Protein AF-A0A9E1N1A8-F1 (afdb_monomer_lite)

Radius of gyration: 26.76 Å; chains: 1; bounding box: 52×54×84 Å

Structure (mmCIF, N/CA/C/O backbone):
data_AF-A0A9E1N1A8-F1
#
_entry.id   AF-A0A9E1N1A8-F1
#
loop_
_atom_site.group_PDB
_atom_site.id
_atom_site.type_symbol
_atom_site.label_atom_id
_atom_site.label_alt_id
_atom_site.label_comp_id
_atom_site.label_asym_id
_atom_site.label_entity_id
_atom_site.label_seq_id
_atom_site.pdbx_PDB_ins_code
_atom_site.Cartn_x
_atom_site.Cartn_y
_atom_site.Cartn_z
_atom_site.occupancy
_atom_site.B_iso_or_equiv
_atom_site.auth_seq_id
_atom_site.auth_comp_id
_atom_site.auth_asym_id
_atom_site.auth_atom_id
_atom_site.pdbx_PDB_model_num
ATOM 1 N N . SER A 1 1 ? 2.674 -4.421 8.802 1.00 45.03 1 SER A N 1
ATOM 2 C CA . SER A 1 1 ? 3.960 -3.761 9.111 1.00 45.03 1 SER A CA 1
ATOM 3 C C . SER A 1 1 ? 4.214 -2.698 8.065 1.00 45.03 1 SER A C 1
ATOM 5 O O . SER A 1 1 ? 3.769 -2.849 6.933 1.00 45.03 1 SER A O 1
ATOM 7 N N . CYS A 1 2 ? 4.868 -1.616 8.460 1.00 59.38 2 CYS A N 1
ATOM 8 C CA . CYS A 1 2 ? 4.517 -0.305 7.941 1.00 59.38 2 CYS A CA 1
ATOM 9 C C . CYS A 1 2 ? 5.665 0.354 7.144 1.00 59.38 2 CYS A C 1
ATOM 11 O O . CYS A 1 2 ? 5.435 0.866 6.051 1.00 59.38 2 CYS A O 1
ATOM 13 N N . ALA A 1 3 ? 6.918 0.163 7.571 1.00 64.00 3 ALA A N 1
ATOM 14 C CA . ALA A 1 3 ? 8.065 0.129 6.665 1.00 64.00 3 ALA A CA 1
ATOM 15 C C . ALA A 1 3 ? 8.348 -1.332 6.299 1.00 64.00 3 ALA A C 1
ATOM 17 O O . ALA A 1 3 ? 8.505 -2.186 7.178 1.00 64.00 3 ALA A O 1
ATOM 18 N N . ARG A 1 4 ? 8.399 -1.634 5.001 1.00 69.31 4 ARG A N 1
ATOM 19 C CA . ARG A 1 4 ? 8.717 -2.970 4.498 1.00 69.31 4 ARG A CA 1
ATOM 20 C C . ARG A 1 4 ? 9.972 -2.901 3.649 1.00 69.31 4 ARG A C 1
ATOM 22 O O . ARG A 1 4 ? 10.090 -2.122 2.708 1.00 69.31 4 ARG A O 1
ATOM 29 N N . THR A 1 5 ? 10.940 -3.723 4.022 1.00 68.44 5 THR A N 1
ATOM 30 C CA . THR A 1 5 ? 12.199 -3.822 3.298 1.00 68.44 5 THR A CA 1
ATOM 31 C C . THR A 1 5 ? 12.011 -4.683 2.060 1.00 68.44 5 THR A C 1
ATOM 33 O O . THR A 1 5 ? 11.544 -5.816 2.155 1.00 68.44 5 THR A O 1
ATOM 36 N N . VAL A 1 6 ? 12.437 -4.169 0.908 1.00 74.12 6 VAL A N 1
ATOM 37 C CA . VAL A 1 6 ? 12.541 -4.962 -0.316 1.00 74.12 6 VAL A CA 1
ATOM 38 C C . VAL A 1 6 ? 13.809 -5.808 -0.224 1.00 74.12 6 VAL A C 1
ATOM 40 O O . VAL A 1 6 ? 14.908 -5.321 -0.479 1.00 74.12 6 VAL A O 1
ATOM 43 N N . ASN A 1 7 ? 13.692 -7.056 0.221 1.00 74.69 7 ASN A N 1
ATOM 44 C CA . ASN A 1 7 ? 14.851 -7.928 0.387 1.00 74.69 7 ASN A CA 1
ATOM 45 C C . ASN A 1 7 ? 15.055 -8.796 -0.861 1.00 74.69 7 ASN A C 1
ATOM 47 O O . ASN A 1 7 ? 14.289 -9.727 -1.105 1.00 74.69 7 ASN A O 1
ATOM 51 N N . PHE A 1 8 ? 16.116 -8.522 -1.625 1.00 81.31 8 PHE A N 1
ATOM 52 C CA . PHE A 1 8 ? 16.401 -9.254 -2.859 1.00 81.31 8 PHE A CA 1
ATOM 53 C C . PHE A 1 8 ? 16.848 -10.701 -2.620 1.00 81.31 8 PHE A C 1
ATOM 55 O O . PHE A 1 8 ? 16.819 -11.487 -3.562 1.00 81.31 8 PHE A O 1
ATOM 62 N N . ALA A 1 9 ? 17.183 -11.091 -1.384 1.00 76.50 9 ALA A N 1
ATOM 63 C CA . ALA A 1 9 ? 17.420 -12.496 -1.040 1.00 76.50 9 ALA A CA 1
ATOM 64 C C . ALA A 1 9 ? 16.183 -13.376 -1.283 1.00 76.50 9 ALA A C 1
ATOM 66 O O . ALA A 1 9 ? 16.317 -14.576 -1.516 1.00 76.50 9 ALA A O 1
ATOM 67 N N . TYR A 1 10 ? 14.987 -12.785 -1.210 1.00 77.38 10 TYR A N 1
ATOM 68 C CA . TYR A 1 10 ? 13.711 -13.463 -1.441 1.00 77.38 10 TYR A CA 1
ATOM 69 C C . TYR A 1 10 ? 13.131 -13.169 -2.822 1.00 77.38 10 TYR A C 1
ATOM 71 O O . TYR A 1 10 ? 11.962 -13.462 -3.051 1.00 77.38 10 TYR A O 1
ATOM 79 N N . LEU A 1 11 ? 13.926 -12.588 -3.730 1.00 79.25 11 LEU A N 1
ATOM 80 C CA . LEU A 1 11 ? 13.449 -12.290 -5.071 1.00 79.25 11 LEU A CA 1
ATOM 81 C C . LEU A 1 11 ? 13.063 -13.593 -5.778 1.00 79.25 11 LEU A C 1
ATOM 83 O O . LEU A 1 11 ? 13.916 -14.429 -6.082 1.00 79.25 11 LEU A O 1
ATOM 87 N N . ASP A 1 12 ? 11.775 -13.743 -6.047 1.00 81.50 12 ASP A N 1
ATOM 88 C CA . ASP A 1 12 ? 11.223 -14.820 -6.848 1.00 81.50 12 ASP A CA 1
ATOM 89 C C . ASP A 1 12 ? 10.980 -14.288 -8.264 1.00 81.50 12 ASP A C 1
ATOM 91 O O . ASP A 1 12 ? 10.164 -13.393 -8.504 1.00 81.50 12 ASP A O 1
ATOM 95 N N . GLU A 1 13 ? 11.761 -14.799 -9.213 1.00 76.25 13 GLU A N 1
ATOM 96 C CA . GLU A 1 13 ? 11.684 -14.379 -10.605 1.00 76.25 13 GLU A CA 1
ATOM 97 C C . GLU A 1 13 ? 10.425 -14.953 -11.254 1.00 76.25 13 GLU A C 1
ATOM 99 O O . GLU A 1 13 ? 10.324 -16.152 -11.534 1.00 76.25 13 GLU A O 1
ATOM 104 N N . PHE A 1 14 ? 9.470 -14.077 -11.554 1.00 73.38 14 PHE A N 1
ATOM 105 C CA . PHE A 1 14 ? 8.273 -14.435 -12.288 1.00 73.38 14 PHE A CA 1
ATOM 106 C C . PHE A 1 14 ? 8.389 -14.031 -13.764 1.00 73.38 14 PHE A C 1
ATOM 108 O O . PHE A 1 14 ? 8.296 -12.863 -14.163 1.00 73.38 14 PHE A O 1
ATOM 115 N N . LEU A 1 15 ? 8.571 -15.041 -14.612 1.00 74.50 15 LEU A N 1
ATOM 116 C CA . LEU A 1 15 ? 8.638 -14.867 -16.056 1.00 74.50 15 LEU A CA 1
ATOM 117 C C . LEU A 1 15 ? 7.256 -15.063 -16.672 1.00 74.50 15 LEU A C 1
ATOM 119 O O . LEU A 1 15 ? 6.703 -16.164 -16.643 1.00 74.50 15 LEU A O 1
ATOM 123 N N . TYR A 1 16 ? 6.736 -14.016 -17.316 1.00 74.25 16 TYR A N 1
ATOM 124 C CA . TYR A 1 16 ? 5.579 -14.178 -18.190 1.00 74.25 16 TYR A CA 1
ATOM 125 C C . TYR A 1 16 ? 5.909 -15.175 -19.311 1.00 74.25 16 TYR A C 1
ATOM 127 O O . TYR A 1 16 ? 7.061 -15.235 -19.759 1.00 74.25 16 TYR A O 1
ATOM 135 N N . PRO A 1 17 ? 4.922 -15.942 -19.811 1.00 73.81 17 PRO A N 1
ATOM 136 C CA . PRO A 1 17 ? 5.151 -16.898 -20.888 1.00 73.81 17 PRO A CA 1
ATOM 137 C C . PRO A 1 17 ? 5.883 -16.266 -22.083 1.00 73.81 17 PRO A C 1
ATOM 139 O O . PRO A 1 17 ? 5.382 -15.330 -22.701 1.00 73.81 17 PRO A O 1
ATOM 142 N N . GLY A 1 18 ? 7.064 -16.798 -22.414 1.00 75.56 18 GLY A N 1
ATOM 143 C CA . GLY A 1 18 ? 7.905 -16.314 -23.519 1.00 75.56 18 GLY A CA 1
ATOM 144 C C . GLY A 1 18 ? 8.990 -15.306 -23.127 1.00 75.56 18 GLY A C 1
ATOM 145 O O . GLY A 1 18 ? 9.831 -14.990 -23.967 1.00 75.56 18 GLY A O 1
ATOM 146 N N . SER A 1 19 ? 9.007 -14.843 -21.875 1.00 82.44 19 SER A N 1
ATOM 147 C CA . SER A 1 19 ? 10.060 -13.977 -21.344 1.00 82.44 19 SER A CA 1
ATOM 148 C C . SER A 1 19 ? 11.385 -14.724 -21.197 1.00 82.44 19 SER A C 1
ATOM 150 O O . SER A 1 19 ? 11.428 -15.856 -20.711 1.00 82.44 19 SER A O 1
ATOM 152 N N . ASP A 1 20 ? 12.463 -14.078 -21.629 1.00 88.25 20 ASP A N 1
ATOM 153 C CA . ASP A 1 20 ? 13.855 -14.508 -21.473 1.00 88.25 20 ASP A CA 1
ATOM 154 C C . ASP A 1 20 ? 14.630 -13.583 -20.522 1.00 88.25 20 ASP A C 1
ATOM 156 O O . ASP A 1 20 ? 15.863 -13.536 -20.546 1.00 88.25 20 ASP A O 1
ATOM 160 N N . ALA A 1 21 ? 13.900 -12.844 -19.679 1.00 88.31 21 ALA A N 1
ATOM 161 C CA . ALA A 1 21 ? 14.489 -12.002 -18.655 1.00 88.31 21 ALA A CA 1
ATOM 162 C C . ALA A 1 21 ? 15.423 -12.804 -17.739 1.00 88.31 21 ALA A C 1
ATOM 164 O O . ALA A 1 21 ? 15.221 -13.986 -17.473 1.00 88.31 21 ALA A O 1
ATOM 165 N N . ASN A 1 22 ? 16.459 -12.124 -17.259 1.00 92.19 22 ASN A N 1
ATOM 166 C CA . ASN A 1 22 ? 17.442 -12.691 -16.351 1.00 92.19 22 ASN A CA 1
ATOM 167 C C . ASN A 1 22 ? 17.722 -11.673 -15.253 1.00 92.19 22 ASN A C 1
ATOM 169 O O . ASN A 1 22 ? 18.170 -10.560 -15.565 1.00 92.19 22 ASN A O 1
ATOM 173 N N . TRP A 1 23 ? 17.484 -12.060 -14.001 1.00 92.12 23 TRP A N 1
ATOM 174 C CA . TRP A 1 23 ? 17.823 -11.245 -12.845 1.00 92.12 23 TRP A CA 1
ATOM 175 C C . TRP A 1 23 ? 19.147 -11.689 -12.230 1.00 92.12 23 TRP A C 1
ATOM 177 O O . TRP A 1 23 ? 19.474 -12.866 -12.116 1.00 92.12 23 TRP A O 1
ATOM 187 N N . VAL A 1 24 ? 19.961 -10.708 -11.859 1.00 92.69 24 VAL A N 1
ATOM 188 C CA . VAL A 1 24 ? 21.220 -10.919 -11.149 1.00 92.69 24 VAL A CA 1
ATOM 189 C C . VAL A 1 24 ? 21.138 -10.180 -9.828 1.00 92.69 24 VAL A C 1
ATOM 191 O O . VAL A 1 24 ? 21.109 -8.947 -9.809 1.00 92.69 24 VAL A O 1
ATOM 194 N N . ILE A 1 25 ? 21.111 -10.942 -8.738 1.00 90.81 25 ILE A N 1
ATOM 195 C CA . ILE A 1 25 ? 21.111 -10.420 -7.372 1.00 90.81 25 ILE A CA 1
ATOM 196 C C . ILE A 1 25 ? 22.543 -10.151 -6.920 1.00 90.81 25 ILE A C 1
ATOM 198 O O . ILE A 1 25 ? 23.451 -10.955 -7.150 1.00 90.81 25 ILE A O 1
ATOM 202 N N . ALA A 1 26 ? 22.763 -8.985 -6.318 1.00 88.44 26 ALA A N 1
ATOM 203 C CA . ALA A 1 26 ? 24.042 -8.646 -5.719 1.00 88.44 26 ALA A CA 1
ATOM 204 C C . ALA A 1 26 ? 24.268 -9.449 -4.430 1.00 88.44 26 ALA A C 1
ATOM 206 O O . ALA A 1 26 ? 23.335 -9.754 -3.705 1.00 88.44 26 ALA A O 1
ATOM 207 N N . ASN A 1 27 ? 25.531 -9.741 -4.107 1.00 85.81 27 ASN A N 1
ATOM 208 C CA . ASN A 1 27 ? 25.893 -10.557 -2.937 1.00 85.81 27 ASN A CA 1
ATOM 209 C C . ASN A 1 27 ? 25.503 -9.946 -1.576 1.00 85.81 27 ASN A C 1
ATOM 211 O O . ASN A 1 27 ? 25.687 -10.599 -0.553 1.00 85.81 27 ASN A O 1
ATOM 215 N N . ASP A 1 28 ? 25.107 -8.673 -1.548 1.00 81.56 28 ASP A N 1
ATOM 216 C CA . ASP A 1 28 ? 24.621 -7.994 -0.347 1.00 81.56 28 ASP A CA 1
ATOM 217 C C . ASP A 1 28 ? 23.103 -8.128 -0.163 1.00 81.56 28 ASP A C 1
ATOM 219 O O . ASP A 1 28 ? 22.588 -7.657 0.846 1.00 81.56 28 ASP A O 1
ATOM 223 N N . ASP A 1 29 ? 22.402 -8.755 -1.113 1.00 82.88 29 ASP A N 1
ATOM 224 C CA . ASP A 1 29 ? 20.946 -8.910 -1.151 1.00 82.88 29 ASP A CA 1
ATOM 225 C C . ASP A 1 29 ? 20.176 -7.572 -1.112 1.00 82.88 29 ASP A C 1
ATOM 227 O O . ASP A 1 29 ? 18.970 -7.520 -0.851 1.00 82.88 29 ASP A O 1
ATOM 231 N N . LEU A 1 30 ? 20.862 -6.462 -1.413 1.00 84.56 30 LEU A N 1
ATOM 232 C CA . LEU A 1 30 ? 20.282 -5.118 -1.426 1.00 84.56 30 LEU A CA 1
ATOM 233 C C . LEU A 1 30 ? 19.923 -4.644 -2.829 1.00 84.56 30 LEU A C 1
ATOM 235 O O . LEU A 1 30 ? 19.246 -3.626 -2.968 1.00 84.56 30 LEU A O 1
ATOM 239 N N . SER A 1 31 ? 20.376 -5.332 -3.874 1.00 90.12 31 SER A N 1
ATOM 240 C CA . SER A 1 31 ? 20.098 -4.918 -5.245 1.00 90.12 31 SER A CA 1
ATOM 241 C C . SER A 1 31 ? 19.936 -6.083 -6.209 1.00 90.12 31 SER A C 1
ATOM 243 O O . SER A 1 31 ? 20.516 -7.157 -6.039 1.00 90.12 31 SER A O 1
ATOM 245 N N . GLY A 1 32 ? 19.153 -5.834 -7.253 1.00 92.19 32 GLY A N 1
ATOM 246 C CA . GLY A 1 32 ? 18.885 -6.762 -8.340 1.00 92.19 32 GLY A CA 1
ATOM 247 C C . GLY A 1 32 ? 18.968 -6.044 -9.679 1.00 92.19 32 GLY A C 1
ATOM 248 O O . GLY A 1 32 ? 18.560 -4.889 -9.812 1.00 92.19 32 GLY A O 1
ATOM 249 N N . THR A 1 33 ? 19.524 -6.719 -10.681 1.00 94.94 33 THR A N 1
ATOM 250 C CA . THR A 1 33 ? 19.618 -6.198 -12.050 1.00 94.94 33 THR A CA 1
ATOM 251 C C . THR A 1 33 ? 18.903 -7.126 -13.008 1.00 94.94 33 THR A C 1
ATOM 253 O O . THR A 1 33 ? 19.304 -8.278 -13.137 1.00 94.94 33 THR A O 1
ATOM 256 N N . GLN A 1 34 ? 17.931 -6.607 -13.746 1.00 95.44 34 GLN A N 1
ATOM 257 C CA . GLN A 1 34 ? 17.420 -7.261 -14.938 1.00 95.44 34 GLN A CA 1
ATOM 258 C C . GLN A 1 34 ? 18.378 -6.959 -16.100 1.00 95.44 34 GLN A C 1
ATOM 260 O O . GLN A 1 34 ? 18.672 -5.795 -16.393 1.00 95.44 34 GLN A O 1
ATOM 265 N N . THR A 1 35 ? 18.937 -7.992 -16.735 1.00 95.88 35 THR A N 1
ATOM 266 C CA . THR A 1 35 ? 20.057 -7.817 -17.678 1.00 95.88 35 THR A CA 1
ATOM 267 C C . THR A 1 35 ? 19.703 -7.955 -19.155 1.00 95.88 35 THR A C 1
ATOM 269 O O . THR A 1 35 ? 20.586 -7.726 -19.978 1.00 95.88 35 THR A O 1
ATOM 272 N N . VAL A 1 36 ? 18.483 -8.367 -19.503 1.00 94.50 36 VAL A N 1
ATOM 273 C CA . VAL A 1 36 ? 18.119 -8.801 -20.865 1.00 94.50 36 VAL A CA 1
ATOM 274 C C . VAL A 1 36 ? 17.054 -7.891 -21.456 1.00 94.50 36 VAL A C 1
ATOM 276 O O . VAL A 1 36 ? 16.042 -7.622 -20.825 1.00 94.50 36 VAL A O 1
ATOM 279 N N . ASN A 1 37 ? 17.224 -7.477 -22.707 1.00 93.50 37 ASN A N 1
ATOM 280 C CA . ASN A 1 37 ? 16.141 -6.840 -23.442 1.00 93.50 37 ASN A CA 1
ATOM 281 C C . ASN A 1 37 ? 15.109 -7.914 -23.837 1.00 93.50 37 ASN A C 1
ATOM 283 O O . ASN A 1 37 ? 15.202 -8.517 -24.908 1.00 93.50 37 ASN A O 1
ATOM 287 N N . SER A 1 38 ? 14.166 -8.181 -22.932 1.00 89.69 38 SER A N 1
ATOM 288 C CA . SER A 1 38 ? 13.117 -9.175 -23.141 1.00 89.69 38 SER A CA 1
ATOM 289 C C . SER A 1 38 ? 11.951 -8.577 -23.914 1.00 89.69 38 SER A C 1
ATOM 291 O O . SER A 1 38 ? 11.332 -7.603 -23.489 1.00 89.69 38 SER A O 1
ATOM 293 N N . SER A 1 39 ? 11.580 -9.242 -25.007 1.00 84.81 39 SER A N 1
ATOM 294 C CA . SER A 1 39 ? 10.394 -8.906 -25.813 1.00 84.81 39 SER A CA 1
ATOM 295 C C . SER A 1 39 ? 9.052 -9.122 -25.096 1.00 84.81 39 SER A C 1
ATOM 297 O O . SER A 1 39 ? 8.012 -8.729 -25.618 1.00 84.81 39 SER A O 1
ATOM 299 N N . HIS A 1 40 ? 9.073 -9.754 -23.921 1.00 83.81 40 HIS A N 1
ATOM 300 C CA . HIS A 1 40 ? 7.915 -9.982 -23.059 1.00 83.81 40 HIS A CA 1
ATOM 301 C C . HIS A 1 40 ? 8.169 -9.363 -21.686 1.00 83.81 40 HIS A C 1
ATOM 303 O O . HIS A 1 40 ? 9.325 -9.256 -21.252 1.00 83.81 40 HIS A O 1
ATOM 309 N N . PRO A 1 41 ? 7.112 -8.981 -20.965 1.00 85.12 41 PRO A N 1
ATOM 310 C CA . PRO A 1 41 ? 7.297 -8.376 -19.670 1.00 85.12 41 PRO A CA 1
ATOM 311 C C . PRO A 1 41 ? 7.783 -9.418 -18.651 1.00 85.12 41 PRO A C 1
ATOM 313 O O . PRO A 1 41 ? 7.738 -10.629 -18.875 1.00 85.12 41 PRO A O 1
ATOM 316 N N . ASN A 1 42 ? 8.299 -8.955 -17.524 1.00 86.44 42 ASN A N 1
ATOM 317 C CA . ASN A 1 42 ? 8.661 -9.807 -16.395 1.00 86.44 42 ASN A CA 1
ATOM 318 C C . ASN A 1 42 ? 8.435 -9.053 -15.092 1.00 86.44 42 ASN A C 1
ATOM 320 O O . ASN A 1 42 ? 8.508 -7.821 -15.069 1.00 86.44 42 ASN A O 1
ATOM 324 N N . LEU A 1 43 ? 8.153 -9.820 -14.044 1.00 88.44 43 LEU A N 1
ATOM 325 C CA . LEU A 1 43 ? 8.039 -9.330 -12.685 1.00 88.44 43 LEU A CA 1
ATOM 326 C C . LEU A 1 43 ? 9.043 -10.063 -11.809 1.00 88.44 43 LEU A C 1
ATOM 328 O O . LEU A 1 43 ? 9.314 -11.246 -11.997 1.00 88.44 43 LEU A O 1
ATOM 332 N N . ALA A 1 44 ? 9.583 -9.354 -10.838 1.00 88.88 44 ALA A N 1
ATOM 333 C CA . ALA A 1 44 ? 10.385 -9.956 -9.796 1.00 88.88 44 ALA A CA 1
ATOM 334 C C . ALA A 1 44 ? 9.736 -9.646 -8.452 1.00 88.88 44 ALA A C 1
ATOM 336 O O . ALA A 1 44 ? 9.596 -8.473 -8.099 1.00 88.88 44 ALA A O 1
ATOM 337 N N . LEU A 1 45 ? 9.263 -10.698 -7.790 1.00 88.56 45 LEU A N 1
ATOM 338 C CA . LEU A 1 45 ? 8.351 -10.656 -6.650 1.00 88.56 45 LEU A CA 1
ATOM 339 C C . LEU A 1 45 ? 9.105 -10.920 -5.343 1.00 88.56 45 LEU A C 1
ATOM 341 O O . LEU A 1 45 ? 10.193 -11.493 -5.368 1.00 88.56 45 LEU A O 1
ATOM 345 N N . PHE A 1 46 ? 8.550 -10.498 -4.208 1.00 80.06 46 PHE A N 1
ATOM 346 C CA . PHE A 1 46 ? 9.240 -10.539 -2.906 1.00 80.06 46 PHE A CA 1
ATOM 347 C C . PHE A 1 46 ? 8.599 -11.482 -1.876 1.00 80.06 46 PHE A C 1
ATOM 349 O O . PHE A 1 46 ? 9.124 -11.621 -0.772 1.00 80.06 46 PHE A O 1
ATOM 356 N N . GLY A 1 47 ? 7.499 -12.141 -2.233 1.00 79.06 47 GLY A N 1
ATOM 357 C CA . GLY A 1 47 ? 6.800 -13.178 -1.474 1.00 79.06 47 GLY A CA 1
ATOM 358 C C . GLY A 1 47 ? 5.822 -12.676 -0.412 1.00 79.06 47 GLY A C 1
ATOM 359 O O . GLY A 1 47 ? 5.207 -13.493 0.266 1.00 79.06 47 GLY A O 1
ATOM 360 N N . GLU A 1 48 ? 5.685 -11.361 -0.235 1.00 82.81 48 GLU A N 1
ATOM 361 C CA . GLU A 1 48 ? 4.887 -10.756 0.834 1.00 82.81 48 GLU A CA 1
ATOM 362 C C . GLU A 1 48 ? 3.864 -9.775 0.261 1.00 82.81 48 GLU A C 1
ATOM 364 O O . GLU A 1 48 ? 4.204 -8.936 -0.579 1.00 82.81 48 GLU A O 1
ATOM 369 N N . ASP A 1 49 ? 2.634 -9.830 0.783 1.00 88.06 49 ASP A N 1
ATOM 370 C CA . ASP A 1 49 ? 1.562 -8.894 0.434 1.00 88.06 49 ASP A CA 1
ATOM 371 C C . ASP A 1 49 ? 2.031 -7.449 0.640 1.00 88.06 49 ASP A C 1
ATOM 373 O O . ASP A 1 49 ? 2.539 -7.097 1.709 1.00 88.06 49 ASP A O 1
ATOM 377 N N . ALA A 1 50 ? 1.882 -6.614 -0.383 1.00 87.88 50 ALA A N 1
ATOM 378 C CA . ALA A 1 50 ? 2.389 -5.257 -0.377 1.00 87.88 50 ALA A CA 1
ATOM 379 C C . ALA A 1 50 ? 1.500 -4.249 0.338 1.00 87.88 50 ALA A C 1
ATOM 381 O O . ALA A 1 50 ? 1.930 -3.130 0.648 1.00 87.88 50 ALA A O 1
ATOM 382 N N . GLN A 1 51 ? 0.250 -4.616 0.585 1.00 84.88 51 GLN A N 1
ATOM 383 C CA . GLN A 1 51 ? -0.722 -3.738 1.186 1.00 84.88 51 GLN A CA 1
ATOM 384 C C . GLN A 1 51 ? -0.315 -3.411 2.628 1.00 84.88 51 GLN A C 1
ATOM 386 O O . GLN A 1 51 ? 0.350 -4.177 3.340 1.00 84.88 51 GLN A O 1
ATOM 391 N N . ARG A 1 52 ? -0.669 -2.197 3.059 1.00 77.88 52 ARG A N 1
ATOM 392 C CA . ARG A 1 52 ? -0.233 -1.620 4.344 1.00 77.88 52 ARG A CA 1
ATOM 393 C C . ARG A 1 52 ? 1.285 -1.469 4.471 1.00 77.88 52 ARG A C 1
ATOM 395 O O . ARG A 1 52 ? 1.779 -1.204 5.562 1.00 77.88 52 ARG A O 1
ATOM 402 N N . GLY A 1 53 ? 2.019 -1.642 3.375 1.00 77.94 53 GLY A N 1
ATOM 403 C CA . GLY A 1 53 ? 3.460 -1.500 3.309 1.00 77.94 53 GLY A CA 1
ATOM 404 C C . GLY A 1 53 ? 3.876 -0.125 2.816 1.00 77.94 53 GLY A C 1
ATOM 405 O O . GLY A 1 53 ? 3.176 0.529 2.037 1.00 77.94 53 GLY A O 1
ATOM 406 N N . THR A 1 54 ? 5.055 0.298 3.254 1.00 79.25 54 THR A N 1
ATOM 407 C CA . THR A 1 54 ? 5.751 1.412 2.630 1.00 79.25 54 THR A CA 1
ATOM 408 C C . THR A 1 54 ? 7.166 1.027 2.247 1.00 79.25 54 THR A C 1
ATOM 410 O O . THR A 1 54 ? 7.896 0.428 3.039 1.00 79.25 54 THR A O 1
ATOM 413 N N . TYR A 1 55 ? 7.528 1.376 1.017 1.00 84.19 55 TYR A N 1
ATOM 414 C CA . TYR A 1 55 ? 8.716 0.897 0.327 1.00 84.19 55 TYR A CA 1
ATOM 415 C C . TYR A 1 55 ? 9.575 2.058 -0.143 1.00 84.19 55 TYR A C 1
ATOM 417 O O . TYR A 1 55 ? 9.047 3.057 -0.629 1.00 84.19 55 TYR A O 1
ATOM 425 N N . ALA A 1 56 ? 10.893 1.884 -0.061 1.00 84.81 56 ALA A N 1
ATOM 426 C CA . ALA A 1 56 ? 11.878 2.824 -0.576 1.00 84.81 56 ALA A CA 1
ATOM 427 C C . ALA A 1 56 ? 12.929 2.076 -1.402 1.00 84.81 56 ALA A C 1
ATOM 429 O O . ALA A 1 56 ? 13.608 1.170 -0.908 1.00 84.81 56 ALA A O 1
ATOM 430 N N . PHE A 1 57 ? 13.071 2.448 -2.671 1.00 90.00 57 PHE A N 1
ATOM 431 C CA . PHE A 1 57 ? 14.047 1.838 -3.570 1.00 90.00 57 PHE A CA 1
ATOM 432 C C . PHE A 1 57 ? 14.538 2.826 -4.628 1.00 90.00 57 PHE A C 1
ATOM 434 O O . PHE A 1 57 ? 13.890 3.822 -4.934 1.00 90.00 57 PHE A O 1
ATOM 441 N N . GLN A 1 58 ? 15.703 2.554 -5.210 1.00 93.00 58 GLN A N 1
ATOM 442 C CA . GLN A 1 58 ? 16.172 3.238 -6.408 1.00 93.00 58 GLN A CA 1
ATOM 443 C C . GLN A 1 58 ? 15.895 2.417 -7.653 1.00 93.00 58 GLN A C 1
ATOM 445 O O . GLN A 1 58 ? 16.089 1.204 -7.648 1.00 93.00 58 GLN A O 1
ATOM 450 N N . MET A 1 59 ? 15.542 3.110 -8.731 1.00 96.06 59 MET A N 1
ATOM 451 C CA . MET A 1 59 ? 15.453 2.567 -10.083 1.00 96.06 59 MET A CA 1
ATOM 452 C C . MET A 1 59 ? 16.490 3.254 -10.973 1.00 96.06 59 MET A C 1
ATOM 454 O O . MET A 1 59 ? 16.656 4.476 -10.910 1.00 96.06 59 MET A O 1
ATOM 458 N N . LYS A 1 60 ? 17.190 2.499 -11.821 1.00 97.00 60 LYS A N 1
ATOM 459 C CA . LYS A 1 60 ? 18.160 3.050 -12.778 1.00 97.00 60 LYS A CA 1
ATOM 460 C C . LYS A 1 60 ? 18.273 2.174 -14.018 1.00 97.00 60 LYS A C 1
ATOM 462 O O . LYS A 1 60 ? 18.534 0.986 -13.899 1.00 97.00 60 LYS A O 1
ATOM 467 N N . VAL A 1 61 ? 18.244 2.771 -15.205 1.00 98.25 61 VAL A N 1
ATOM 468 C CA . VAL A 1 61 ? 18.691 2.092 -16.433 1.00 98.25 61 VAL A CA 1
ATOM 469 C C . VAL A 1 61 ? 20.197 2.316 -16.588 1.00 98.25 61 VAL A C 1
ATOM 471 O O . VAL A 1 61 ? 20.650 3.431 -16.839 1.00 98.25 61 VAL A O 1
ATOM 474 N N . ASN A 1 62 ? 21.017 1.283 -16.377 1.00 96.88 62 ASN A N 1
ATOM 475 C CA . ASN A 1 62 ? 22.485 1.382 -16.340 1.00 96.88 62 ASN A CA 1
ATOM 476 C C . ASN A 1 62 ? 23.155 1.273 -17.724 1.00 96.88 62 ASN A C 1
ATOM 478 O O . ASN A 1 62 ? 24.339 0.952 -17.842 1.00 96.88 62 ASN A O 1
ATOM 482 N N . THR A 1 63 ? 22.412 1.575 -18.779 1.00 97.19 63 THR A N 1
ATOM 483 C CA . THR A 1 63 ? 22.872 1.585 -20.166 1.00 97.19 63 THR A CA 1
ATOM 484 C C . THR A 1 63 ? 22.456 2.898 -20.839 1.00 97.19 63 THR A C 1
ATOM 486 O O . THR A 1 63 ? 21.825 3.746 -20.217 1.00 97.19 63 THR A O 1
ATOM 489 N N . THR A 1 64 ? 22.903 3.107 -22.073 1.00 97.12 64 THR A N 1
ATOM 490 C CA . THR A 1 64 ? 22.354 4.124 -22.997 1.00 97.12 64 THR A CA 1
ATOM 491 C C . THR A 1 64 ? 21.663 3.448 -24.186 1.00 97.12 64 THR A C 1
ATOM 493 O O . THR A 1 64 ? 21.539 4.037 -25.258 1.00 97.12 64 THR A O 1
ATOM 496 N N . GLY A 1 65 ? 21.415 2.144 -24.062 1.00 93.88 65 GLY A N 1
ATOM 497 C CA . GLY A 1 65 ? 20.741 1.322 -25.048 1.00 93.88 65 GLY A CA 1
ATOM 498 C C . GLY A 1 65 ? 19.274 1.168 -24.681 1.00 93.88 65 GLY A C 1
ATOM 499 O O . GLY A 1 65 ? 18.942 1.034 -23.503 1.00 93.88 65 GLY A O 1
ATOM 500 N N . ASP A 1 66 ? 18.454 1.135 -25.723 1.00 95.12 66 ASP A N 1
ATOM 501 C CA . ASP A 1 66 ? 16.997 1.098 -25.654 1.00 95.12 66 ASP A CA 1
ATOM 502 C C . ASP A 1 66 ? 16.322 2.286 -24.963 1.00 95.12 66 ASP A C 1
ATOM 504 O O . ASP A 1 66 ? 16.978 3.138 -24.368 1.00 95.12 66 ASP A O 1
ATOM 508 N N . ASP A 1 67 ? 15.004 2.374 -25.123 1.00 94.62 67 ASP A N 1
ATOM 509 C CA . ASP A 1 67 ? 14.182 3.473 -24.608 1.00 94.62 67 ASP A CA 1
ATOM 510 C C . ASP A 1 67 ? 12.821 3.001 -24.059 1.00 94.62 67 ASP A C 1
ATOM 512 O O . ASP A 1 67 ? 11.836 3.753 -24.004 1.00 94.62 67 ASP A O 1
ATOM 516 N N . ASP A 1 68 ? 12.777 1.740 -23.639 1.00 93.62 68 ASP A N 1
ATOM 517 C CA . ASP A 1 68 ? 11.571 1.009 -23.280 1.00 93.62 68 ASP A CA 1
ATOM 518 C C . ASP A 1 68 ? 11.249 1.093 -21.774 1.00 93.62 68 ASP A C 1
ATOM 520 O O . ASP A 1 68 ? 11.464 2.130 -21.137 1.00 93.62 68 ASP A O 1
ATOM 524 N N . TYR A 1 69 ? 10.589 0.076 -21.220 1.00 93.44 69 TYR A N 1
ATOM 525 C CA . TYR A 1 69 ? 9.845 0.189 -19.971 1.00 93.44 69 TYR A CA 1
ATOM 526 C C . TYR A 1 69 ? 10.597 -0.398 -18.774 1.00 93.44 69 TYR A C 1
ATOM 528 O O . TYR A 1 69 ? 11.066 -1.539 -18.795 1.00 93.44 69 TYR A O 1
ATOM 536 N N . LEU A 1 70 ? 10.596 0.361 -17.681 1.00 95.25 70 LEU A N 1
ATOM 537 C CA . LEU A 1 70 ? 10.820 -0.120 -16.318 1.00 95.25 70 LEU A CA 1
ATOM 538 C C . LEU A 1 70 ? 9.663 0.320 -15.419 1.00 95.25 70 LEU A C 1
ATOM 540 O O . LEU A 1 70 ? 8.884 1.191 -15.806 1.00 95.25 70 LEU A O 1
ATOM 544 N N . GLY A 1 71 ? 9.554 -0.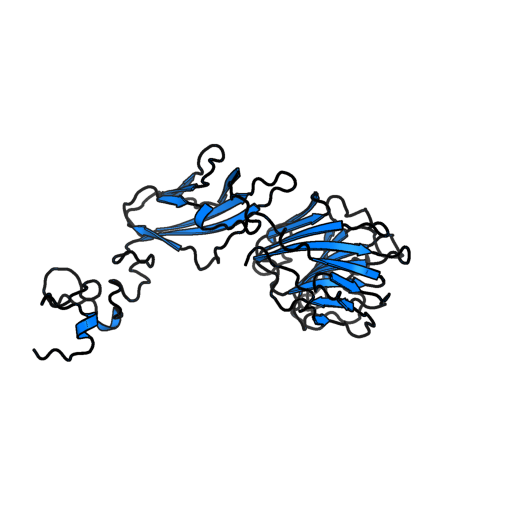241 -14.221 1.00 95.31 71 GLY A N 1
ATOM 545 C CA . GLY A 1 71 ? 8.464 0.102 -13.320 1.00 95.31 71 GLY A CA 1
ATOM 546 C C . GLY A 1 71 ? 8.308 -0.860 -12.154 1.00 95.31 71 GLY A C 1
ATOM 547 O O . GLY A 1 71 ? 9.226 -1.596 -11.795 1.00 95.31 71 GLY A O 1
ATOM 548 N N . PHE A 1 72 ? 7.123 -0.875 -11.570 1.00 94.50 72 PHE A N 1
ATOM 549 C CA . PHE A 1 72 ? 6.772 -1.809 -10.509 1.00 94.50 72 PHE A CA 1
ATOM 550 C C . PHE A 1 72 ? 5.271 -2.099 -10.505 1.00 94.50 72 PHE A C 1
ATOM 552 O O . PHE A 1 72 ? 4.474 -1.315 -11.015 1.00 94.50 72 PHE A O 1
ATOM 559 N N . ALA A 1 73 ? 4.904 -3.243 -9.944 1.00 94.12 73 ALA A N 1
ATOM 560 C CA . ALA A 1 73 ? 3.540 -3.694 -9.734 1.00 94.12 73 ALA A CA 1
ATOM 561 C C . ALA A 1 73 ? 3.189 -3.639 -8.243 1.00 94.12 73 ALA A C 1
ATOM 563 O O . ALA A 1 73 ? 4.066 -3.832 -7.399 1.00 94.12 73 ALA A O 1
ATOM 564 N N . LEU A 1 74 ? 1.920 -3.390 -7.935 1.00 95.00 74 LEU A N 1
ATOM 565 C CA . LEU A 1 74 ? 1.357 -3.408 -6.586 1.00 95.00 74 LEU A CA 1
ATOM 566 C C . LEU A 1 74 ? 0.100 -4.273 -6.587 1.00 95.00 74 LEU A C 1
ATOM 568 O O . LEU A 1 74 ? -0.769 -4.081 -7.438 1.00 95.00 74 LEU A O 1
ATOM 572 N N . GLY A 1 75 ? 0.003 -5.188 -5.627 1.00 93.88 75 GLY A N 1
ATOM 573 C CA . GLY A 1 75 ? -1.133 -6.099 -5.534 1.00 93.88 75 GLY A CA 1
ATOM 574 C C . GLY A 1 75 ? -1.077 -7.247 -6.543 1.00 93.88 75 GLY A C 1
ATOM 575 O O . GLY A 1 75 ? -2.114 -7.780 -6.891 1.00 93.88 75 GLY A O 1
ATOM 576 N N . PHE A 1 76 ? 0.099 -7.585 -7.083 1.00 91.31 76 PHE A N 1
ATOM 577 C CA . PHE A 1 76 ? 0.214 -8.701 -8.026 1.00 91.31 76 PHE A CA 1
ATOM 578 C C . PHE A 1 76 ? 0.438 -10.005 -7.269 1.00 91.31 76 PHE A C 1
ATOM 580 O O . PHE A 1 76 ? 1.430 -10.121 -6.547 1.00 91.31 76 PHE A O 1
ATOM 587 N N . ASP A 1 77 ? -0.403 -11.003 -7.507 1.00 89.50 77 ASP A N 1
ATOM 588 C CA . ASP A 1 77 ? -0.208 -12.355 -7.001 1.00 89.50 77 ASP A CA 1
ATOM 589 C C . ASP A 1 77 ? 0.271 -13.309 -8.098 1.00 89.50 77 ASP A C 1
ATOM 591 O O . ASP A 1 77 ? -0.086 -13.229 -9.277 1.00 89.50 77 ASP A O 1
ATOM 595 N N . ARG A 1 78 ? 1.083 -14.292 -7.699 1.00 85.69 78 ARG A N 1
ATOM 596 C CA . ARG A 1 78 ? 1.462 -15.391 -8.592 1.00 85.69 78 ARG A CA 1
ATOM 597 C C . ARG A 1 78 ? 0.203 -16.103 -9.108 1.00 85.69 78 ARG A C 1
ATOM 599 O O . ARG A 1 78 ? -0.514 -16.737 -8.337 1.00 85.69 78 ARG A O 1
ATOM 606 N N . GLY A 1 79 ? 0.009 -16.097 -10.425 1.00 85.12 79 GLY A N 1
ATOM 607 C CA . GLY A 1 79 ? -1.173 -16.637 -11.100 1.00 85.12 79 GLY A CA 1
ATOM 608 C C . GLY A 1 79 ? -1.961 -15.568 -11.863 1.00 85.12 79 GLY A C 1
ATOM 609 O O . GLY A 1 79 ? -2.623 -15.900 -12.856 1.00 85.12 79 GLY A O 1
ATOM 610 N N . ASP A 1 80 ? -1.838 -14.294 -11.479 1.00 86.19 80 ASP A N 1
ATOM 611 C CA . ASP A 1 80 ? -2.559 -13.166 -12.083 1.00 86.19 80 ASP A CA 1
ATOM 612 C C . ASP A 1 80 ? -2.221 -12.931 -13.556 1.00 86.19 80 ASP A C 1
ATOM 614 O O . ASP A 1 80 ? -3.000 -12.337 -14.303 1.00 86.19 80 ASP A O 1
ATOM 618 N N . GLU A 1 81 ? -1.107 -13.474 -14.043 1.00 77.31 81 GLU A N 1
ATOM 619 C CA . GLU A 1 81 ? -0.770 -13.458 -15.463 1.00 77.31 81 GLU A CA 1
ATOM 620 C C . GLU A 1 81 ? -1.826 -14.152 -16.340 1.00 77.31 81 GLU A C 1
ATOM 622 O O . GLU A 1 81 ? -1.915 -13.881 -17.537 1.00 77.31 81 GLU A O 1
ATOM 627 N N . THR A 1 82 ? -2.610 -15.071 -15.768 1.00 79.44 82 THR A N 1
ATOM 628 C CA . THR A 1 82 ? -3.628 -15.854 -16.485 1.00 79.44 82 THR A CA 1
ATOM 629 C C . THR A 1 82 ? -4.963 -15.947 -15.751 1.00 79.44 82 THR A C 1
ATOM 631 O O . THR A 1 82 ? -5.926 -16.466 -16.326 1.00 79.44 82 THR A O 1
ATOM 634 N N . ALA A 1 83 ? -5.052 -15.448 -14.517 1.00 83.25 83 ALA A N 1
ATOM 635 C CA . ALA A 1 83 ? -6.253 -15.523 -13.698 1.00 83.25 83 ALA A CA 1
ATOM 636 C C . ALA A 1 83 ? -7.371 -14.623 -14.244 1.00 83.25 83 ALA A C 1
ATOM 638 O O . ALA A 1 83 ? -7.156 -13.472 -14.617 1.00 83.25 83 ALA A O 1
ATOM 639 N N . ALA A 1 84 ? -8.596 -15.149 -14.313 1.00 82.38 84 ALA A N 1
ATOM 640 C CA . ALA A 1 84 ? -9.753 -14.396 -14.810 1.00 82.38 84 ALA A CA 1
ATOM 641 C C . ALA A 1 84 ? -10.201 -13.280 -13.850 1.00 82.38 84 ALA A C 1
ATOM 643 O O . ALA A 1 84 ? -10.921 -12.372 -14.263 1.00 82.38 84 ALA A O 1
ATOM 644 N N . ASP A 1 85 ? -9.770 -13.378 -12.600 1.00 85.56 85 ASP A N 1
ATOM 645 C CA . ASP A 1 85 ? -9.991 -12.488 -11.470 1.00 85.56 85 ASP A CA 1
ATOM 646 C C . ASP A 1 85 ? -8.739 -11.692 -11.076 1.00 85.56 85 ASP A C 1
ATOM 648 O O . ASP A 1 85 ? -8.780 -11.024 -10.052 1.00 85.56 85 ASP A O 1
ATOM 652 N N . ALA A 1 86 ? -7.676 -11.709 -11.896 1.00 87.00 86 ALA A N 1
ATOM 653 C CA . ALA A 1 86 ? -6.503 -10.860 -11.693 1.00 87.00 86 ALA A CA 1
ATOM 654 C C . ALA A 1 86 ? -6.929 -9.403 -11.470 1.00 87.00 86 ALA A C 1
ATOM 656 O O . ALA A 1 86 ? -7.764 -8.894 -12.225 1.00 87.00 86 ALA A O 1
ATOM 657 N N . ASP A 1 87 ? -6.361 -8.745 -10.466 1.00 90.25 87 ASP A N 1
ATOM 658 C CA . ASP A 1 87 ? -6.705 -7.379 -10.073 1.00 90.25 87 ASP A CA 1
ATOM 659 C C . ASP A 1 87 ? -5.484 -6.739 -9.412 1.00 90.25 87 ASP A C 1
ATOM 661 O O . ASP A 1 87 ? -5.166 -7.051 -8.273 1.00 90.25 87 ASP A O 1
ATOM 665 N N . TRP A 1 88 ? -4.757 -5.892 -10.139 1.00 92.69 88 TRP A N 1
ATOM 666 C CA . TRP A 1 88 ? -3.487 -5.346 -9.658 1.00 92.69 88 TRP A CA 1
ATOM 667 C C . TRP A 1 88 ? -3.122 -4.035 -10.358 1.00 92.69 88 TRP A C 1
ATOM 669 O O . TRP A 1 88 ? -3.666 -3.678 -11.406 1.00 92.69 88 TRP A O 1
ATOM 679 N N . LEU A 1 89 ? -2.194 -3.276 -9.780 1.00 94.25 89 LEU A N 1
ATOM 680 C CA . LEU A 1 89 ? -1.737 -1.998 -10.322 1.00 94.25 89 LEU A CA 1
ATOM 681 C C . LEU A 1 89 ? -0.342 -2.125 -10.922 1.00 94.25 89 LEU A C 1
ATOM 683 O O . LEU A 1 89 ? 0.533 -2.769 -10.349 1.00 94.25 89 LEU A O 1
ATOM 687 N N . VAL A 1 90 ? -0.099 -1.425 -12.027 1.00 93.31 90 VAL A N 1
ATOM 688 C CA . VAL A 1 90 ? 1.234 -1.267 -12.613 1.00 93.31 90 VAL A CA 1
ATOM 689 C C . VAL A 1 90 ? 1.585 0.205 -12.735 1.00 93.31 90 VAL A C 1
ATOM 691 O O . VAL A 1 90 ? 0.798 1.011 -13.234 1.00 93.31 90 VAL A O 1
ATOM 694 N N . VAL A 1 91 ? 2.790 0.549 -12.296 1.00 95.62 91 VAL A N 1
ATOM 695 C CA . VAL A 1 91 ? 3.436 1.820 -12.600 1.00 95.62 91 VAL A CA 1
ATOM 696 C C . VAL A 1 91 ? 4.534 1.539 -13.599 1.00 95.62 91 VAL A C 1
ATOM 698 O O . VAL A 1 91 ? 5.523 0.894 -13.257 1.00 95.62 91 VAL A O 1
ATOM 701 N N . ASP A 1 92 ? 4.377 2.020 -14.825 1.00 92.75 92 ASP A N 1
ATOM 702 C CA . ASP A 1 92 ? 5.370 1.868 -15.878 1.00 92.75 92 ASP A CA 1
ATOM 703 C C . ASP A 1 92 ? 5.957 3.214 -16.302 1.00 92.75 92 ASP A C 1
ATOM 705 O O . ASP A 1 92 ? 5.355 4.274 -16.137 1.00 92.75 92 ASP A O 1
ATOM 709 N N . TRP A 1 93 ? 7.189 3.187 -16.810 1.00 95.50 93 TRP A N 1
ATOM 710 C CA . TRP A 1 93 ? 7.904 4.384 -17.224 1.00 95.50 93 TRP A CA 1
ATOM 711 C C . TRP A 1 93 ? 8.725 4.133 -18.486 1.00 95.50 93 TRP A C 1
ATOM 713 O O . TRP A 1 93 ? 9.638 3.310 -18.489 1.00 95.50 93 TRP A O 1
ATOM 723 N N . LYS A 1 94 ? 8.437 4.884 -19.556 1.00 94.94 94 LYS A N 1
ATOM 724 C CA . LYS A 1 94 ? 9.146 4.804 -20.847 1.00 94.94 94 LYS A CA 1
ATOM 725 C C . LYS A 1 94 ? 9.997 6.045 -21.135 1.00 94.94 94 LYS A C 1
ATOM 727 O O . LYS A 1 94 ? 9.553 7.162 -20.849 1.00 94.94 94 LYS A O 1
ATOM 732 N N . GLN A 1 95 ? 11.178 5.887 -21.749 1.00 97.31 95 GLN A N 1
ATOM 733 C CA . GLN A 1 95 ? 12.090 7.002 -22.057 1.00 97.31 95 GLN A CA 1
ATOM 734 C C . GLN A 1 95 ? 11.634 7.839 -23.256 1.00 97.31 95 GLN A C 1
ATOM 736 O O . GLN A 1 95 ? 11.473 9.062 -23.143 1.00 97.31 95 GLN A O 1
ATOM 741 N N . LEU A 1 96 ? 11.459 7.212 -24.419 1.00 94.81 96 LEU A N 1
ATOM 742 C CA . LEU A 1 96 ? 11.090 7.892 -25.663 1.00 94.81 96 LEU A CA 1
ATOM 743 C C . LEU A 1 96 ? 9.756 7.365 -26.188 1.00 94.81 96 LEU A C 1
ATOM 745 O O . LEU A 1 96 ? 9.384 6.235 -25.911 1.00 94.81 96 LEU A O 1
ATOM 749 N N . PRO A 1 97 ? 8.994 8.173 -26.938 1.00 90.38 97 PRO A N 1
ATOM 750 C CA . PRO A 1 97 ? 7.817 7.661 -27.617 1.00 90.38 97 PRO A CA 1
ATOM 751 C C . PRO A 1 97 ? 8.238 6.742 -28.770 1.00 90.38 97 PRO A C 1
ATOM 753 O O . PRO A 1 97 ? 9.122 7.087 -29.556 1.00 90.38 97 PRO A O 1
ATOM 756 N N . GLN A 1 98 ? 7.535 5.626 -28.930 1.00 85.38 98 GLN A N 1
ATOM 757 C CA . GLN A 1 98 ? 7.611 4.773 -30.115 1.00 85.38 98 GLN A CA 1
ATOM 758 C C . GLN A 1 98 ? 6.214 4.676 -30.751 1.00 85.38 98 GLN A C 1
ATOM 760 O O . GLN A 1 98 ? 5.236 5.234 -30.252 1.00 85.38 98 GLN A O 1
ATOM 765 N N . SER A 1 99 ? 6.094 4.024 -31.910 1.00 81.62 99 SER A N 1
ATOM 766 C CA . SER A 1 99 ? 4.814 3.951 -32.627 1.00 81.62 99 SER A CA 1
ATOM 767 C C . SER A 1 99 ? 3.712 3.330 -31.757 1.00 81.62 99 SER A C 1
ATOM 769 O O . SER A 1 99 ? 3.710 2.124 -31.538 1.00 81.62 99 SER A O 1
ATOM 771 N N . GLY A 1 100 ? 2.740 4.144 -31.333 1.00 75.12 100 GLY A N 1
ATOM 772 C CA . GLY A 1 100 ? 1.609 3.701 -30.511 1.00 75.12 100 GLY A CA 1
ATOM 773 C C . GLY A 1 100 ? 1.852 3.740 -28.998 1.00 75.12 100 GLY A C 1
ATOM 774 O O . GLY A 1 100 ? 0.987 3.298 -28.246 1.00 75.12 100 GLY A O 1
ATOM 775 N N . THR A 1 101 ? 2.978 4.285 -28.537 1.00 83.25 101 THR A N 1
ATOM 776 C CA . THR A 1 101 ? 3.306 4.409 -27.111 1.00 83.25 101 THR A CA 1
ATOM 777 C C . THR A 1 101 ? 3.743 5.829 -26.768 1.00 83.25 101 THR A C 1
ATOM 779 O O . THR A 1 101 ? 4.297 6.561 -27.596 1.00 83.25 101 THR A O 1
ATOM 782 N N . LEU A 1 102 ? 3.457 6.245 -25.53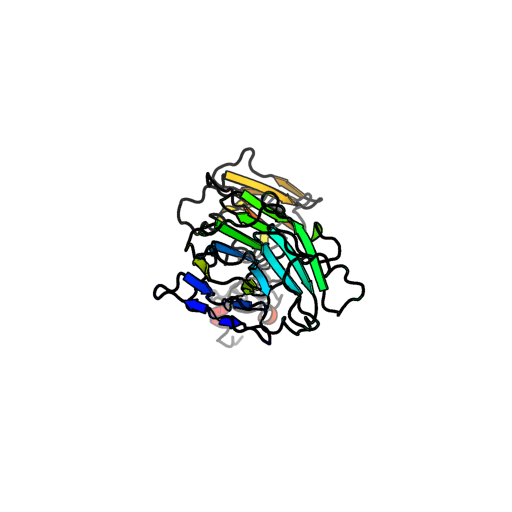8 1.00 87.56 102 LEU A N 1
ATOM 783 C CA . LEU A 1 102 ? 3.888 7.532 -25.002 1.00 87.56 102 LEU A CA 1
ATOM 784 C C . LEU A 1 102 ? 5.142 7.335 -24.150 1.00 87.56 102 LEU A C 1
ATOM 786 O O . LEU A 1 102 ? 5.337 6.282 -23.552 1.00 87.56 102 LEU A O 1
ATOM 790 N N . LYS A 1 103 ? 5.986 8.367 -24.087 1.00 93.50 103 LYS A N 1
ATOM 791 C CA . LYS A 1 103 ? 6.986 8.468 -23.019 1.00 93.50 103 LYS A CA 1
ATOM 792 C C . LYS A 1 103 ? 6.332 8.999 -21.749 1.00 93.50 103 LYS A C 1
ATOM 794 O O . LYS A 1 103 ? 5.357 9.742 -21.844 1.00 93.50 103 LYS A O 1
ATOM 799 N N . GLY A 1 104 ? 6.965 8.750 -20.612 1.00 95.44 104 GLY A N 1
ATOM 800 C CA . GLY A 1 104 ? 6.486 9.213 -19.313 1.00 95.44 104 GLY A CA 1
ATOM 801 C C . GLY A 1 104 ? 6.092 8.069 -18.396 1.00 95.44 104 GLY A C 1
ATOM 802 O O . GLY A 1 104 ? 6.163 6.905 -18.795 1.00 95.44 104 GLY A O 1
ATOM 803 N N . MET A 1 105 ? 5.780 8.431 -17.155 1.00 96.19 105 MET A N 1
ATOM 804 C CA . MET A 1 105 ? 5.376 7.510 -16.098 1.00 96.19 105 MET A CA 1
ATOM 805 C C . MET A 1 105 ? 3.854 7.505 -15.948 1.00 96.19 105 MET A C 1
ATOM 807 O O . MET A 1 105 ? 3.250 8.576 -15.850 1.00 96.19 105 MET A O 1
ATOM 811 N N . PHE A 1 106 ? 3.250 6.321 -15.897 1.00 94.06 106 PHE A N 1
ATOM 812 C CA . PHE A 1 106 ? 1.801 6.146 -15.814 1.00 94.06 106 PHE A CA 1
ATOM 813 C C . PHE A 1 106 ? 1.438 5.106 -14.758 1.00 94.06 106 PHE A C 1
ATOM 815 O O . PHE A 1 106 ? 2.186 4.163 -14.522 1.00 94.06 106 PHE A O 1
ATOM 822 N N . LEU A 1 107 ? 0.278 5.295 -14.133 1.00 94.81 107 LEU A N 1
ATOM 823 C CA . LEU A 1 107 ? -0.375 4.328 -13.261 1.00 94.81 107 LEU A CA 1
ATOM 824 C C . LEU A 1 107 ? -1.529 3.693 -14.039 1.00 94.81 107 LEU A C 1
ATOM 826 O O . LEU A 1 107 ? -2.407 4.402 -14.541 1.00 94.81 107 LEU A O 1
ATOM 830 N N . SER A 1 108 ? -1.542 2.367 -14.116 1.00 91.19 108 SER A N 1
ATOM 831 C CA . SER A 1 108 ? -2.609 1.600 -14.758 1.00 91.19 108 SER A CA 1
ATOM 832 C C . SER A 1 108 ? -3.146 0.506 -13.840 1.00 91.19 108 SER A C 1
ATOM 834 O O . SER A 1 108 ? -2.425 -0.037 -13.007 1.00 91.19 108 SER A O 1
ATOM 836 N N . HIS A 1 109 ? -4.418 0.176 -14.027 1.00 90.62 109 HIS A N 1
ATOM 837 C CA . HIS A 1 109 ? -5.131 -0.905 -13.365 1.00 90.62 109 HIS A CA 1
ATOM 838 C C . HIS A 1 109 ? -5.298 -2.079 -14.319 1.00 90.62 109 HIS A C 1
ATOM 840 O O . HIS A 1 109 ? -5.805 -1.907 -15.429 1.00 90.62 109 HIS A O 1
ATOM 846 N N . VAL A 1 110 ? -4.855 -3.259 -13.908 1.00 87.69 110 VAL A N 1
ATOM 847 C CA . VAL A 1 110 ? -4.917 -4.484 -14.696 1.00 87.69 110 VAL A CA 1
ATOM 848 C C . VAL A 1 110 ? -5.974 -5.399 -14.101 1.00 87.69 110 VAL A C 1
ATOM 850 O O . VAL A 1 110 ? -5.927 -5.714 -12.918 1.00 87.69 110 VAL A O 1
ATOM 853 N N . GLN A 1 111 ? -6.923 -5.827 -14.935 1.00 85.94 111 GLN A N 1
ATOM 854 C CA . GLN A 1 111 ? -8.022 -6.698 -14.527 1.00 85.94 111 GLN A CA 1
ATOM 855 C C . GLN A 1 111 ? -8.192 -7.880 -15.485 1.00 85.94 111 GLN A C 1
ATOM 857 O O . GLN A 1 111 ? -8.208 -7.695 -16.700 1.00 85.94 111 GLN A O 1
ATOM 862 N N . GLY A 1 112 ? -8.381 -9.086 -14.958 1.00 80.56 112 GLY A N 1
ATOM 863 C CA . GLY A 1 112 ? -8.691 -10.306 -15.706 1.00 80.56 112 GLY A CA 1
ATOM 864 C C . GLY A 1 112 ? -7.540 -10.934 -16.506 1.00 80.56 112 GLY A C 1
ATOM 865 O O . GLY A 1 112 ? -6.440 -10.395 -16.613 1.00 80.56 112 GLY A O 1
ATOM 866 N N . ALA A 1 113 ? -7.830 -12.096 -17.108 1.00 74.94 113 ALA A N 1
ATOM 867 C CA . ALA A 1 113 ? -6.830 -13.028 -17.646 1.00 74.94 113 ALA A CA 1
ATOM 868 C C . ALA A 1 113 ? -6.062 -12.482 -18.855 1.00 74.94 113 ALA A C 1
ATOM 870 O O . ALA A 1 113 ? -6.582 -12.459 -19.981 1.00 74.94 113 ALA A O 1
ATOM 871 N N . GLN A 1 114 ? -4.802 -12.102 -18.644 1.00 69.94 114 GLN A N 1
ATOM 872 C CA . GLN A 1 114 ? -3.954 -11.491 -19.666 1.00 69.94 114 GLN A CA 1
ATOM 873 C C . GLN A 1 114 ? -3.451 -12.529 -20.683 1.00 69.94 114 GLN A C 1
ATOM 875 O O . GLN A 1 114 ? -2.474 -13.239 -20.479 1.00 69.94 114 GLN A O 1
ATOM 880 N N . ASN A 1 115 ? -4.099 -12.602 -21.849 1.00 57.00 115 ASN A N 1
ATOM 881 C CA . ASN A 1 115 ? -3.668 -13.474 -22.945 1.00 57.00 115 ASN A CA 1
ATOM 882 C C . ASN A 1 115 ? -2.838 -12.685 -23.977 1.00 57.00 115 ASN A C 1
ATOM 884 O O . ASN A 1 115 ? -3.409 -11.839 -24.655 1.00 57.00 115 ASN A O 1
ATOM 888 N N . ASN A 1 116 ? -1.558 -13.039 -24.186 1.00 53.38 116 ASN A N 1
ATOM 889 C CA . ASN A 1 116 ? -0.668 -12.607 -25.298 1.00 53.38 116 ASN A CA 1
ATOM 890 C C . ASN A 1 116 ? 0.347 -11.462 -25.065 1.00 53.38 116 ASN A C 1
ATOM 892 O O . ASN A 1 116 ? 0.667 -10.743 -26.010 1.00 53.38 116 ASN A O 1
ATOM 896 N N . GLY A 1 117 ? 0.931 -11.319 -23.872 1.00 52.84 117 GLY A N 1
ATOM 897 C CA . GLY A 1 117 ? 2.273 -10.719 -23.709 1.00 52.84 117 GLY A CA 1
ATOM 898 C C . GLY A 1 117 ? 2.463 -9.216 -23.997 1.00 52.84 117 GLY A C 1
ATOM 899 O O . GLY A 1 117 ? 3.519 -8.692 -23.672 1.00 52.84 117 GLY A O 1
ATOM 900 N N . ASN A 1 118 ? 1.474 -8.494 -24.535 1.00 50.44 118 ASN A N 1
ATOM 901 C CA . ASN A 1 118 ? 1.579 -7.065 -24.899 1.00 50.44 118 ASN A CA 1
ATOM 902 C C . ASN A 1 118 ? 0.971 -6.101 -23.853 1.00 50.44 118 ASN A C 1
ATOM 904 O O . ASN A 1 118 ? 0.690 -4.945 -24.161 1.00 50.44 118 ASN A O 1
ATOM 908 N N . HIS A 1 119 ? 0.629 -6.593 -22.661 1.00 55.06 119 HIS A N 1
ATOM 909 C CA . HIS A 1 119 ? -0.484 -6.035 -21.879 1.00 55.06 119 HIS A CA 1
ATOM 910 C C . HIS A 1 119 ? -0.073 -5.410 -20.539 1.00 55.06 119 HIS A C 1
ATOM 912 O O . HIS A 1 119 ? -0.914 -5.226 -19.675 1.00 55.06 119 HIS A O 1
ATOM 918 N N . MET A 1 120 ? 1.206 -5.104 -20.326 1.00 60.84 120 MET A N 1
ATOM 919 C CA . MET A 1 120 ? 1.650 -4.450 -19.076 1.00 60.84 120 MET A CA 1
ATOM 920 C C . MET A 1 120 ? 2.214 -3.052 -19.305 1.00 60.84 120 MET A C 1
ATOM 922 O O . MET A 1 120 ? 2.579 -2.366 -18.358 1.00 60.84 120 MET A O 1
ATOM 926 N N . SER A 1 121 ? 2.277 -2.633 -20.570 1.00 59.44 121 SER A N 1
ATOM 927 C CA . SER A 1 121 ? 2.713 -1.303 -20.957 1.00 59.44 121 SER A CA 1
ATOM 928 C C . SER A 1 121 ? 1.539 -0.411 -21.319 1.00 59.44 121 SER A C 1
ATOM 930 O O . SER A 1 121 ? 0.643 -0.830 -22.062 1.00 59.44 121 SER A O 1
ATOM 932 N N . HIS A 1 122 ? 1.634 0.851 -20.927 1.00 58.62 122 HIS A N 1
ATOM 933 C CA . HIS A 1 122 ? 0.838 1.956 -21.417 1.00 58.62 122 HIS A CA 1
ATOM 934 C C . HIS A 1 122 ? 1.037 2.112 -22.940 1.00 58.62 122 HIS A C 1
ATOM 936 O O . HIS A 1 122 ? 1.923 2.825 -23.426 1.00 58.62 122 HIS A O 1
ATOM 942 N N . SER A 1 123 ? 0.232 1.386 -23.721 1.00 57.16 123 SER A N 1
ATOM 943 C CA . SER A 1 123 ? 0.137 1.534 -25.172 1.00 57.16 123 SER A CA 1
ATOM 944 C C . SER A 1 123 ? -1.226 2.111 -25.535 1.00 57.16 123 SER A C 1
ATOM 946 O O . SER A 1 123 ? -2.267 1.674 -25.048 1.00 57.16 123 SER A O 1
ATOM 948 N N . ILE A 1 124 ? -1.230 3.091 -26.436 1.00 48.28 124 ILE A N 1
ATOM 949 C CA . ILE A 1 124 ? -2.410 3.884 -26.813 1.00 48.28 124 ILE A CA 1
ATOM 950 C C . ILE A 1 124 ? -3.512 3.044 -27.494 1.00 48.28 124 ILE A C 1
ATOM 952 O O . ILE A 1 124 ? -4.608 3.542 -27.743 1.00 48.28 124 ILE A O 1
ATOM 956 N N . ALA A 1 125 ? -3.208 1.783 -27.824 1.00 46.97 125 ALA A N 1
ATOM 957 C CA . ALA A 1 125 ? -4.096 0.826 -28.476 1.00 46.97 125 ALA A CA 1
ATOM 958 C C . ALA A 1 125 ? -4.792 -0.141 -27.502 1.00 46.97 125 ALA A C 1
ATOM 960 O O . ALA A 1 125 ? -5.780 -0.764 -27.891 1.00 46.97 125 ALA A O 1
ATOM 961 N N . VAL A 1 126 ? -4.324 -0.261 -26.254 1.00 51.44 126 VAL A N 1
ATOM 962 C CA . VAL A 1 126 ? -5.016 -1.025 -25.205 1.00 51.44 126 VAL A CA 1
ATOM 963 C C . VAL A 1 126 ? -5.949 -0.048 -24.497 1.00 51.44 126 VAL A C 1
ATOM 965 O O . VAL A 1 126 ? -5.628 0.508 -23.454 1.00 51.44 126 VAL A O 1
ATOM 968 N N . ARG A 1 127 ? -7.081 0.266 -25.133 1.00 51.03 127 ARG A N 1
ATOM 969 C CA . ARG A 1 127 ? -8.118 1.102 -24.522 1.00 51.03 127 ARG A CA 1
ATOM 970 C C . ARG A 1 127 ? -9.491 0.461 -24.671 1.00 51.03 127 ARG A C 1
ATOM 972 O O . ARG A 1 127 ? -9.925 0.144 -25.775 1.00 51.03 127 ARG A O 1
ATOM 979 N N . GLU A 1 128 ? -10.139 0.393 -23.511 1.00 48.81 128 GLU A N 1
ATOM 980 C CA . GLU A 1 128 ? -11.561 0.183 -23.231 1.00 48.81 128 GLU A CA 1
ATOM 981 C C . GLU A 1 128 ? -11.992 -1.256 -22.921 1.00 48.81 128 GLU A C 1
ATOM 983 O O . GLU A 1 128 ? -12.336 -2.064 -23.789 1.00 48.81 128 GLU A O 1
ATOM 988 N N . CYS A 1 129 ? -12.066 -1.523 -21.611 1.00 56.00 129 CYS A N 1
ATOM 989 C CA . CYS A 1 129 ? -12.863 -2.597 -21.046 1.00 56.00 129 CYS A CA 1
ATOM 990 C C . CYS A 1 129 ? -14.315 -2.417 -21.514 1.00 56.00 129 CYS A C 1
ATOM 992 O O . CYS A 1 129 ? -15.010 -1.490 -21.101 1.00 56.00 129 CYS A O 1
ATOM 994 N N . THR A 1 130 ? -14.798 -3.301 -22.382 1.00 50.12 130 THR A N 1
ATOM 995 C CA . THR A 1 130 ? -16.219 -3.315 -22.773 1.00 50.12 130 THR A CA 1
ATOM 996 C C . THR A 1 130 ? -16.998 -4.433 -22.084 1.00 50.12 130 THR A C 1
ATOM 998 O O . THR A 1 130 ? -18.223 -4.448 -22.164 1.00 50.12 130 THR A O 1
ATOM 1001 N N . THR A 1 131 ? -16.317 -5.372 -21.407 1.00 49.94 131 THR A N 1
ATOM 1002 C CA . THR A 1 131 ? -16.945 -6.550 -20.787 1.00 49.94 131 THR A CA 1
ATOM 1003 C C . THR A 1 131 ? -16.217 -6.973 -19.497 1.00 49.94 131 THR A C 1
ATOM 1005 O O . THR A 1 131 ? -15.013 -7.214 -19.556 1.00 49.94 131 THR A O 1
ATOM 1008 N N . PRO A 1 132 ? -16.917 -7.116 -18.355 1.00 45.03 132 PRO A N 1
ATOM 1009 C CA . PRO A 1 132 ? -16.369 -7.724 -17.136 1.00 45.03 132 PRO A CA 1
ATOM 1010 C C . PRO A 1 132 ? -15.858 -9.160 -17.371 1.00 45.03 132 PRO A C 1
ATOM 1012 O O . PRO A 1 132 ? -16.515 -9.931 -18.071 1.00 45.03 132 PRO A O 1
ATOM 1015 N N . GLY A 1 133 ? -14.712 -9.532 -16.783 1.00 49.16 133 GLY A N 1
ATOM 1016 C CA . GLY A 1 133 ? -14.097 -10.868 -16.923 1.00 49.16 133 GLY A CA 1
ATOM 1017 C C . GLY A 1 133 ? -13.233 -11.073 -18.180 1.00 49.16 133 GLY A C 1
ATOM 1018 O O . GLY A 1 133 ? -12.858 -12.202 -18.495 1.00 49.16 133 GLY A O 1
ATOM 1019 N N . VAL A 1 134 ? -12.926 -10.000 -18.915 1.00 58.12 134 VAL A N 1
ATOM 1020 C CA . VAL A 1 134 ? -11.965 -9.984 -20.029 1.00 58.12 134 VAL A CA 1
ATOM 1021 C C . VAL A 1 134 ? -10.743 -9.180 -19.596 1.00 58.12 134 VAL A C 1
ATOM 1023 O O . VAL A 1 134 ? -10.915 -8.133 -18.979 1.00 58.12 134 VAL A O 1
ATOM 1026 N N . ALA A 1 135 ? -9.540 -9.647 -19.950 1.00 65.25 135 ALA A N 1
ATOM 1027 C CA . ALA A 1 135 ? -8.296 -8.913 -19.727 1.00 65.25 135 ALA A CA 1
ATOM 1028 C C . ALA A 1 135 ? -8.413 -7.442 -20.144 1.00 65.25 135 ALA A C 1
ATOM 1030 O O . ALA A 1 135 ? -8.683 -7.140 -21.311 1.00 65.25 135 ALA A O 1
ATOM 1031 N N . CYS A 1 136 ? -8.180 -6.546 -19.195 1.00 74.44 136 CYS A N 1
ATOM 1032 C CA . CYS A 1 136 ? -8.181 -5.112 -19.382 1.00 74.44 136 CYS A CA 1
ATOM 1033 C C . CYS A 1 136 ? -6.969 -4.480 -18.698 1.00 74.44 136 CYS A C 1
ATOM 1035 O O . CYS A 1 136 ? -6.496 -4.967 -17.675 1.00 74.44 136 CYS A O 1
ATOM 1037 N N . VAL A 1 137 ? -6.490 -3.390 -19.291 1.00 81.44 137 VAL A N 1
ATOM 1038 C CA . VAL A 1 137 ? -5.501 -2.485 -18.711 1.00 81.44 137 VAL A CA 1
ATOM 1039 C C . VAL A 1 137 ? -6.085 -1.089 -18.859 1.00 81.44 137 VAL A C 1
ATOM 1041 O O . VAL A 1 137 ? -6.250 -0.601 -19.980 1.00 81.44 137 VAL A O 1
ATOM 1044 N N . THR A 1 138 ? -6.445 -0.467 -17.745 1.00 84.12 138 THR A N 1
ATOM 1045 C CA . THR A 1 138 ? -6.994 0.887 -17.707 1.00 84.12 138 THR A CA 1
ATOM 1046 C C . THR A 1 138 ? -5.929 1.834 -17.191 1.00 84.12 138 THR A C 1
ATOM 1048 O O . THR A 1 138 ? -5.521 1.740 -16.042 1.00 84.12 138 THR A O 1
ATOM 1051 N N . GLU A 1 139 ? -5.494 2.783 -18.015 1.00 88.31 139 GLU A N 1
ATOM 1052 C CA . GLU A 1 139 ? -4.697 3.910 -17.523 1.00 88.31 139 GLU A CA 1
ATOM 1053 C C . GLU A 1 139 ? -5.551 4.739 -16.554 1.00 88.31 139 GLU A C 1
ATOM 1055 O O . GLU A 1 139 ? -6.571 5.309 -16.951 1.00 88.31 139 GLU A O 1
ATOM 1060 N N . LEU A 1 140 ? -5.123 4.807 -15.296 1.00 91.19 140 LEU A N 1
ATOM 1061 C CA . LEU A 1 140 ? -5.778 5.597 -14.261 1.00 91.19 140 LEU A CA 1
ATOM 1062 C C . LEU A 1 140 ? -5.293 7.046 -14.294 1.00 91.19 140 LEU A C 1
ATOM 1064 O O . LEU A 1 140 ? -6.098 7.976 -14.246 1.00 91.19 140 LEU A O 1
ATOM 1068 N N . ALA A 1 141 ? -3.974 7.241 -14.391 1.00 94.44 141 ALA A N 1
ATOM 1069 C CA . ALA A 1 141 ? -3.363 8.562 -14.364 1.00 94.44 141 ALA A CA 1
ATOM 1070 C C . ALA A 1 141 ? -1.955 8.582 -14.972 1.00 94.44 141 ALA A C 1
ATOM 1072 O O . ALA A 1 141 ? -1.182 7.633 -14.844 1.00 94.44 141 ALA A O 1
ATOM 1073 N N . ALA A 1 142 ? -1.584 9.727 -15.543 1.00 95.38 142 ALA A N 1
ATOM 1074 C CA . ALA A 1 142 ? -0.192 10.073 -15.807 1.00 95.38 142 ALA A CA 1
ATOM 1075 C C . ALA A 1 142 ? 0.433 10.714 -14.557 1.00 95.38 142 ALA A C 1
ATOM 1077 O O . ALA A 1 142 ? -0.239 11.463 -13.845 1.00 95.38 142 ALA A O 1
ATOM 1078 N N . ALA A 1 143 ? 1.718 10.459 -14.311 1.00 97.31 143 ALA A N 1
ATOM 1079 C CA . ALA A 1 143 ? 2.444 11.037 -13.182 1.00 97.31 143 ALA A CA 1
ATOM 1080 C C . ALA A 1 143 ? 2.463 12.575 -13.245 1.00 97.31 143 ALA A C 1
ATOM 1082 O O . ALA A 1 143 ? 2.629 13.165 -14.319 1.00 97.31 143 ALA A O 1
ATOM 1083 N N . ASN A 1 144 ? 2.336 13.235 -12.093 1.00 96.56 144 ASN A N 1
ATOM 1084 C CA . ASN A 1 144 ? 2.185 14.689 -11.998 1.00 96.56 144 ASN A CA 1
ATOM 1085 C C . ASN A 1 144 ? 3.326 15.481 -12.671 1.00 96.56 144 ASN A C 1
ATOM 1087 O O . ASN A 1 144 ? 3.076 16.439 -13.406 1.00 96.56 144 ASN A O 1
ATOM 1091 N N . THR A 1 145 ? 4.586 15.087 -12.461 1.00 97.00 145 THR A N 1
ATOM 1092 C CA . THR A 1 145 ? 5.753 15.746 -13.075 1.00 97.00 145 THR A CA 1
ATOM 1093 C C . THR A 1 145 ? 6.428 14.888 -14.146 1.00 97.00 145 THR A C 1
ATOM 1095 O O . THR A 1 145 ? 7.092 15.418 -15.049 1.00 97.00 145 THR A O 1
ATOM 1098 N N . LEU A 1 146 ? 6.214 13.570 -14.099 1.00 97.94 146 LEU A N 1
ATOM 1099 C CA . LEU A 1 146 ? 6.853 12.599 -14.987 1.00 97.94 146 LEU A CA 1
ATOM 1100 C C . LEU A 1 146 ? 5.945 12.039 -16.093 1.00 97.94 146 LEU A C 1
ATOM 1102 O O . LEU A 1 146 ? 6.442 11.362 -16.991 1.00 97.94 146 LEU A O 1
ATOM 1106 N N . GLY A 1 147 ? 4.654 12.375 -16.130 1.00 95.12 147 GLY A N 1
ATOM 1107 C CA . GLY A 1 147 ? 3.690 11.827 -17.097 1.00 95.12 147 GLY A CA 1
ATOM 1108 C C . GLY A 1 147 ? 3.989 12.150 -18.567 1.00 95.12 147 GLY A C 1
ATOM 1109 O O . GLY A 1 147 ? 3.566 11.438 -19.466 1.00 95.12 147 GLY A O 1
ATOM 1110 N N . GLY A 1 148 ? 4.770 13.202 -18.833 1.00 94.44 148 GLY A N 1
ATOM 1111 C CA . GLY A 1 148 ? 5.287 13.540 -20.169 1.00 94.44 148 GLY A CA 1
ATOM 1112 C C . GLY A 1 148 ? 6.814 13.479 -20.281 1.00 94.44 148 GLY A C 1
ATOM 1113 O O . GLY A 1 148 ? 7.389 13.934 -21.280 1.00 94.44 148 GLY A O 1
ATOM 1114 N N . THR A 1 149 ? 7.491 12.966 -19.255 1.00 97.50 149 THR A N 1
ATOM 1115 C CA . THR A 1 149 ? 8.948 13.014 -19.114 1.00 97.50 149 THR A CA 1
ATOM 1116 C C . THR A 1 149 ? 9.482 11.602 -18.958 1.00 97.50 149 THR A C 1
ATOM 1118 O O . THR A 1 149 ? 9.260 10.965 -17.938 1.00 97.50 149 THR A O 1
ATOM 1121 N N . GLY A 1 150 ? 10.210 11.110 -19.958 1.00 97.31 150 GLY A N 1
ATOM 1122 C CA . GLY A 1 150 ? 10.859 9.809 -19.862 1.00 97.31 150 GLY A CA 1
ATOM 1123 C C . GLY A 1 150 ? 12.046 9.795 -18.902 1.00 97.31 150 GLY A C 1
ATOM 1124 O O . GLY A 1 150 ? 12.604 10.846 -18.565 1.00 97.31 150 GLY A O 1
ATOM 1125 N N . TRP A 1 151 ? 12.433 8.597 -18.475 1.00 98.19 151 TRP A N 1
ATOM 1126 C CA . TRP A 1 151 ? 13.624 8.387 -17.658 1.00 98.19 151 TRP A CA 1
ATOM 1127 C C . TRP A 1 151 ? 14.905 8.735 -18.435 1.00 98.19 151 TRP A C 1
ATOM 1129 O O . TRP A 1 151 ? 14.936 8.742 -19.661 1.00 98.19 151 TRP A O 1
ATOM 1139 N N . ALA A 1 152 ? 15.982 9.062 -17.728 1.00 98.19 152 ALA A N 1
ATOM 1140 C CA . ALA A 1 152 ? 17.268 9.435 -18.305 1.00 98.19 152 ALA A CA 1
ATOM 1141 C C . ALA A 1 152 ? 18.294 8.317 -18.106 1.00 98.19 152 ALA A C 1
ATOM 1143 O O . ALA A 1 152 ? 18.382 7.736 -17.022 1.00 98.19 152 ALA A O 1
ATOM 1144 N N . ASP A 1 153 ? 19.108 8.067 -19.131 1.00 98.31 153 ASP A N 1
ATOM 1145 C CA . ASP A 1 153 ? 20.183 7.075 -19.083 1.00 98.31 153 ASP A CA 1
ATOM 1146 C C . ASP A 1 153 ? 21.079 7.255 -17.857 1.00 98.31 153 ASP A C 1
ATOM 1148 O O . ASP A 1 153 ? 21.563 8.356 -17.568 1.00 98.31 153 ASP A O 1
ATOM 1152 N N . LYS A 1 154 ? 21.363 6.148 -17.164 1.00 97.06 154 LYS A N 1
ATOM 1153 C CA . LYS A 1 154 ? 22.298 6.066 -16.030 1.00 97.06 154 LYS A CA 1
ATOM 1154 C C . LYS A 1 154 ? 21.967 6.999 -14.862 1.00 97.06 154 LYS A C 1
ATOM 1156 O O . LYS A 1 154 ? 22.808 7.171 -13.977 1.00 97.06 154 LYS A O 1
ATOM 1161 N N . ARG A 1 155 ? 20.760 7.566 -14.823 1.00 97.25 155 ARG A N 1
ATOM 1162 C CA . ARG A 1 155 ? 20.254 8.331 -13.685 1.00 97.25 155 ARG A CA 1
ATOM 1163 C C . ARG A 1 155 ? 19.529 7.400 -12.721 1.00 97.25 155 ARG A C 1
ATOM 1165 O O . ARG A 1 155 ? 18.620 6.684 -13.126 1.00 97.25 155 ARG A O 1
ATOM 1172 N N . SER A 1 156 ? 19.934 7.439 -11.455 1.00 96.38 156 SER A N 1
ATOM 1173 C CA . SER A 1 156 ? 19.150 6.851 -10.371 1.00 96.38 156 SER A CA 1
ATOM 1174 C C . SER A 1 156 ? 17.977 7.760 -10.024 1.00 96.38 156 SER A C 1
ATOM 1176 O O . SER A 1 156 ? 18.145 8.981 -9.952 1.00 96.38 156 SER A O 1
ATOM 1178 N N . TYR A 1 157 ? 16.829 7.142 -9.783 1.00 96.56 157 TYR A N 1
ATOM 1179 C CA . TYR A 1 157 ? 15.613 7.766 -9.280 1.00 96.56 157 TYR A CA 1
ATOM 1180 C C . TYR A 1 157 ? 15.248 7.110 -7.961 1.00 96.56 157 TYR A C 1
ATOM 1182 O O . TYR A 1 157 ? 15.142 5.885 -7.916 1.00 96.56 157 TYR A O 1
ATOM 1190 N N . THR A 1 158 ? 15.076 7.896 -6.905 1.00 92.94 158 THR A N 1
ATOM 1191 C CA . THR A 1 158 ? 14.612 7.388 -5.610 1.00 92.94 158 THR A CA 1
ATOM 1192 C C . THR A 1 158 ? 13.094 7.370 -5.602 1.00 92.94 158 THR A C 1
ATOM 1194 O O . THR A 1 158 ? 12.477 8.417 -5.782 1.00 92.94 158 THR A O 1
ATOM 1197 N N . VAL A 1 159 ? 12.501 6.204 -5.379 1.00 92.81 159 VAL A N 1
ATOM 1198 C CA . VAL A 1 159 ? 11.055 5.992 -5.356 1.00 92.81 159 VAL A CA 1
ATOM 1199 C C . VAL A 1 159 ? 10.621 5.622 -3.946 1.00 92.81 159 VAL A C 1
ATOM 1201 O O . VAL A 1 159 ? 11.192 4.709 -3.348 1.00 92.81 159 VAL A O 1
ATOM 1204 N N . HIS A 1 160 ? 9.591 6.306 -3.448 1.00 88.00 160 HIS A N 1
ATOM 1205 C CA . HIS A 1 160 ? 8.865 5.899 -2.246 1.00 88.00 160 HIS A CA 1
ATOM 1206 C C . HIS A 1 160 ? 7.431 5.547 -2.615 1.00 88.00 160 HIS A C 1
ATOM 1208 O O . HIS A 1 160 ? 6.794 6.296 -3.358 1.00 88.00 160 HIS A O 1
ATOM 1214 N N . VAL A 1 161 ? 6.928 4.434 -2.087 1.00 89.88 161 VAL A N 1
ATOM 1215 C CA . VAL A 1 161 ? 5.571 3.936 -2.344 1.00 89.88 161 VAL A CA 1
ATOM 1216 C C . VAL A 1 161 ? 4.895 3.620 -1.024 1.00 89.88 161 VAL A C 1
ATOM 1218 O O . VAL A 1 161 ? 5.291 2.653 -0.379 1.00 89.88 161 VAL A O 1
ATOM 1221 N N . THR A 1 162 ? 3.873 4.393 -0.655 1.00 86.56 162 THR A N 1
ATOM 1222 C CA . THR A 1 162 ? 2.938 4.092 0.442 1.00 86.56 162 THR A CA 1
ATOM 1223 C C . THR A 1 162 ? 1.697 3.466 -0.154 1.00 86.56 162 THR A C 1
ATOM 1225 O O . THR A 1 162 ? 0.968 4.128 -0.892 1.00 86.56 162 THR A O 1
ATOM 1228 N N . TYR A 1 163 ? 1.483 2.186 0.144 1.00 90.06 163 TYR A N 1
ATOM 1229 C CA . TYR A 1 163 ? 0.373 1.418 -0.398 1.00 90.06 163 TYR A CA 1
ATOM 1230 C C . TYR A 1 163 ? -0.550 0.952 0.726 1.00 90.06 163 TYR A C 1
ATOM 1232 O O . TYR A 1 163 ? -0.134 0.245 1.649 1.00 90.06 163 TYR A O 1
ATOM 1240 N N . ARG A 1 164 ? -1.805 1.392 0.686 1.00 86.31 164 ARG A N 1
ATOM 1241 C CA . ARG A 1 164 ? -2.875 1.060 1.634 1.00 86.31 164 ARG A CA 1
ATOM 1242 C C . ARG A 1 164 ? -4.102 0.584 0.845 1.00 86.31 164 ARG A C 1
ATOM 1244 O O . ARG A 1 164 ? -4.203 0.899 -0.339 1.00 86.31 164 ARG A O 1
ATOM 1251 N N . PRO A 1 165 ? -5.055 -0.126 1.473 1.00 87.62 165 PRO A N 1
ATOM 1252 C CA . PRO A 1 165 ? -6.343 -0.393 0.832 1.00 87.62 165 PRO A CA 1
ATOM 1253 C C . PRO A 1 165 ? -7.041 0.898 0.377 1.00 87.62 165 PRO A C 1
ATOM 1255 O O . PRO A 1 165 ? -7.604 0.958 -0.705 1.00 87.62 165 PRO A O 1
ATOM 1258 N N . GLU A 1 166 ? -6.969 1.954 1.177 1.00 85.06 166 GLU A N 1
ATOM 1259 C CA . GLU A 1 166 ? -7.717 3.200 0.987 1.00 85.06 166 GLU A CA 1
ATOM 1260 C C . GLU A 1 166 ? -6.915 4.343 0.344 1.00 85.06 166 GLU A C 1
ATOM 1262 O O . GLU A 1 166 ? -7.483 5.392 0.032 1.00 85.06 166 GLU A O 1
ATOM 1267 N N . SER A 1 167 ? -5.602 4.182 0.163 1.00 87.62 167 SER A N 1
ATOM 1268 C CA . SER A 1 167 ? -4.739 5.240 -0.367 1.00 87.62 167 SER A CA 1
ATOM 1269 C C . SER A 1 167 ? -3.468 4.712 -1.035 1.00 87.62 167 SER A C 1
ATOM 1271 O O . SER A 1 167 ? -2.919 3.669 -0.678 1.00 87.62 167 SER A O 1
ATOM 1273 N N . LEU A 1 168 ? -2.994 5.466 -2.023 1.00 93.06 168 LEU A N 1
ATOM 1274 C CA . LEU A 1 168 ? -1.748 5.235 -2.737 1.00 93.06 168 LEU A CA 1
ATOM 1275 C C . LEU A 1 168 ? -1.004 6.562 -2.870 1.00 93.06 168 LEU A C 1
ATOM 1277 O O . LEU A 1 168 ? -1.485 7.476 -3.539 1.00 93.06 168 LEU A O 1
ATOM 1281 N N . LEU A 1 169 ? 0.195 6.633 -2.295 1.00 89.75 169 LEU A N 1
ATOM 1282 C CA . LEU A 1 169 ? 1.117 7.756 -2.455 1.00 89.75 169 LEU A CA 1
ATOM 1283 C C . LEU A 1 169 ? 2.435 7.255 -3.044 1.00 89.75 169 LEU A C 1
ATOM 1285 O O . LEU A 1 169 ? 3.098 6.393 -2.469 1.00 89.75 169 LEU A O 1
ATOM 1289 N N . ILE A 1 170 ? 2.840 7.833 -4.171 1.00 94.00 170 ILE A N 1
ATOM 1290 C CA . ILE A 1 170 ? 4.116 7.550 -4.826 1.00 94.00 170 ILE A CA 1
ATOM 1291 C C . ILE A 1 170 ? 4.869 8.856 -5.035 1.00 94.00 170 ILE A C 1
ATOM 1293 O O . ILE A 1 170 ? 4.366 9.796 -5.662 1.00 94.00 170 ILE A O 1
ATOM 1297 N N . THR A 1 171 ? 6.114 8.881 -4.565 1.00 91.00 171 THR A N 1
ATOM 1298 C CA . THR A 1 171 ? 7.044 9.976 -4.839 1.00 91.00 171 THR A CA 1
ATOM 1299 C C . THR A 1 171 ? 8.254 9.497 -5.624 1.00 91.00 171 THR A C 1
ATOM 1301 O O . THR A 1 171 ? 8.723 8.375 -5.439 1.00 91.00 171 THR A O 1
ATOM 1304 N N . VAL A 1 172 ? 8.780 10.368 -6.487 1.00 94.81 172 VAL A N 1
ATOM 1305 C CA . VAL A 1 172 ? 10.039 10.155 -7.208 1.00 94.81 172 VAL A CA 1
ATOM 1306 C C . VAL A 1 172 ? 10.952 11.353 -6.976 1.00 94.81 172 VAL A C 1
ATOM 1308 O O . VAL A 1 172 ? 10.573 12.497 -7.224 1.00 94.81 172 VAL A O 1
ATOM 1311 N N . ASP A 1 173 ? 12.161 11.105 -6.472 1.00 91.25 173 ASP A N 1
ATOM 1312 C CA . ASP A 1 173 ? 13.122 12.128 -6.037 1.00 91.25 173 ASP A CA 1
ATOM 1313 C C . ASP A 1 173 ? 12.478 13.181 -5.103 1.00 91.25 173 ASP A C 1
ATOM 1315 O O . ASP A 1 173 ? 12.739 14.383 -5.211 1.00 91.25 173 ASP A O 1
ATOM 1319 N N . GLY A 1 174 ? 11.583 12.721 -4.219 1.00 83.00 174 GLY A N 1
ATOM 1320 C CA . GLY A 1 174 ? 10.843 13.535 -3.248 1.00 83.00 174 GLY A CA 1
ATOM 1321 C C . GLY A 1 174 ? 9.706 14.385 -3.810 1.00 83.00 174 GLY A C 1
ATOM 1322 O O . GLY A 1 174 ? 9.145 15.213 -3.098 1.00 83.00 174 GLY A O 1
ATOM 1323 N N . LYS A 1 175 ? 9.333 14.199 -5.078 1.00 86.38 175 LYS A N 1
ATOM 1324 C CA . LYS A 1 175 ? 8.166 14.854 -5.678 1.00 86.38 175 LYS A CA 1
ATOM 1325 C C . LYS A 1 175 ? 7.001 13.890 -5.749 1.00 86.38 175 LYS A C 1
ATOM 1327 O O . LYS A 1 175 ? 7.181 12.761 -6.186 1.00 86.38 175 LYS A O 1
ATOM 1332 N N . VAL A 1 176 ? 5.816 14.355 -5.361 1.00 89.81 176 VAL A N 1
ATOM 1333 C CA . VAL A 1 176 ? 4.575 13.589 -5.512 1.00 89.81 176 VAL A CA 1
ATOM 1334 C C . VAL A 1 176 ? 4.277 13.395 -6.995 1.00 89.81 176 VAL A C 1
ATOM 1336 O O . VAL A 1 176 ? 4.082 14.372 -7.727 1.00 89.81 176 VAL A O 1
ATOM 1339 N N . GLU A 1 177 ? 4.237 12.133 -7.413 1.00 97.50 177 GLU A N 1
ATOM 1340 C CA . GLU A 1 177 ? 3.860 11.719 -8.764 1.00 97.50 177 GLU A CA 1
ATOM 1341 C C . GLU A 1 177 ? 2.437 11.164 -8.803 1.00 97.50 177 GLU A C 1
ATOM 1343 O O . GLU A 1 177 ? 1.706 11.473 -9.745 1.00 97.50 177 GLU A O 1
ATOM 1348 N N . PHE A 1 178 ? 2.032 10.433 -7.759 1.00 97.25 178 PHE A N 1
ATOM 1349 C CA . PHE A 1 178 ? 0.679 9.909 -7.570 1.00 97.25 178 PHE A CA 1
ATOM 1350 C C . PHE A 1 178 ? 0.264 10.061 -6.100 1.00 97.25 178 PHE A C 1
ATOM 1352 O O . PHE A 1 178 ? 1.061 9.755 -5.218 1.00 97.25 178 PHE A O 1
ATOM 1359 N N . ASP A 1 179 ? -0.954 10.534 -5.849 1.00 94.12 179 ASP A N 1
ATOM 1360 C CA . ASP A 1 179 ? -1.572 10.655 -4.519 1.00 94.12 179 ASP A CA 1
ATOM 1361 C C . ASP A 1 179 ? -3.081 10.495 -4.713 1.00 94.12 179 ASP A C 1
ATOM 1363 O O . ASP A 1 179 ? -3.760 11.432 -5.140 1.00 94.12 179 ASP A O 1
ATOM 1367 N N . PHE A 1 180 ? -3.566 9.265 -4.553 1.00 94.31 180 PHE A N 1
ATOM 1368 C CA . PHE A 1 180 ? -4.923 8.882 -4.927 1.00 94.31 180 PHE A CA 1
ATOM 1369 C C . PHE A 1 180 ? -5.572 7.959 -3.904 1.00 94.31 180 PHE A C 1
ATOM 1371 O O . PHE A 1 180 ? -4.911 7.173 -3.223 1.00 94.31 180 PHE A O 1
ATOM 1378 N N . LYS A 1 181 ? -6.900 8.003 -3.875 1.00 92.12 181 LYS A N 1
ATOM 1379 C CA . LYS A 1 181 ? -7.784 7.047 -3.211 1.00 92.12 181 LYS A CA 1
ATOM 1380 C C . LYS A 1 181 ? -8.520 6.212 -4.266 1.00 92.12 181 LYS A C 1
ATOM 1382 O O . LYS A 1 181 ? -8.708 6.690 -5.387 1.00 92.12 181 LYS A O 1
ATOM 1387 N N . PRO A 1 182 ? -9.007 5.004 -3.936 1.00 92.19 182 PRO A N 1
ATOM 1388 C CA . PRO A 1 182 ? -9.821 4.217 -4.866 1.00 92.19 182 PRO A CA 1
ATOM 1389 C C . PRO A 1 182 ? -11.036 4.996 -5.403 1.00 92.19 182 PRO A C 1
ATOM 1391 O O . PRO A 1 182 ? -11.359 4.911 -6.590 1.00 92.19 182 PRO A O 1
ATOM 1394 N N . SER A 1 183 ? -11.629 5.857 -4.569 1.00 89.50 183 SER A N 1
ATOM 1395 C CA . SER A 1 183 ? -12.784 6.694 -4.919 1.00 89.50 183 SER A CA 1
ATOM 1396 C C . SER A 1 183 ? -12.492 7.793 -5.946 1.00 89.50 183 SER A C 1
ATOM 1398 O O . SER A 1 183 ? -13.429 8.288 -6.581 1.00 89.50 183 SER A O 1
ATOM 1400 N N . ASP A 1 184 ? -11.219 8.126 -6.189 1.00 93.75 184 ASP A N 1
ATOM 1401 C CA . ASP A 1 184 ? -10.814 9.000 -7.299 1.00 93.75 184 ASP A CA 1
ATOM 1402 C C . ASP A 1 184 ? -11.013 8.322 -8.668 1.00 93.75 184 ASP A C 1
ATOM 1404 O O . ASP A 1 184 ? -11.060 8.998 -9.701 1.00 93.75 184 ASP A O 1
ATOM 1408 N N . PHE A 1 185 ? -11.216 6.998 -8.684 1.00 92.19 185 PHE A N 1
ATOM 1409 C CA . PHE A 1 185 ? -11.439 6.182 -9.878 1.00 92.19 185 PHE A CA 1
ATOM 1410 C C . PHE A 1 185 ? -12.777 5.418 -9.811 1.00 92.19 185 PHE A C 1
ATOM 1412 O O . PHE A 1 185 ? -12.801 4.188 -9.673 1.00 92.19 185 PHE A O 1
ATOM 1419 N N . PRO A 1 186 ? -13.928 6.111 -9.938 1.00 88.12 186 PRO A N 1
ATOM 1420 C CA . PRO A 1 186 ? -15.238 5.502 -9.744 1.00 88.12 186 PRO A CA 1
ATOM 1421 C C . PRO A 1 186 ? -15.465 4.255 -10.604 1.00 88.12 186 PRO A C 1
ATOM 1423 O O . PRO A 1 186 ? -15.408 4.299 -11.835 1.00 88.12 186 PRO A O 1
ATOM 1426 N N . GLY A 1 187 ? -15.780 3.143 -9.939 1.0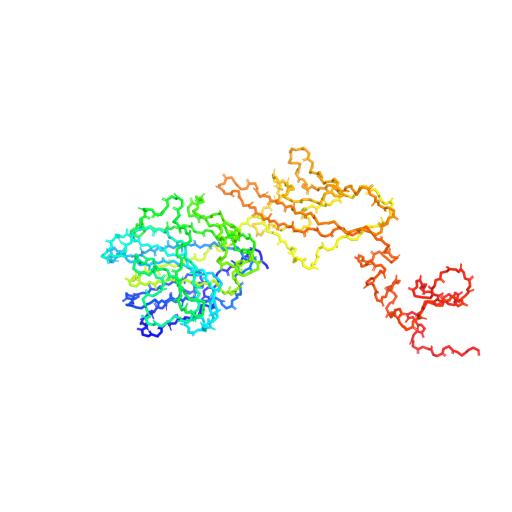0 86.25 187 GLY A N 1
ATOM 1427 C CA . GLY A 1 187 ? -16.104 1.872 -10.586 1.00 86.25 187 GLY A CA 1
ATOM 1428 C C . GLY A 1 187 ? -14.905 1.066 -11.085 1.00 86.25 187 GLY A C 1
ATOM 1429 O O . GLY A 1 187 ? -15.131 0.053 -11.739 1.00 86.25 187 GLY A O 1
ATOM 1430 N N . GLN A 1 188 ? -13.668 1.488 -10.800 1.00 86.25 188 GLN A N 1
ATOM 1431 C CA . GLN A 1 188 ? -12.482 0.667 -11.071 1.00 86.25 188 GLN A CA 1
ATOM 1432 C C . GLN A 1 188 ? -12.280 -0.394 -9.982 1.00 86.25 188 GLN A C 1
ATOM 1434 O O . GLN A 1 188 ? -12.065 -1.559 -10.300 1.00 86.25 188 GLN A O 1
ATOM 1439 N N . PHE A 1 189 ? -12.456 -0.026 -8.712 1.00 89.62 189 PHE A N 1
ATOM 1440 C CA . PHE A 1 189 ? -12.133 -0.883 -7.570 1.00 89.62 189 PHE A CA 1
ATOM 1441 C C . PHE A 1 189 ? -13.378 -1.424 -6.866 1.00 89.62 189 PHE A C 1
ATOM 1443 O O . PHE A 1 189 ? -14.261 -0.667 -6.446 1.00 89.62 189 PHE A O 1
ATOM 1450 N N . ALA A 1 190 ? -13.459 -2.747 -6.721 1.00 86.19 190 ALA A N 1
ATOM 1451 C CA . ALA A 1 190 ? -14.526 -3.379 -5.956 1.00 86.19 190 ALA A CA 1
ATOM 1452 C C . ALA A 1 190 ? -14.378 -3.033 -4.467 1.00 86.19 190 ALA A C 1
ATOM 1454 O O . ALA A 1 190 ? -13.310 -3.191 -3.892 1.00 86.19 190 ALA A O 1
ATOM 1455 N N . GLY A 1 191 ? -15.457 -2.562 -3.834 1.00 85.81 191 GLY A N 1
ATOM 1456 C CA . GLY A 1 191 ? -15.440 -2.229 -2.405 1.00 85.81 191 GLY A CA 1
ATOM 1457 C C . GLY A 1 191 ? -14.680 -0.951 -2.037 1.00 85.81 191 GLY A C 1
ATOM 1458 O O . GLY A 1 191 ? -14.488 -0.718 -0.851 1.00 85.81 191 GLY A O 1
ATOM 1459 N N . ASP A 1 192 ? -14.296 -0.125 -3.020 1.00 87.62 192 ASP A N 1
ATOM 1460 C CA . ASP A 1 192 ? -13.530 1.115 -2.805 1.00 87.62 192 ASP A CA 1
ATOM 1461 C C . ASP A 1 192 ? -12.177 0.875 -2.106 1.00 87.62 192 ASP A C 1
ATOM 1463 O O . ASP A 1 192 ? -11.740 1.663 -1.270 1.00 87.62 192 ASP A O 1
ATOM 1467 N N . VAL A 1 193 ? -11.519 -0.237 -2.458 1.00 89.88 193 VAL A N 1
ATOM 1468 C CA . VAL A 1 193 ? -10.204 -0.636 -1.940 1.00 89.88 193 VAL A CA 1
ATOM 1469 C C . VAL A 1 193 ? -9.247 -1.006 -3.074 1.00 89.88 193 VAL A C 1
ATOM 1471 O O . VAL A 1 193 ? -9.631 -1.676 -4.029 1.00 89.88 193 VAL A O 1
ATOM 1474 N N . PHE A 1 194 ? -7.989 -0.583 -2.971 1.00 94.44 194 PHE A N 1
ATOM 1475 C CA . PHE A 1 194 ? -6.912 -1.046 -3.840 1.00 94.44 194 PHE A CA 1
ATOM 1476 C C . PHE A 1 194 ? -6.621 -2.541 -3.611 1.00 94.44 194 PHE A C 1
ATOM 1478 O O . PHE A 1 194 ? -6.793 -3.025 -2.487 1.00 94.44 194 PHE A O 1
ATOM 1485 N N . PRO A 1 195 ? -6.168 -3.275 -4.644 1.00 94.12 195 PRO A N 1
ATOM 1486 C CA . PRO A 1 195 ? -6.000 -4.726 -4.577 1.00 94.12 195 PRO A CA 1
ATOM 1487 C C . PRO A 1 195 ? -4.933 -5.193 -3.571 1.00 94.12 195 PRO A C 1
ATOM 1489 O O . PRO A 1 195 ? -3.932 -4.518 -3.325 1.00 94.12 195 PRO A O 1
ATOM 1492 N N . THR A 1 196 ? -5.143 -6.365 -2.978 1.00 93.12 196 THR A N 1
ATOM 1493 C CA . THR A 1 196 ? -4.123 -7.090 -2.195 1.00 93.12 196 THR A CA 1
ATOM 1494 C C . THR A 1 196 ? -3.134 -7.789 -3.121 1.00 93.12 196 THR A C 1
ATOM 1496 O O . THR A 1 196 ? -3.405 -7.904 -4.307 1.00 93.12 196 THR A O 1
ATOM 1499 N N . GLY A 1 197 ? -2.014 -8.267 -2.587 1.00 92.00 197 GLY A N 1
ATOM 1500 C CA . GLY A 1 197 ? -0.987 -8.998 -3.332 1.00 92.00 197 GLY A CA 1
ATOM 1501 C C . GLY A 1 197 ? 0.366 -8.299 -3.296 1.00 92.00 197 GLY A C 1
ATOM 1502 O O . GLY A 1 197 ? 0.534 -7.261 -2.656 1.00 92.00 197 GLY A O 1
ATOM 1503 N N . GLU A 1 198 ? 1.368 -8.862 -3.955 1.00 92.12 198 GLU A N 1
ATOM 1504 C CA . GLU A 1 198 ? 2.771 -8.507 -3.742 1.00 92.12 198 GLU A CA 1
ATOM 1505 C C . GLU A 1 198 ? 3.224 -7.205 -4.436 1.00 92.12 198 GLU A C 1
ATOM 1507 O O . GLU A 1 198 ? 2.575 -6.659 -5.335 1.00 92.12 198 GLU A O 1
ATOM 1512 N N . LEU A 1 199 ? 4.396 -6.711 -4.016 1.00 91.31 199 LEU A N 1
ATOM 1513 C CA . LEU A 1 199 ? 5.174 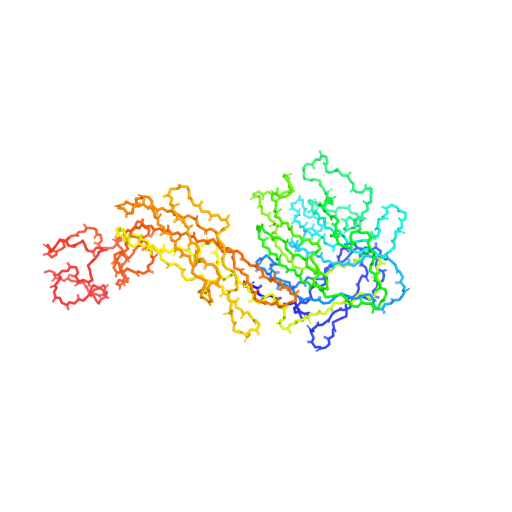-5.712 -4.750 1.00 91.31 199 LEU A CA 1
ATOM 1514 C C . LEU A 1 199 ? 6.030 -6.477 -5.758 1.00 91.31 199 LEU A C 1
ATOM 1516 O O . LEU A 1 199 ? 6.725 -7.421 -5.386 1.00 91.31 199 LEU A O 1
ATOM 1520 N N . GLY A 1 200 ? 6.041 -6.033 -7.010 1.00 91.12 200 GLY A N 1
ATOM 1521 C CA . GLY A 1 200 ? 6.892 -6.614 -8.044 1.00 91.12 200 GLY A CA 1
ATOM 1522 C C . GLY A 1 200 ? 7.704 -5.564 -8.780 1.00 91.12 200 GLY A C 1
ATOM 1523 O O . GLY A 1 200 ? 7.191 -4.490 -9.071 1.00 91.12 200 GLY A O 1
ATOM 1524 N N . PHE A 1 201 ? 8.950 -5.852 -9.151 1.00 92.81 201 PHE A N 1
ATOM 1525 C CA . PHE A 1 201 ? 9.685 -4.996 -10.089 1.00 92.81 201 PHE A CA 1
ATOM 1526 C C . PHE A 1 201 ? 9.443 -5.410 -11.530 1.00 92.81 201 PHE A C 1
ATOM 1528 O O . PHE A 1 201 ? 9.593 -6.575 -11.880 1.00 92.81 201 PHE A O 1
ATOM 1535 N N . TYR A 1 202 ? 9.093 -4.435 -12.363 1.00 88.88 202 TYR A N 1
ATOM 1536 C CA . TYR A 1 202 ? 8.633 -4.632 -13.730 1.00 88.88 202 TYR A CA 1
ATOM 1537 C C . TYR A 1 202 ? 9.672 -4.153 -14.744 1.00 88.88 202 TYR A C 1
ATOM 1539 O O . TYR A 1 202 ? 10.279 -3.090 -14.588 1.00 88.88 202 TYR A O 1
ATOM 1547 N N . THR A 1 203 ? 9.850 -4.921 -15.818 1.00 91.12 203 THR A N 1
ATOM 1548 C CA . THR A 1 203 ? 10.553 -4.467 -17.024 1.00 91.12 203 THR A CA 1
ATOM 1549 C C . THR A 1 203 ? 9.907 -5.048 -18.280 1.00 91.12 203 THR A C 1
ATOM 1551 O O . THR A 1 203 ? 9.359 -6.155 -18.257 1.00 91.12 203 THR A O 1
ATOM 1554 N N . LEU A 1 204 ? 9.990 -4.311 -19.387 1.00 90.88 204 LEU A N 1
ATOM 1555 C CA . LEU A 1 204 ? 9.593 -4.774 -20.716 1.00 90.88 204 LEU A CA 1
ATOM 1556 C C . LEU A 1 204 ? 10.458 -4.097 -21.774 1.00 90.88 204 LEU A C 1
ATOM 1558 O O . LEU A 1 204 ? 10.532 -2.870 -21.822 1.00 90.88 204 LEU A O 1
ATOM 1562 N N . SER A 1 205 ? 11.060 -4.908 -22.643 1.00 91.94 205 SER A N 1
ATOM 1563 C CA . SER A 1 205 ? 11.895 -4.485 -23.771 1.00 91.94 205 SER A CA 1
ATOM 1564 C C . SER A 1 205 ? 13.075 -3.580 -23.372 1.00 91.94 205 SER A C 1
ATOM 1566 O O . SER A 1 205 ? 13.667 -2.885 -24.182 1.00 91.94 205 SER A O 1
ATOM 1568 N N . GLN A 1 206 ? 13.458 -3.601 -22.094 1.00 95.06 206 GLN A N 1
ATOM 1569 C CA . GLN A 1 206 ? 14.544 -2.790 -21.561 1.00 95.06 206 GLN A CA 1
ATOM 1570 C C . GLN A 1 206 ? 15.543 -3.677 -20.830 1.00 95.06 206 GLN A C 1
ATOM 1572 O O . GLN A 1 206 ? 15.178 -4.408 -19.916 1.00 95.06 206 GLN A O 1
ATOM 1577 N N . GLU A 1 207 ? 16.816 -3.569 -21.207 1.00 96.31 207 GLU A N 1
ATOM 1578 C CA . GLU A 1 207 ? 17.921 -4.226 -20.507 1.00 96.31 207 GLU A CA 1
ATOM 1579 C C . GLU A 1 207 ? 18.572 -3.319 -19.456 1.00 96.31 207 GLU A C 1
ATOM 1581 O O . GLU A 1 207 ? 18.471 -2.088 -19.504 1.00 96.31 207 GLU A O 1
ATOM 1586 N N . GLN A 1 208 ? 19.354 -3.937 -18.568 1.00 97.31 208 GLN A N 1
ATOM 1587 C CA . GLN A 1 208 ? 20.212 -3.259 -17.591 1.00 97.31 208 GLN A CA 1
ATOM 1588 C C . GLN A 1 208 ? 19.419 -2.362 -16.633 1.00 97.31 208 GLN A C 1
ATOM 1590 O O . GLN A 1 208 ? 19.895 -1.295 -16.229 1.00 97.31 208 GLN A O 1
ATOM 1595 N N . VAL A 1 209 ? 18.218 -2.803 -16.259 1.00 97.12 209 VAL A N 1
ATOM 1596 C CA . VAL A 1 209 ? 17.395 -2.132 -15.256 1.00 97.12 209 VAL A CA 1
ATOM 1597 C C . VAL A 1 209 ? 17.832 -2.595 -13.876 1.00 97.12 209 VAL A C 1
ATOM 1599 O O . VAL A 1 209 ? 17.817 -3.779 -13.555 1.00 97.12 209 VAL A O 1
ATOM 1602 N N . PHE A 1 210 ? 18.249 -1.640 -13.066 1.00 94.88 210 PHE A N 1
ATOM 1603 C CA . PHE A 1 210 ? 18.793 -1.842 -11.740 1.00 94.88 210 PHE A CA 1
ATOM 1604 C C . PHE A 1 210 ? 17.809 -1.338 -10.692 1.00 94.88 210 PHE A C 1
ATOM 1606 O O . PHE A 1 210 ? 17.370 -0.186 -10.762 1.00 94.88 210 PHE A O 1
ATOM 1613 N N . TYR A 1 211 ? 17.531 -2.191 -9.712 1.00 94.50 211 TYR A N 1
ATOM 1614 C CA . TYR A 1 211 ? 16.758 -1.868 -8.525 1.00 94.50 211 TYR A CA 1
ATOM 1615 C C . TYR A 1 211 ? 17.642 -2.007 -7.291 1.00 94.50 211 TYR A C 1
ATOM 1617 O O . TYR A 1 211 ? 18.436 -2.941 -7.185 1.00 94.50 211 TYR A O 1
ATOM 1625 N N . THR A 1 212 ? 17.538 -1.072 -6.352 1.00 90.38 212 THR A N 1
ATOM 1626 C CA . THR A 1 212 ? 18.254 -1.140 -5.068 1.00 90.38 212 THR A CA 1
ATOM 1627 C C . THR A 1 212 ? 17.343 -0.756 -3.938 1.00 90.38 212 THR A C 1
ATOM 1629 O O . THR A 1 212 ? 16.708 0.288 -3.980 1.00 90.38 212 THR A O 1
ATOM 1632 N N . ASN A 1 213 ? 17.329 -1.583 -2.914 1.00 83.56 213 ASN A N 1
ATOM 1633 C CA . ASN A 1 213 ? 16.645 -1.329 -1.671 1.00 83.56 213 ASN A CA 1
ATOM 1634 C C . ASN A 1 213 ? 17.367 -0.229 -0.884 1.00 83.56 213 ASN A C 1
ATOM 1636 O O . ASN A 1 213 ? 18.592 -0.238 -0.762 1.00 83.56 213 ASN A O 1
ATOM 1640 N N . LEU A 1 214 ? 16.603 0.702 -0.326 1.00 74.00 214 LEU A N 1
ATOM 1641 C CA . LEU A 1 214 ? 17.113 1.778 0.519 1.00 74.00 214 LEU A CA 1
ATOM 1642 C C . LEU A 1 214 ? 16.841 1.500 2.005 1.00 74.00 214 LEU A C 1
ATOM 1644 O O . LEU A 1 214 ? 16.366 2.371 2.720 1.00 74.00 214 LEU A O 1
ATOM 1648 N N . ALA A 1 215 ? 17.108 0.285 2.492 1.00 59.22 215 ALA A N 1
ATOM 1649 C CA . ALA A 1 215 ? 16.821 -0.064 3.886 1.00 59.22 215 ALA A CA 1
ATOM 1650 C C . ALA A 1 215 ? 17.501 0.881 4.911 1.00 59.22 215 ALA A C 1
ATOM 1652 O O . ALA A 1 215 ? 18.699 1.146 4.761 1.00 59.22 215 ALA A O 1
ATOM 1653 N N . PRO A 1 216 ? 16.818 1.255 6.015 1.00 51.56 216 PRO A N 1
ATOM 1654 C CA . PRO A 1 216 ? 15.381 1.459 6.187 1.00 51.56 216 PRO A CA 1
ATOM 1655 C C . PRO A 1 216 ? 15.074 2.968 6.126 1.00 51.56 216 PRO A C 1
ATOM 1657 O O . PRO A 1 216 ? 15.100 3.644 7.142 1.00 51.56 216 PRO A O 1
ATOM 1660 N N . PHE A 1 217 ? 14.806 3.498 4.936 1.00 50.69 217 PHE A N 1
ATOM 1661 C CA . PHE A 1 217 ? 14.315 4.874 4.752 1.00 50.69 217 PHE A CA 1
ATOM 1662 C C . PHE A 1 217 ? 12.907 4.861 4.134 1.00 50.69 217 PHE A C 1
ATOM 1664 O O . PHE A 1 217 ? 12.631 5.550 3.155 1.00 50.69 217 PHE A O 1
ATOM 1671 N N . GLY A 1 218 ? 12.047 3.959 4.619 1.00 50.72 218 GLY A N 1
ATOM 1672 C CA . GLY A 1 218 ? 10.602 4.056 4.388 1.00 50.72 218 GLY A CA 1
ATOM 1673 C C . GLY A 1 218 ? 10.005 5.034 5.406 1.00 50.72 218 GLY A C 1
ATOM 1674 O O . GLY A 1 218 ? 10.589 5.141 6.470 1.00 50.72 218 GLY A O 1
ATOM 1675 N N . PRO A 1 219 ? 8.858 5.669 5.110 1.00 49.16 219 PRO A N 1
ATOM 1676 C CA . PRO A 1 219 ? 8.277 6.801 5.828 1.00 49.16 219 PRO A CA 1
ATOM 1677 C C . PRO A 1 219 ? 8.402 6.707 7.345 1.00 49.16 219 PRO A C 1
ATOM 1679 O O . PRO A 1 219 ? 7.956 5.737 7.963 1.00 49.16 219 PRO A O 1
ATOM 1682 N N . SER A 1 220 ? 8.864 7.809 7.911 1.00 52.44 220 SER A N 1
ATOM 1683 C CA . SER A 1 220 ? 9.012 8.090 9.336 1.00 52.44 220 SER A CA 1
ATOM 1684 C C . SER A 1 220 ? 7.705 8.049 10.150 1.00 52.44 220 SER A C 1
ATOM 1686 O O . SER A 1 220 ? 7.702 8.082 11.377 1.00 52.44 220 SER A O 1
ATOM 1688 N N . ILE A 1 221 ? 6.542 7.888 9.506 1.00 59.62 221 ILE A N 1
ATOM 1689 C CA . ILE A 1 221 ? 5.294 7.615 10.224 1.00 59.62 221 ILE A CA 1
ATOM 1690 C C . ILE A 1 221 ? 4.482 6.506 9.585 1.00 59.62 221 ILE A C 1
ATOM 1692 O O . ILE A 1 221 ? 4.333 6.401 8.367 1.00 59.62 221 ILE A O 1
ATOM 1696 N N . CYS A 1 222 ? 3.945 5.667 10.457 1.00 63.50 222 CYS A N 1
ATOM 1697 C CA . CYS A 1 222 ? 3.372 4.400 10.092 1.00 63.50 222 CYS A CA 1
ATOM 1698 C C . CYS A 1 222 ? 2.288 4.007 11.092 1.00 63.50 222 CYS A C 1
ATOM 1700 O O . CYS A 1 222 ? 2.597 3.766 12.257 1.00 63.50 222 CYS A O 1
ATOM 1702 N N . ASN A 1 223 ? 1.039 3.903 10.648 1.00 68.12 223 ASN A N 1
ATOM 1703 C CA . ASN A 1 223 ? -0.060 3.434 11.481 1.00 68.12 223 ASN A CA 1
ATOM 1704 C C . ASN A 1 223 ? 0.134 1.943 11.824 1.00 68.12 223 ASN A C 1
ATOM 1706 O O . ASN A 1 223 ? 0.272 1.100 10.935 1.00 68.12 223 ASN A O 1
ATOM 1710 N N . THR A 1 224 ? 0.157 1.598 13.109 1.00 62.28 224 THR A N 1
ATOM 1711 C CA . THR A 1 224 ? 0.285 0.207 13.576 1.00 62.28 224 THR A CA 1
ATOM 1712 C C . THR A 1 224 ? -1.050 -0.486 13.808 1.00 62.28 224 THR A C 1
ATOM 1714 O O . THR A 1 224 ? -1.067 -1.688 14.069 1.00 62.28 224 THR A O 1
ATOM 1717 N N . THR A 1 225 ? -2.162 0.236 13.685 1.00 57.34 225 THR A N 1
ATOM 1718 C CA . THR A 1 225 ? -3.506 -0.312 13.873 1.00 57.34 225 THR A CA 1
ATOM 1719 C C . THR A 1 225 ? -3.906 -1.177 12.682 1.00 57.34 225 THR A C 1
ATOM 1721 O O . THR A 1 225 ? -3.878 -0.750 11.522 1.00 57.34 225 THR A O 1
ATOM 1724 N N . ASN A 1 226 ? -4.319 -2.415 12.947 1.00 55.72 226 ASN A N 1
ATOM 1725 C CA . ASN A 1 226 ? -5.220 -3.092 12.024 1.00 55.72 226 ASN A CA 1
ATOM 1726 C C . ASN A 1 226 ? -6.609 -2.480 12.237 1.00 55.72 226 ASN A C 1
ATOM 1728 O O . ASN A 1 226 ? -6.985 -2.198 13.369 1.00 55.72 226 ASN A O 1
ATOM 1732 N N . ILE A 1 227 ? -7.399 -2.301 11.175 1.00 45.19 227 ILE A N 1
ATOM 1733 C CA . ILE A 1 227 ? -8.765 -1.737 11.267 1.00 45.19 227 ILE A CA 1
ATOM 1734 C C . ILE A 1 227 ? -9.674 -2.568 12.212 1.00 45.19 227 ILE A C 1
ATOM 1736 O O . ILE A 1 227 ? -10.701 -2.073 12.661 1.00 45.19 227 ILE A O 1
ATOM 1740 N N . ALA A 1 228 ? -9.275 -3.801 12.554 1.00 41.22 228 ALA A N 1
ATOM 1741 C CA . ALA A 1 228 ? -9.940 -4.667 13.529 1.00 41.22 228 ALA A CA 1
ATOM 1742 C C . ALA A 1 228 ? -9.454 -4.515 14.991 1.00 41.22 228 ALA A C 1
ATOM 1744 O O . ALA A 1 228 ? -10.147 -4.983 15.884 1.00 41.22 228 ALA A O 1
ATOM 1745 N N . ASP A 1 229 ? -8.316 -3.857 15.253 1.00 47.41 229 ASP A N 1
ATOM 1746 C CA . ASP A 1 229 ? -7.595 -3.956 16.538 1.00 47.41 229 ASP A CA 1
ATOM 1747 C C . ASP A 1 229 ? -7.556 -2.640 17.339 1.00 47.41 229 ASP A C 1
ATOM 1749 O O . ASP A 1 229 ? -6.824 -2.525 18.318 1.00 47.41 229 ASP A O 1
ATOM 1753 N N . THR A 1 230 ? -8.276 -1.589 16.936 1.00 59.78 230 THR A N 1
ATOM 1754 C CA . THR A 1 230 ? -8.316 -0.333 17.717 1.00 59.78 230 THR A CA 1
ATOM 1755 C C . THR A 1 230 ? -9.736 0.054 18.073 1.00 59.78 230 THR A C 1
ATOM 1757 O O . THR A 1 230 ? -10.245 1.113 17.698 1.00 59.78 230 THR A O 1
ATOM 1760 N N . SER A 1 231 ? -10.365 -0.856 18.812 1.00 75.38 231 SER A N 1
ATOM 1761 C CA . SER A 1 231 ? -11.486 -0.556 19.688 1.00 75.38 231 SER A CA 1
ATOM 1762 C C . SER A 1 231 ? -10.951 0.049 20.985 1.00 75.38 231 SER A C 1
ATOM 1764 O O . SER A 1 231 ? -10.137 -0.553 21.680 1.00 75.38 231 SER A O 1
ATOM 1766 N N . ILE A 1 232 ? -11.385 1.264 21.298 1.00 82.44 232 ILE A N 1
ATOM 1767 C CA . ILE A 1 232 ? -11.163 1.891 22.599 1.00 82.44 232 ILE A CA 1
ATOM 1768 C C . ILE A 1 232 ? -12.497 1.854 23.326 1.00 82.44 232 ILE A C 1
ATOM 1770 O O . ILE A 1 232 ? -13.422 2.578 22.945 1.00 82.44 232 ILE A O 1
ATOM 1774 N N . THR A 1 233 ? -12.582 1.033 24.364 1.00 85.88 233 THR A N 1
ATOM 1775 C CA . THR A 1 233 ? -13.743 0.998 25.250 1.00 85.88 233 THR A CA 1
ATOM 1776 C C . THR A 1 233 ? -13.603 2.081 26.315 1.00 85.88 233 THR A C 1
ATOM 1778 O O . THR A 1 233 ? -12.531 2.321 26.872 1.00 85.88 233 THR A O 1
ATOM 1781 N N . VAL A 1 234 ? -14.683 2.825 26.527 1.00 87.38 234 VAL A N 1
ATOM 1782 C CA . VAL A 1 234 ? -14.779 3.935 27.471 1.00 87.38 234 VAL A CA 1
ATOM 1783 C C . VAL A 1 234 ? -16.006 3.688 28.344 1.00 87.38 234 VAL A C 1
ATOM 1785 O O . VAL A 1 234 ? -17.097 3.534 27.793 1.00 87.38 234 VAL A O 1
ATOM 1788 N N . PRO A 1 235 ? -15.886 3.733 29.681 1.00 87.69 235 PRO A N 1
ATOM 1789 C CA . PRO A 1 235 ? -17.038 3.592 30.558 1.00 87.69 235 PRO A CA 1
ATOM 1790 C C . PRO A 1 235 ? -18.126 4.631 30.257 1.00 87.69 235 PRO A C 1
ATOM 1792 O O . PRO A 1 235 ? -17.833 5.811 30.020 1.00 87.69 235 PRO A O 1
ATOM 1795 N N . LEU A 1 236 ? -19.394 4.225 30.318 1.00 87.19 236 LEU A N 1
ATOM 1796 C CA . LEU A 1 236 ? -20.527 5.153 30.245 1.00 87.19 236 LEU A CA 1
ATOM 1797 C C . LEU A 1 236 ? -20.391 6.294 31.269 1.00 87.19 236 LEU A C 1
ATOM 1799 O O . LEU A 1 236 ? -19.926 6.100 32.392 1.00 87.19 236 LEU A O 1
ATOM 1803 N N . ASN A 1 237 ? -20.875 7.484 30.913 1.00 87.56 237 ASN A N 1
ATOM 1804 C CA . ASN A 1 237 ? -20.819 8.709 31.724 1.00 87.56 237 ASN A CA 1
ATOM 1805 C C . ASN A 1 237 ? -19.397 9.262 31.973 1.00 87.56 237 ASN A C 1
ATOM 1807 O O . ASN A 1 237 ? -19.195 10.069 32.887 1.00 87.56 237 ASN A O 1
ATOM 1811 N N . SER A 1 238 ? -18.401 8.844 31.183 1.00 88.19 238 SER A N 1
ATOM 1812 C CA . SER A 1 238 ? -17.021 9.357 31.269 1.00 88.19 238 SER A CA 1
ATOM 1813 C C . SER A 1 238 ? -16.833 10.751 30.652 1.00 88.19 238 SER A C 1
ATOM 1815 O O . SER A 1 238 ? -15.776 11.367 30.812 1.00 88.19 238 SER A O 1
ATOM 1817 N N . GLY A 1 239 ? -17.835 11.283 29.950 1.00 90.62 239 GLY A N 1
ATOM 1818 C CA . GLY A 1 239 ? -17.760 12.549 29.235 1.00 90.62 239 GLY A CA 1
ATOM 1819 C C . GLY A 1 239 ? -16.792 12.490 28.054 1.00 90.62 239 GLY A C 1
ATOM 1820 O O . GLY A 1 239 ? -16.898 11.639 27.175 1.00 90.62 239 GLY A O 1
ATOM 1821 N N . THR A 1 240 ? -15.852 13.433 28.006 1.00 90.50 240 THR A N 1
ATOM 1822 C CA . THR A 1 240 ? -14.881 13.552 26.909 1.00 90.50 240 THR A CA 1
ATOM 1823 C C . THR A 1 240 ? -13.722 12.573 27.067 1.00 90.50 240 THR A C 1
ATOM 1825 O O . THR A 1 240 ? -12.971 12.655 28.040 1.00 90.50 240 THR A O 1
ATOM 1828 N N . THR A 1 241 ? -13.483 11.756 26.045 1.00 88.81 241 THR A N 1
ATOM 1829 C CA . THR A 1 241 ? -12.319 10.864 25.967 1.00 88.81 241 THR A CA 1
ATOM 1830 C C . THR A 1 241 ? -11.182 11.527 25.208 1.00 88.81 241 THR A C 1
ATOM 1832 O O . THR A 1 241 ? -11.395 12.158 24.175 1.00 88.81 241 THR A O 1
ATOM 1835 N N . THR A 1 242 ? -9.955 11.382 25.712 1.00 88.12 242 THR A N 1
ATOM 1836 C CA . THR A 1 242 ? -8.732 11.824 25.027 1.00 88.12 242 THR A CA 1
ATOM 1837 C C . THR A 1 242 ? -7.950 10.608 24.556 1.00 88.12 242 THR A C 1
ATOM 1839 O O . THR A 1 242 ? -7.553 9.783 25.373 1.00 88.12 242 THR A O 1
ATOM 1842 N N . VAL A 1 243 ? -7.680 10.524 23.257 1.00 84.38 243 VAL A N 1
ATOM 1843 C CA . VAL A 1 243 ? -6.882 9.453 22.655 1.00 84.38 243 VAL A CA 1
ATOM 1844 C C . VAL A 1 243 ? -5.499 9.992 22.315 1.00 84.38 243 VAL A C 1
ATOM 1846 O O . VAL A 1 243 ? -5.371 11.033 21.667 1.00 84.38 243 VAL A O 1
ATOM 1849 N N . ASN A 1 244 ? -4.454 9.290 22.758 1.00 80.12 244 ASN A N 1
ATOM 1850 C CA . ASN A 1 244 ? -3.078 9.586 22.373 1.00 80.12 244 ASN A CA 1
ATOM 1851 C C . ASN A 1 244 ? -2.754 8.896 21.046 1.00 80.12 244 ASN A C 1
ATOM 1853 O O . ASN A 1 244 ? -2.548 7.685 21.022 1.00 80.12 244 ASN A O 1
ATOM 1857 N N . VAL A 1 245 ? -2.707 9.666 19.956 1.00 76.38 245 VAL A N 1
ATOM 1858 C CA . VAL A 1 245 ? -2.493 9.138 18.602 1.00 76.38 245 VAL A CA 1
ATOM 1859 C C . VAL A 1 245 ? -1.099 8.539 18.484 1.00 76.38 245 VAL A C 1
ATOM 1861 O O . VAL A 1 245 ? -0.951 7.510 17.844 1.00 76.38 245 VAL A O 1
ATOM 1864 N N . ALA A 1 246 ? -0.096 9.082 19.181 1.00 69.69 246 ALA A N 1
ATOM 1865 C CA . ALA A 1 246 ? 1.275 8.575 19.133 1.00 69.69 246 ALA A CA 1
ATOM 1866 C C . ALA A 1 246 ? 1.423 7.102 19.564 1.00 69.69 246 ALA A C 1
ATOM 1868 O O . ALA A 1 246 ? 2.383 6.454 19.171 1.00 69.69 246 ALA A O 1
ATOM 1869 N N . ASN A 1 247 ? 0.479 6.545 20.331 1.00 73.44 247 ASN A N 1
ATOM 1870 C CA . ASN A 1 247 ? 0.507 5.125 20.705 1.00 73.44 247 ASN A CA 1
ATOM 1871 C C . ASN A 1 247 ? 0.203 4.181 19.527 1.00 73.44 247 ASN A C 1
ATOM 1873 O O . ASN A 1 247 ? 0.476 2.986 19.605 1.00 73.44 247 ASN A O 1
ATOM 1877 N N . TYR A 1 248 ? -0.386 4.714 18.459 1.00 73.88 248 TYR A N 1
ATOM 1878 C CA . TYR A 1 248 ? -0.940 3.964 17.332 1.00 73.88 248 TYR A CA 1
ATOM 1879 C C . TYR A 1 248 ? -0.159 4.186 16.038 1.00 73.88 248 TYR A C 1
ATOM 1881 O O . TYR A 1 248 ? -0.538 3.694 14.977 1.00 73.88 248 TYR A O 1
ATOM 1889 N N . PHE A 1 249 ? 0.935 4.938 16.124 1.00 71.31 249 PHE A N 1
ATOM 1890 C CA . PHE A 1 249 ? 1.856 5.160 15.030 1.00 71.31 249 PHE A CA 1
ATOM 1891 C C . PHE A 1 249 ? 3.266 4.841 15.511 1.00 71.31 249 PHE A C 1
ATOM 1893 O O . PHE A 1 249 ? 3.626 5.086 16.659 1.00 71.31 249 PHE A O 1
ATOM 1900 N N . THR A 1 250 ? 4.067 4.272 14.627 1.00 65.56 250 THR A N 1
ATOM 1901 C CA . THR A 1 250 ? 5.495 4.052 14.854 1.00 65.56 250 THR A CA 1
ATOM 1902 C C . THR A 1 250 ? 6.299 4.869 13.873 1.00 65.56 250 THR A C 1
ATOM 1904 O O . THR A 1 250 ? 5.855 5.082 12.746 1.00 65.56 250 THR A O 1
ATOM 1907 N N . ASP A 1 251 ? 7.498 5.222 14.304 1.00 61.50 251 ASP A N 1
ATOM 1908 C CA . ASP A 1 251 ? 8.553 5.791 13.486 1.00 61.50 251 ASP A CA 1
ATOM 1909 C C . ASP A 1 251 ? 9.663 4.734 13.328 1.00 61.50 251 ASP A C 1
ATOM 1911 O O . ASP A 1 251 ? 10.382 4.424 14.286 1.00 61.50 251 ASP A O 1
ATOM 1915 N N . PRO A 1 252 ? 9.746 4.079 12.157 1.00 54.53 252 PRO A N 1
ATOM 1916 C CA . PRO A 1 252 ? 10.741 3.045 11.895 1.00 54.53 252 PRO A CA 1
ATOM 1917 C C . PRO A 1 252 ? 12.161 3.583 11.658 1.00 54.53 252 PRO A C 1
ATOM 1919 O O . PRO A 1 252 ? 13.100 2.782 11.654 1.00 54.53 252 PRO A O 1
ATOM 1922 N N . GLU A 1 253 ? 12.327 4.887 11.429 1.00 56.22 253 GLU A N 1
ATOM 1923 C CA . GLU A 1 253 ? 13.610 5.530 11.112 1.00 56.22 253 GLU A CA 1
ATOM 1924 C C . GLU A 1 253 ? 14.436 5.773 12.386 1.00 56.22 253 GLU A C 1
ATOM 1926 O O . GLU A 1 253 ? 15.674 5.796 12.355 1.00 56.22 253 GLU A O 1
ATOM 1931 N N . GLY A 1 254 ? 13.759 5.793 13.538 1.00 51.88 254 GLY A N 1
ATOM 1932 C CA . GLY A 1 254 ? 14.378 5.780 14.858 1.00 51.88 254 GLY A CA 1
ATOM 1933 C C . GLY A 1 254 ? 14.949 7.131 15.273 1.00 51.88 254 GLY A C 1
ATOM 1934 O O . GLY A 1 254 ? 15.723 7.190 16.241 1.00 51.88 254 GLY A O 1
ATOM 1935 N N . ASP A 1 255 ? 14.588 8.209 14.580 1.00 54.28 255 ASP A N 1
ATOM 1936 C CA . ASP A 1 255 ? 14.550 9.514 15.207 1.00 54.28 255 ASP A CA 1
ATOM 1937 C C . ASP A 1 255 ? 13.343 9.615 16.154 1.00 54.28 255 ASP A C 1
ATOM 1939 O O . ASP A 1 255 ? 12.711 8.631 16.549 1.00 54.28 255 ASP A O 1
ATOM 1943 N N . SER A 1 256 ? 13.200 10.779 16.778 1.00 51.72 256 SER A N 1
ATOM 1944 C CA . SER A 1 256 ? 12.149 10.964 17.765 1.00 51.72 256 SER A CA 1
ATOM 1945 C C . SER A 1 256 ? 10.893 11.312 16.995 1.00 51.72 256 SER A C 1
ATOM 1947 O O . SER A 1 256 ? 10.804 12.457 16.579 1.00 51.72 256 SER A O 1
ATOM 1949 N N . PHE A 1 257 ? 9.922 10.400 16.907 1.00 52.06 257 PHE A N 1
ATOM 1950 C CA . PHE A 1 257 ? 8.570 10.722 16.449 1.00 52.06 257 PHE A CA 1
ATOM 1951 C C . PHE A 1 257 ? 8.083 12.037 17.082 1.00 52.06 257 PHE A C 1
ATOM 1953 O O . PHE A 1 257 ? 7.762 12.093 18.277 1.00 52.06 257 PHE A O 1
ATOM 1960 N N . VAL A 1 258 ? 8.061 13.113 16.297 1.00 53.19 258 VAL A N 1
ATOM 1961 C CA . VAL A 1 258 ? 7.435 14.379 16.672 1.00 53.19 258 VAL A CA 1
ATOM 1962 C C . VAL A 1 258 ? 6.258 14.553 15.720 1.00 53.19 258 VAL A C 1
ATOM 1964 O O . VAL A 1 258 ? 6.451 15.094 14.634 1.00 53.19 258 VAL A O 1
ATOM 1967 N N . PRO A 1 259 ? 5.031 14.123 16.083 1.00 54.00 259 PRO A N 1
ATOM 1968 C CA . PRO A 1 259 ? 3.874 14.332 15.225 1.00 54.00 259 PRO A CA 1
ATOM 1969 C C . PRO A 1 259 ? 3.714 15.838 15.006 1.00 54.00 259 PRO A C 1
ATOM 1971 O O . PRO A 1 259 ? 3.287 16.568 15.903 1.00 54.00 259 PRO A O 1
ATOM 1974 N N . THR A 1 260 ? 4.098 16.327 13.828 1.00 54.47 260 THR A N 1
ATOM 1975 C CA . THR A 1 260 ? 4.067 17.763 13.514 1.00 54.47 260 THR A CA 1
ATOM 1976 C C . THR A 1 260 ? 2.681 18.219 13.118 1.00 54.47 260 THR A C 1
ATOM 1978 O O . THR A 1 260 ? 2.337 19.392 13.280 1.00 54.47 260 THR A O 1
ATOM 1981 N N . SER A 1 261 ? 1.854 17.291 12.641 1.00 63.69 261 SER A N 1
ATOM 1982 C CA . SER A 1 261 ? 0.422 17.505 12.524 1.00 63.69 261 SER A CA 1
ATOM 1983 C C . SER A 1 261 ? -0.338 16.200 12.725 1.00 63.69 261 SER A C 1
ATOM 1985 O O . SER A 1 261 ? -0.057 15.181 12.099 1.00 63.69 261 SER A O 1
ATOM 1987 N N . VAL A 1 262 ? -1.314 16.261 13.622 1.00 69.75 262 VAL A N 1
ATOM 1988 C CA . VAL A 1 262 ? -2.407 15.301 13.738 1.00 69.75 262 VAL A CA 1
ATOM 1989 C C . VAL A 1 262 ? -3.649 16.060 13.315 1.00 69.75 262 VAL A C 1
ATOM 1991 O O . VAL A 1 262 ? -3.857 17.179 13.778 1.00 69.75 262 VAL A O 1
ATOM 1994 N N . SER A 1 263 ? -4.436 15.480 12.417 1.00 73.06 263 SER A N 1
ATOM 1995 C CA . SER A 1 263 ? -5.675 16.085 11.934 1.00 73.06 263 SER A CA 1
ATOM 1996 C C . SER A 1 263 ? -6.772 15.040 11.823 1.00 73.06 263 SER A C 1
ATOM 1998 O O . SER A 1 263 ? -6.523 13.907 11.414 1.00 73.06 263 SER A O 1
ATOM 2000 N N . ILE A 1 264 ? -7.991 15.423 12.186 1.00 77.81 264 ILE A N 1
ATOM 2001 C CA . ILE A 1 264 ? -9.169 14.569 12.031 1.00 77.81 264 ILE A CA 1
ATOM 2002 C C . ILE A 1 264 ? -9.653 14.693 10.586 1.00 77.81 264 ILE A C 1
ATOM 2004 O O . ILE A 1 264 ? -9.993 15.790 10.137 1.00 77.81 264 ILE A O 1
ATOM 2008 N N . THR A 1 265 ? -9.673 13.581 9.855 1.00 75.25 265 THR A N 1
ATOM 2009 C CA . THR A 1 265 ? -10.123 13.536 8.455 1.00 75.25 265 THR A CA 1
ATOM 2010 C C . THR A 1 265 ? -11.564 13.058 8.317 1.00 75.25 265 THR A C 1
ATOM 2012 O O . THR A 1 265 ? -12.230 13.410 7.344 1.00 75.25 265 THR A O 1
ATOM 2015 N N . GLU A 1 266 ? -12.086 12.344 9.319 1.00 78.88 266 GLU A N 1
ATOM 2016 C CA . GLU A 1 266 ? -13.491 11.942 9.410 1.00 78.88 266 GLU A CA 1
ATOM 2017 C C . GLU A 1 266 ? -13.923 11.820 10.879 1.00 78.88 266 GLU A C 1
ATOM 2019 O O . GLU A 1 266 ? -13.159 11.353 11.724 1.00 78.88 266 GLU A O 1
ATOM 2024 N N . HIS A 1 267 ? -15.152 12.232 11.188 1.00 78.75 267 HIS A N 1
ATOM 2025 C CA . HIS A 1 267 ? -15.757 12.094 12.515 1.00 78.75 267 HIS A CA 1
ATOM 2026 C C . HIS A 1 267 ? -17.270 11.844 12.388 1.00 78.75 267 HIS A C 1
ATOM 2028 O O . HIS A 1 267 ? -17.863 12.235 11.370 1.00 78.75 267 HIS A O 1
ATOM 2034 N N . PRO A 1 268 ? -17.923 11.244 13.395 1.00 78.50 268 PRO A N 1
ATOM 2035 C CA . PRO A 1 268 ? -19.345 10.952 13.327 1.00 78.50 268 PRO A CA 1
ATOM 2036 C C . PRO A 1 268 ? -20.178 12.214 13.597 1.00 78.50 268 PRO A C 1
ATOM 2038 O O . PRO A 1 268 ? -19.734 13.152 14.247 1.00 78.50 268 PRO A O 1
ATOM 2041 N N . VAL A 1 269 ? -21.407 12.254 13.078 1.00 78.31 269 VAL A N 1
ATOM 2042 C CA . VAL A 1 269 ? -22.303 13.427 13.182 1.00 78.31 269 VAL A CA 1
ATOM 2043 C C . VAL A 1 269 ? -22.955 13.606 14.557 1.00 78.31 269 VAL A C 1
ATOM 2045 O O . VAL A 1 269 ? -23.478 14.681 14.831 1.00 78.31 269 VAL A O 1
ATOM 2048 N N . ASN A 1 270 ? -22.947 12.565 15.389 1.00 81.81 270 ASN A N 1
ATOM 2049 C CA . ASN A 1 270 ? -23.532 12.501 16.735 1.00 81.81 270 ASN A CA 1
ATOM 2050 C C . ASN A 1 270 ? -22.476 12.578 17.856 1.00 81.81 270 ASN A C 1
ATOM 2052 O O . ASN A 1 270 ? -22.710 12.128 18.978 1.00 81.81 270 ASN A O 1
ATOM 2056 N N . ALA A 1 271 ? -21.289 13.087 17.536 1.00 80.31 271 ALA A N 1
ATOM 2057 C CA . ALA A 1 271 ? -20.268 13.436 18.508 1.00 80.31 271 ALA A CA 1
ATOM 2058 C C . ALA A 1 271 ? -19.440 14.604 17.975 1.00 80.31 271 ALA A C 1
ATOM 2060 O O . ALA A 1 271 ? -19.386 14.868 16.774 1.00 80.31 271 ALA A O 1
ATOM 2061 N N . THR A 1 272 ? -18.743 15.290 18.870 1.00 83.94 272 THR A N 1
ATOM 2062 C CA . THR A 1 272 ? -17.725 16.268 18.491 1.00 83.94 272 THR A CA 1
ATOM 2063 C C . THR A 1 272 ? -16.351 15.629 18.633 1.00 83.94 272 THR A C 1
ATOM 2065 O O . THR A 1 272 ? -16.013 15.139 19.707 1.00 83.94 272 THR A O 1
ATOM 2068 N N . ALA A 1 273 ? -15.546 15.662 17.571 1.00 79.62 273 ALA A N 1
ATOM 2069 C CA . ALA A 1 273 ? -14.146 15.251 17.619 1.00 79.62 273 ALA A CA 1
ATOM 2070 C C . ALA A 1 273 ? -13.245 16.462 17.338 1.00 79.62 273 ALA A C 1
ATOM 2072 O O . ALA A 1 273 ? -13.454 17.176 16.356 1.00 79.62 273 ALA A O 1
ATOM 2073 N N . VAL A 1 274 ? -12.279 16.727 18.221 1.00 79.75 274 VAL A N 1
ATOM 2074 C CA . VAL A 1 274 ? -11.419 17.922 18.170 1.00 79.75 274 VAL A CA 1
ATOM 2075 C C . VAL A 1 274 ? -9.960 17.527 18.360 1.00 79.75 274 VAL A C 1
ATOM 2077 O O . VAL A 1 274 ? -9.626 16.819 19.314 1.00 79.75 274 VAL A O 1
ATOM 2080 N N . ASP A 1 275 ? -9.088 18.009 17.477 1.00 72.62 275 ASP A N 1
ATOM 2081 C CA . ASP A 1 275 ? -7.638 17.946 17.642 1.00 72.62 275 ASP A CA 1
ATOM 2082 C C . ASP A 1 275 ? -7.127 19.127 18.506 1.00 72.62 275 ASP A C 1
ATOM 2084 O O . ASP A 1 275 ? -7.758 20.184 18.605 1.00 72.62 275 ASP A O 1
ATOM 2088 N N . PRO A 1 276 ? -5.986 18.994 19.200 1.00 63.69 276 PRO A N 1
ATOM 2089 C CA . PRO A 1 276 ? -5.338 20.116 19.854 1.00 63.69 276 PRO A CA 1
ATOM 2090 C C . PRO A 1 276 ? -5.015 21.198 18.823 1.00 63.69 276 PRO A C 1
ATOM 2092 O O . PRO A 1 276 ? -4.300 20.954 17.850 1.00 63.69 276 PRO A O 1
ATOM 2095 N N . ALA A 1 277 ? -5.486 22.422 19.065 1.00 55.06 277 ALA A N 1
ATOM 2096 C CA . ALA A 1 277 ? -5.184 23.547 18.192 1.00 55.06 277 ALA A CA 1
ATOM 2097 C C . ALA A 1 277 ? -3.661 23.730 18.037 1.00 55.06 277 ALA A C 1
ATOM 2099 O O . ALA A 1 277 ? -2.966 24.064 18.998 1.00 55.06 277 ALA A O 1
ATOM 2100 N N . GLY A 1 278 ? -3.161 23.572 16.808 1.00 51.56 278 GLY A N 1
ATOM 2101 C CA . GLY A 1 278 ? -1.806 23.976 16.429 1.00 51.56 278 GLY A CA 1
ATOM 2102 C C . GLY A 1 278 ? -0.705 22.920 16.553 1.00 51.56 278 GLY A C 1
ATOM 2103 O O . GLY A 1 278 ? 0.434 23.313 16.783 1.00 51.56 278 GLY A O 1
ATOM 2104 N N . GLY A 1 279 ? -1.003 21.625 16.385 1.00 51.25 279 GLY A N 1
ATOM 2105 C CA . GLY A 1 279 ? 0.047 20.612 16.180 1.00 51.25 279 GLY A CA 1
ATOM 2106 C C . GLY A 1 279 ? 0.950 20.414 17.400 1.00 51.25 279 GLY A C 1
ATOM 2107 O O . GLY A 1 279 ? 2.173 20.452 17.297 1.00 51.25 279 GLY A O 1
ATOM 2108 N N . ALA A 1 280 ? 0.352 20.268 18.586 1.00 50.50 280 ALA A N 1
ATOM 2109 C CA . ALA A 1 280 ? 1.115 19.990 19.796 1.00 50.50 280 ALA A CA 1
ATOM 2110 C C . ALA A 1 280 ? 1.862 18.650 19.668 1.00 50.50 280 ALA A C 1
ATOM 2112 O O . ALA A 1 280 ? 1.273 17.644 19.278 1.00 50.50 280 ALA A O 1
ATOM 2113 N N . THR A 1 281 ? 3.128 18.643 20.089 1.00 50.47 281 THR A N 1
ATOM 2114 C CA . THR A 1 281 ? 4.155 17.589 19.939 1.00 50.47 281 THR A CA 1
ATOM 2115 C C . THR A 1 281 ? 3.826 16.209 20.535 1.00 50.47 281 THR A C 1
ATOM 2117 O O . THR A 1 281 ? 4.679 15.334 20.516 1.00 50.47 281 THR A O 1
ATOM 2120 N N . ASN A 1 282 ? 2.615 16.005 21.063 1.00 55.06 282 ASN A N 1
ATOM 2121 C CA . ASN A 1 282 ? 2.125 14.715 21.563 1.00 55.06 282 ASN A CA 1
ATOM 2122 C C . ASN A 1 282 ? 0.962 14.136 20.737 1.00 55.06 282 ASN A C 1
ATOM 2124 O O . ASN A 1 282 ? 0.584 13.002 20.995 1.00 55.06 282 ASN A O 1
ATOM 2128 N N . GLY A 1 283 ? 0.373 14.897 19.801 1.00 66.81 283 GLY A N 1
ATOM 2129 C CA . GLY A 1 283 ? -0.654 14.410 18.875 1.00 66.81 283 GLY A CA 1
ATOM 2130 C C . GLY A 1 283 ? -1.809 13.654 19.541 1.00 66.81 283 GLY A C 1
ATOM 2131 O O . GLY A 1 283 ? -1.939 12.455 19.356 1.00 66.81 283 GLY A O 1
ATOM 2132 N N . THR A 1 284 ? -2.651 14.310 20.337 1.00 75.62 284 THR A N 1
ATOM 2133 C CA . THR A 1 284 ? -3.889 13.683 20.836 1.00 75.62 284 THR A CA 1
ATOM 2134 C C . THR A 1 284 ? -5.077 14.057 19.949 1.00 75.62 284 THR A C 1
ATOM 2136 O O . THR A 1 284 ? -4.980 14.978 19.144 1.00 75.62 284 THR A O 1
ATOM 2139 N N . PHE A 1 285 ? -6.216 13.389 20.100 1.00 84.31 285 PHE A N 1
ATOM 2140 C CA . PHE A 1 285 ? -7.518 13.971 19.765 1.00 84.31 285 PHE A CA 1
ATOM 2141 C C . PHE A 1 285 ? -8.490 13.735 20.917 1.00 84.31 285 PHE A C 1
ATOM 2143 O O . PHE A 1 285 ? -8.259 12.887 21.780 1.00 84.31 285 PHE A O 1
ATOM 2150 N N . THR A 1 286 ? -9.565 14.513 20.954 1.00 87.00 286 THR A N 1
ATOM 2151 C CA . THR A 1 286 ? -10.646 14.350 21.928 1.00 87.00 286 THR A CA 1
ATOM 2152 C C . THR A 1 286 ? -11.948 14.015 21.224 1.00 87.00 286 THR A C 1
ATOM 2154 O O . THR A 1 286 ? -12.224 14.578 20.166 1.00 87.00 286 THR A O 1
ATOM 2157 N N . LEU A 1 287 ? -12.733 13.114 21.808 1.00 90.06 287 LEU A N 1
ATOM 2158 C CA . LEU A 1 287 ? -14.088 12.779 21.380 1.00 90.06 287 LEU A CA 1
ATOM 2159 C C . LEU A 1 287 ? -15.063 13.098 22.518 1.00 90.06 287 LEU A C 1
ATOM 2161 O O . LEU A 1 287 ? -14.848 12.688 23.657 1.00 90.06 287 LEU A O 1
ATOM 2165 N N . THR A 1 288 ? -16.143 13.804 22.198 1.00 91.31 288 THR A N 1
ATOM 2166 C CA . THR A 1 288 ? -17.266 14.074 23.102 1.00 91.31 288 THR A CA 1
ATOM 2167 C C . THR A 1 288 ? -18.564 13.605 22.443 1.00 91.31 288 THR A C 1
ATOM 2169 O O . THR A 1 288 ? -19.013 14.265 21.500 1.00 91.31 288 THR A O 1
ATOM 2172 N N . PRO A 1 289 ? -19.165 12.494 22.901 1.00 89.69 289 PRO A N 1
ATOM 2173 C CA . PRO A 1 289 ? -20.501 12.065 22.488 1.00 89.69 289 PRO A CA 1
ATOM 2174 C C . PRO A 1 289 ? -21.582 13.116 22.758 1.00 89.69 289 PRO A C 1
ATOM 2176 O O . PRO A 1 289 ? -21.482 13.871 23.725 1.00 89.69 289 PRO A O 1
ATOM 2179 N N . ASP A 1 290 ? -22.648 13.120 21.953 1.00 89.31 290 ASP A N 1
ATOM 2180 C CA . ASP A 1 290 ? -23.860 13.899 22.261 1.00 89.31 290 ASP A CA 1
ATOM 2181 C C . ASP A 1 290 ? -24.622 13.334 23.479 1.00 89.31 290 ASP A C 1
ATOM 2183 O O . ASP A 1 290 ? -25.286 14.082 24.201 1.00 89.31 290 ASP A O 1
ATOM 2187 N N . ASP A 1 291 ? -24.520 12.019 23.698 1.00 87.00 291 ASP A N 1
ATOM 2188 C CA . ASP A 1 291 ? -25.040 11.280 24.851 1.00 87.00 291 ASP A CA 1
ATOM 2189 C C . ASP A 1 291 ? -24.067 10.137 25.180 1.00 87.00 291 ASP A C 1
ATOM 2191 O O . ASP A 1 291 ? -23.812 9.271 24.341 1.00 87.00 291 ASP A O 1
ATOM 2195 N N . ASP A 1 292 ? -23.490 10.163 26.379 1.00 89.56 292 ASP A N 1
ATOM 2196 C CA . ASP A 1 292 ? -22.552 9.163 26.898 1.00 89.56 292 ASP A CA 1
ATOM 2197 C C . ASP A 1 292 ? -23.179 8.271 27.983 1.00 89.56 292 ASP A C 1
ATOM 2199 O O . ASP A 1 292 ? -22.484 7.464 28.600 1.00 89.56 292 ASP A O 1
ATOM 2203 N N . SER A 1 293 ? -24.486 8.407 28.234 1.00 86.75 293 SER A N 1
ATOM 2204 C CA . SER A 1 293 ? -25.211 7.630 29.248 1.00 86.75 293 SER A CA 1
ATOM 2205 C C . SER A 1 293 ? -25.728 6.284 28.738 1.00 86.75 293 SER A C 1
ATOM 2207 O O . SER A 1 293 ? -26.203 5.456 29.518 1.00 86.75 293 SER A O 1
ATOM 2209 N N . VAL A 1 294 ? -25.643 6.062 27.428 1.00 85.75 294 VAL A N 1
ATOM 2210 C CA . VAL A 1 294 ? -26.073 4.848 26.735 1.00 85.75 294 VAL A CA 1
ATOM 2211 C C . VAL A 1 294 ? -24.958 4.334 25.839 1.00 85.75 294 VAL A C 1
ATOM 2213 O O . VAL A 1 294 ? -24.068 5.088 25.451 1.00 85.75 294 VAL A O 1
ATOM 2216 N N . PHE A 1 295 ? -25.043 3.051 25.482 1.00 86.19 295 PHE A N 1
ATOM 2217 C CA . PHE A 1 295 ? -24.117 2.449 24.534 1.00 86.19 295 PHE A CA 1
ATOM 2218 C C . PHE A 1 295 ? -24.044 3.257 23.230 1.00 86.19 295 PHE A C 1
ATOM 2220 O O . PHE A 1 295 ? -25.079 3.563 22.626 1.00 86.19 295 PHE A O 1
ATOM 2227 N N . GLY A 1 296 ? -22.828 3.563 22.781 1.00 85.62 296 GLY A N 1
ATOM 2228 C CA . GLY A 1 296 ? -22.600 4.279 21.533 1.00 85.62 296 GLY A CA 1
ATOM 2229 C C . GLY A 1 296 ? -21.223 4.004 20.948 1.00 85.62 296 GLY A C 1
ATOM 2230 O O . GLY A 1 296 ? -20.222 4.061 21.654 1.00 85.62 296 GLY A O 1
ATOM 2231 N N . GLU A 1 297 ? -21.178 3.757 19.642 1.00 87.81 297 GLU A N 1
ATOM 2232 C CA . GLU A 1 297 ? -19.941 3.555 18.891 1.00 87.81 297 GLU A CA 1
ATOM 2233 C C . GLU A 1 297 ? -19.674 4.730 17.953 1.00 87.81 297 GLU A C 1
ATOM 2235 O O . GLU A 1 297 ? -20.563 5.212 17.242 1.00 87.81 297 GLU A O 1
ATOM 2240 N N . TYR A 1 298 ? -18.422 5.177 17.935 1.00 87.56 298 TYR A N 1
ATOM 2241 C CA . TYR A 1 298 ? -17.990 6.373 17.230 1.00 87.56 298 TYR A CA 1
ATOM 2242 C C . TYR A 1 298 ? -16.721 6.082 16.436 1.00 87.56 298 TYR A C 1
ATOM 2244 O O . TYR A 1 298 ? -15.678 5.765 17.004 1.00 87.56 298 TYR A O 1
ATOM 2252 N N . THR A 1 299 ? -16.795 6.224 15.114 1.00 86.06 299 THR A N 1
ATOM 2253 C CA . THR A 1 299 ? -15.633 6.064 14.234 1.00 86.06 299 THR A CA 1
ATOM 2254 C C . THR A 1 299 ? -14.965 7.409 13.976 1.00 86.06 299 THR A C 1
ATOM 2256 O O . THR A 1 299 ? -15.600 8.324 13.450 1.00 86.06 299 THR A O 1
ATOM 2259 N N . VAL A 1 300 ? -13.677 7.528 14.299 1.00 85.12 300 VAL A N 1
ATOM 2260 C CA . VAL A 1 300 ? -12.862 8.722 14.025 1.00 85.12 300 VAL A CA 1
ATOM 2261 C C . VAL A 1 300 ? -11.682 8.330 13.146 1.00 85.12 300 VAL A C 1
ATOM 2263 O O . VAL A 1 300 ? -10.929 7.424 13.497 1.00 85.12 300 VAL A O 1
ATOM 2266 N N . LYS A 1 301 ? -11.488 9.022 12.020 1.00 82.25 301 LYS A N 1
ATOM 2267 C CA . LYS A 1 301 ? -10.271 8.888 11.210 1.00 82.25 301 LYS A CA 1
ATOM 2268 C C . LYS A 1 301 ? -9.318 10.024 11.504 1.00 82.25 301 LYS A C 1
ATOM 2270 O O . LYS A 1 301 ? -9.699 11.197 11.489 1.00 82.25 301 LYS A O 1
ATOM 2275 N N . VAL A 1 302 ? -8.072 9.659 11.751 1.00 80.62 302 VAL A N 1
ATOM 2276 C CA . VAL A 1 302 ? -7.005 10.585 12.092 1.00 80.62 302 VAL A CA 1
ATOM 2277 C C . VAL A 1 302 ? -5.859 10.381 11.126 1.00 80.62 302 VAL A C 1
ATOM 2279 O O . VAL A 1 302 ? -5.360 9.271 10.968 1.00 80.62 302 VAL A O 1
ATOM 2282 N N . ARG A 1 303 ? -5.409 11.475 10.522 1.00 77.62 303 ARG A N 1
ATOM 2283 C CA . ARG A 1 303 ? -4.184 11.534 9.740 1.00 77.62 303 ARG A CA 1
ATOM 2284 C C . ARG A 1 303 ? -3.076 12.101 10.607 1.00 77.62 303 ARG A C 1
ATOM 2286 O O . ARG A 1 303 ? -3.207 13.221 11.107 1.00 77.62 303 ARG A O 1
ATOM 2293 N N . ALA A 1 304 ? -1.999 11.347 10.755 1.00 76.69 304 ALA A N 1
ATOM 2294 C CA . ALA A 1 304 ? -0.784 11.808 11.404 1.00 76.69 304 ALA A CA 1
ATOM 2295 C C . ALA A 1 304 ? 0.322 11.935 10.352 1.00 76.69 304 ALA A C 1
ATOM 2297 O O . ALA A 1 304 ? 0.390 11.127 9.425 1.00 76.69 304 ALA A O 1
ATOM 2298 N N . CYS A 1 305 ? 1.149 12.967 10.481 1.00 71.44 305 CYS A N 1
ATOM 2299 C CA . CYS A 1 305 ? 2.259 13.231 9.577 1.00 71.44 305 CYS A CA 1
ATOM 2300 C C . CYS A 1 305 ? 3.565 13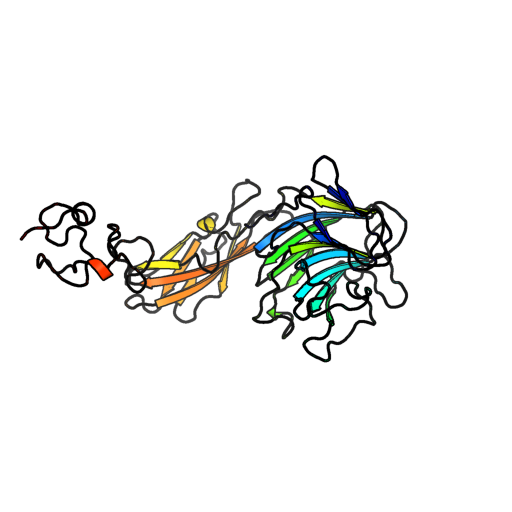.402 10.348 1.00 71.44 305 CYS A C 1
ATOM 2302 O O . CYS A 1 305 ? 3.562 13.960 11.451 1.00 71.44 305 CYS A O 1
ATOM 2304 N N . ASP A 1 306 ? 4.653 12.964 9.730 1.00 67.44 306 ASP A N 1
ATOM 2305 C CA . ASP A 1 306 ? 6.001 13.152 10.241 1.00 67.44 306 ASP A CA 1
ATOM 2306 C C . ASP A 1 306 ? 6.615 14.514 9.853 1.00 67.44 306 ASP A C 1
ATOM 2308 O O . ASP A 1 306 ? 6.171 15.162 8.898 1.00 67.44 306 ASP A O 1
ATOM 2312 N N . ASP A 1 307 ? 7.610 14.966 10.625 1.00 60.91 307 ASP A N 1
ATOM 2313 C CA . ASP A 1 307 ? 8.314 16.242 10.484 1.00 60.91 307 ASP A CA 1
ATOM 2314 C C . ASP A 1 307 ? 9.429 16.282 9.433 1.00 60.91 307 ASP A C 1
ATOM 2316 O O . ASP A 1 307 ? 10.102 17.314 9.281 1.00 60.91 307 ASP A O 1
ATOM 2320 N N . ASP A 1 308 ? 9.565 15.214 8.651 1.00 58.28 308 ASP A N 1
ATOM 2321 C CA . ASP A 1 308 ? 10.668 15.083 7.726 1.00 58.28 308 ASP A CA 1
ATOM 2322 C C . ASP A 1 308 ? 10.731 16.231 6.697 1.00 58.28 308 ASP A C 1
ATOM 2324 O O . ASP A 1 308 ? 9.808 16.544 5.932 1.00 58.28 308 ASP A O 1
ATOM 2328 N N . SER A 1 309 ? 11.879 16.912 6.684 1.00 53.22 309 SER A N 1
ATOM 2329 C CA . SER A 1 309 ? 12.050 18.233 6.053 1.00 53.22 309 SER A CA 1
ATOM 2330 C C . SER A 1 309 ? 12.046 18.193 4.521 1.00 53.22 309 SER A C 1
ATOM 2332 O O . SER A 1 309 ? 12.077 19.239 3.862 1.00 53.22 309 SER A O 1
ATOM 2334 N N . ILE A 1 310 ? 12.098 16.988 3.954 1.00 53.81 310 ILE A N 1
ATOM 2335 C CA . ILE A 1 310 ? 12.220 16.741 2.518 1.00 53.81 310 ILE A CA 1
ATOM 2336 C C . ILE A 1 310 ? 10.919 16.148 1.968 1.00 53.81 310 ILE A C 1
ATOM 2338 O O . ILE A 1 310 ? 10.498 16.557 0.884 1.00 53.81 310 ILE A O 1
ATOM 2342 N N . ILE A 1 311 ? 10.266 15.237 2.698 1.00 54.12 311 ILE A N 1
ATOM 2343 C CA . ILE A 1 311 ? 8.996 14.611 2.313 1.00 54.12 311 ILE A CA 1
ATOM 2344 C C . ILE A 1 311 ? 8.149 14.431 3.573 1.00 54.12 311 ILE A C 1
ATOM 2346 O O . ILE A 1 311 ? 8.463 13.600 4.406 1.00 54.12 311 ILE A O 1
ATOM 2350 N N . VAL A 1 312 ? 7.036 15.158 3.681 1.00 62.59 312 VAL A N 1
ATOM 2351 C CA . VAL A 1 312 ? 6.074 14.927 4.766 1.00 62.59 312 VAL A CA 1
ATOM 2352 C C . VAL A 1 312 ? 5.349 13.614 4.486 1.00 62.59 312 VAL A C 1
ATOM 2354 O O . VAL A 1 312 ? 4.478 13.553 3.612 1.00 62.59 312 VAL A O 1
ATOM 2357 N N . TYR A 1 313 ? 5.719 12.562 5.206 1.00 67.31 313 TYR A N 1
ATOM 2358 C CA . TYR A 1 313 ? 4.996 11.300 5.183 1.00 67.31 313 TYR A CA 1
ATOM 2359 C C . TYR A 1 313 ? 3.801 11.384 6.112 1.00 67.31 313 TYR A C 1
ATOM 2361 O O . TYR A 1 313 ? 3.906 11.919 7.209 1.00 67.31 313 TYR A O 1
ATOM 2369 N N . CYS A 1 314 ? 2.660 10.861 5.678 1.00 69.44 314 CYS A N 1
ATOM 2370 C CA . CYS A 1 314 ? 1.478 10.777 6.516 1.00 69.44 314 CYS A CA 1
ATOM 2371 C C . CYS A 1 314 ? 0.851 9.401 6.376 1.00 69.44 314 CYS A C 1
ATOM 2373 O O . CYS A 1 314 ? 0.840 8.839 5.281 1.00 69.44 314 CYS A O 1
ATOM 2375 N N . ASP A 1 315 ? 0.246 8.924 7.451 1.00 71.88 315 ASP A N 1
ATOM 2376 C CA . ASP A 1 315 ? -0.584 7.728 7.439 1.00 71.88 315 ASP A CA 1
ATOM 2377 C C . ASP A 1 315 ? -1.909 8.022 8.155 1.00 71.88 315 ASP A C 1
ATOM 2379 O O . ASP A 1 315 ? -2.006 8.969 8.948 1.00 71.88 315 ASP A O 1
ATOM 2383 N N . GLU A 1 316 ? -2.946 7.251 7.844 1.00 76.88 316 GLU A N 1
ATOM 2384 C CA . GLU A 1 316 ? -4.264 7.385 8.471 1.00 76.88 316 GLU A CA 1
ATOM 2385 C C . GLU A 1 316 ? -4.541 6.195 9.392 1.00 76.88 316 GLU A C 1
ATOM 2387 O O . GLU A 1 316 ? -4.265 5.044 9.057 1.00 76.88 316 GLU A O 1
ATOM 2392 N N . ALA A 1 317 ? -5.120 6.477 10.558 1.00 76.00 317 ALA A N 1
ATOM 2393 C CA . ALA A 1 317 ? -5.651 5.487 11.482 1.00 76.00 317 ALA A CA 1
ATOM 2394 C C . ALA A 1 317 ? -7.147 5.698 11.678 1.00 76.00 317 ALA A C 1
ATOM 2396 O O . ALA A 1 317 ? -7.628 6.830 11.759 1.00 76.00 317 ALA A O 1
ATOM 2397 N N . THR A 1 318 ? -7.879 4.589 11.752 1.00 79.19 318 THR A N 1
ATOM 2398 C CA . THR A 1 318 ? -9.302 4.585 12.088 1.00 79.19 318 THR A CA 1
ATOM 2399 C C . THR A 1 318 ? -9.450 4.078 13.513 1.00 79.19 318 THR A C 1
ATOM 2401 O O . THR A 1 318 ? -9.001 2.982 13.826 1.00 79.19 318 THR A O 1
ATOM 2404 N N . PHE A 1 319 ? -10.089 4.878 14.356 1.00 81.50 319 PHE A N 1
ATOM 2405 C CA . PHE A 1 319 ? -10.389 4.561 15.744 1.00 81.50 319 PHE A CA 1
ATOM 2406 C C . PHE A 1 319 ? -11.872 4.246 15.872 1.00 81.50 319 PHE A C 1
ATOM 2408 O O . PHE A 1 319 ? -12.703 5.062 15.463 1.00 81.50 319 PHE A O 1
ATOM 2415 N N . LEU A 1 320 ? -12.200 3.097 16.458 1.00 85.38 320 LEU A N 1
ATOM 2416 C CA . LEU A 1 320 ? -13.546 2.796 16.931 1.00 85.38 320 LEU A CA 1
ATOM 2417 C C . LEU A 1 320 ? -13.578 3.073 18.434 1.00 85.38 320 LEU A C 1
ATOM 2419 O O . LEU A 1 320 ? -12.893 2.406 19.199 1.00 85.38 320 LEU A O 1
ATOM 2423 N N . ILE A 1 321 ? -14.338 4.075 18.863 1.00 87.56 321 ILE A N 1
ATOM 2424 C CA . ILE A 1 321 ? -14.495 4.401 20.282 1.00 87.56 321 ILE A CA 1
ATOM 2425 C C . ILE A 1 321 ? -15.887 3.958 20.714 1.00 87.56 321 ILE A C 1
ATOM 2427 O O . ILE A 1 321 ? -16.880 4.489 20.213 1.00 87.56 321 ILE A O 1
ATOM 2431 N N . ALA A 1 322 ? -15.951 3.002 21.634 1.00 88.75 322 ALA A N 1
ATOM 2432 C CA . ALA A 1 322 ? -17.187 2.479 22.193 1.00 88.75 322 ALA A CA 1
ATOM 2433 C C . ALA A 1 322 ? -17.382 3.037 23.606 1.00 88.75 322 ALA A C 1
ATOM 2435 O O . ALA A 1 322 ? -16.578 2.782 24.495 1.00 88.75 322 ALA A O 1
ATOM 2436 N N . TYR A 1 323 ? -18.451 3.800 23.819 1.00 89.75 323 TYR A N 1
ATOM 2437 C CA . TYR A 1 323 ? -18.929 4.123 25.159 1.00 89.75 323 TYR A CA 1
ATOM 2438 C C . TYR A 1 323 ? -19.821 2.975 25.608 1.00 89.75 323 TYR A C 1
ATOM 2440 O O . TYR A 1 323 ? -20.905 2.791 25.054 1.00 89.75 323 TYR A O 1
ATOM 2448 N N . ALA A 1 324 ? -19.350 2.177 26.557 1.00 89.12 324 ALA A N 1
ATOM 2449 C CA . ALA A 1 324 ? -20.003 0.951 26.994 1.00 89.12 324 ALA A CA 1
ATOM 2450 C C . ALA A 1 324 ? -19.663 0.645 28.461 1.00 89.12 324 ALA A C 1
ATOM 2452 O O . ALA A 1 324 ? -18.849 1.336 29.068 1.00 89.12 324 ALA A O 1
ATOM 2453 N N . ASN A 1 325 ? -20.325 -0.354 29.043 1.00 87.06 325 ASN A N 1
ATOM 2454 C CA . ASN A 1 325 ? -19.839 -0.951 30.286 1.00 87.06 325 ASN A CA 1
ATOM 2455 C C . ASN A 1 325 ? -18.696 -1.915 29.951 1.00 87.06 325 ASN A C 1
ATOM 2457 O O . ASN A 1 325 ? -18.717 -2.520 28.880 1.00 87.06 325 ASN A O 1
ATOM 2461 N N . ASP A 1 326 ? -17.727 -1.974 30.848 1.00 83.00 326 ASP A N 1
ATOM 2462 C CA . ASP A 1 326 ? -16.495 -2.757 30.768 1.00 83.00 326 ASP A CA 1
ATOM 2463 C C . ASP A 1 326 ? -16.140 -3.055 32.228 1.00 83.00 326 ASP A C 1
ATOM 2465 O O . ASP A 1 326 ? -15.652 -2.168 32.943 1.00 83.00 326 ASP A O 1
ATOM 2469 N N . TYR A 1 327 ? -16.651 -4.178 32.732 1.00 84.88 327 TYR A N 1
ATOM 2470 C CA . TYR A 1 327 ? -16.702 -4.464 34.164 1.00 84.88 327 TYR A CA 1
ATOM 2471 C C . TYR A 1 327 ? -15.310 -4.717 34.755 1.00 84.88 327 TYR A C 1
ATOM 2473 O O . TYR A 1 327 ? -14.984 -4.147 35.803 1.00 84.88 327 TYR A O 1
ATOM 2481 N N . ASP A 1 328 ? -14.480 -5.494 34.067 1.00 82.44 328 ASP A N 1
ATOM 2482 C CA . ASP A 1 328 ? -13.119 -5.842 34.475 1.00 82.44 328 ASP A CA 1
ATOM 2483 C C . ASP A 1 328 ? -12.061 -4.832 33.976 1.00 82.44 328 ASP A C 1
ATOM 2485 O O . ASP A 1 328 ? -10.981 -4.697 34.567 1.00 82.44 328 ASP A O 1
ATOM 2489 N N . GLY A 1 329 ? -12.387 -4.040 32.951 1.00 83.00 329 GLY A N 1
ATOM 2490 C CA . GLY A 1 329 ? -11.516 -3.021 32.387 1.00 83.00 329 GLY A CA 1
ATOM 2491 C C . GLY A 1 329 ? -10.455 -3.568 31.432 1.00 83.00 329 GLY A C 1
ATOM 2492 O O . GLY A 1 329 ? -9.416 -2.906 31.281 1.00 83.00 329 GLY A O 1
ATOM 2493 N N . ASP A 1 330 ? -10.647 -4.739 30.817 1.00 79.25 330 ASP A N 1
ATOM 2494 C CA . ASP A 1 330 ? -9.677 -5.305 29.868 1.00 79.25 330 ASP A CA 1
ATOM 2495 C C . ASP A 1 330 ? -9.753 -4.707 28.453 1.00 79.25 330 ASP A C 1
ATOM 2497 O O . ASP A 1 330 ? -8.847 -4.895 27.628 1.00 79.25 330 ASP A O 1
ATOM 2501 N N . GLY A 1 331 ? -10.778 -3.889 28.203 1.00 76.38 331 GLY A N 1
ATOM 2502 C CA . GLY A 1 331 ? -11.008 -3.200 26.943 1.00 76.38 331 GLY A CA 1
ATOM 2503 C C . GLY A 1 331 ? -11.998 -3.901 26.014 1.00 76.38 331 GLY A C 1
ATOM 2504 O O . GLY A 1 331 ? -12.304 -3.339 24.952 1.00 76.38 331 GLY A O 1
ATOM 2505 N N . VAL A 1 332 ? -12.539 -5.060 26.385 1.00 80.25 332 VAL A N 1
ATOM 2506 C CA . VAL A 1 332 ? -13.716 -5.678 25.773 1.00 80.25 332 VAL A CA 1
ATOM 2507 C C . VAL A 1 332 ? -14.951 -5.233 26.557 1.00 80.25 332 VAL A C 1
ATOM 2509 O O . VAL A 1 332 ? -15.000 -5.277 27.770 1.00 80.25 332 VAL A O 1
ATOM 2512 N N . HIS A 1 333 ? -15.979 -4.727 25.877 1.00 85.88 333 HIS A N 1
ATOM 2513 C CA . HIS A 1 333 ? -17.178 -4.289 26.595 1.00 85.88 333 HIS A CA 1
ATOM 2514 C C . HIS A 1 333 ? -18.050 -5.489 27.029 1.00 85.88 333 HIS A C 1
ATOM 2516 O O . HIS A 1 333 ? -18.172 -6.448 26.259 1.00 85.88 333 HIS A O 1
ATOM 2522 N N . ASP A 1 334 ? -18.812 -5.374 28.126 1.00 85.38 334 ASP A N 1
ATOM 2523 C CA . ASP A 1 334 ? -19.672 -6.443 28.690 1.00 85.38 334 ASP A CA 1
ATOM 2524 C C . ASP A 1 334 ? -20.557 -7.155 27.640 1.00 85.38 334 ASP A C 1
ATOM 2526 O O . ASP A 1 334 ? -20.886 -8.327 27.745 1.00 85.38 334 ASP A O 1
ATOM 2530 N N . GLY A 1 335 ? -21.017 -6.437 26.605 1.00 81.44 335 GLY A N 1
ATOM 2531 C CA . GLY A 1 335 ? -21.907 -7.003 25.581 1.00 81.44 335 GLY A CA 1
ATOM 2532 C C . GLY A 1 335 ? -21.253 -7.992 24.601 1.00 81.44 335 GLY A C 1
ATOM 2533 O O . GLY A 1 335 ? -21.982 -8.677 23.883 1.00 81.44 335 GLY A O 1
ATOM 2534 N N . ASN A 1 336 ? -19.919 -8.019 24.531 1.00 83.69 336 ASN A N 1
ATOM 2535 C CA . ASN A 1 336 ? -19.107 -8.876 23.655 1.00 83.69 336 ASN A CA 1
ATOM 2536 C C . ASN A 1 336 ? -18.024 -9.634 24.438 1.00 83.69 336 ASN A C 1
ATOM 2538 O O . ASN A 1 336 ? -17.273 -10.395 23.824 1.00 83.69 336 ASN A O 1
ATOM 2542 N N . ASP A 1 337 ? -17.938 -9.391 25.741 1.00 86.88 337 ASP A N 1
ATOM 2543 C CA . ASP A 1 337 ? -17.054 -10.100 26.641 1.00 86.88 337 ASP A CA 1
ATOM 2544 C C . ASP A 1 337 ? -17.578 -11.522 26.877 1.00 86.88 337 ASP A C 1
ATOM 2546 O O . ASP A 1 337 ? -18.780 -11.783 26.767 1.00 86.88 337 ASP A O 1
ATOM 2550 N N . VAL A 1 338 ? -16.659 -12.460 27.066 1.00 91.62 338 VAL A N 1
ATOM 2551 C CA . VAL A 1 338 ? -16.948 -13.874 27.327 1.00 91.62 338 VAL A CA 1
ATOM 2552 C C . VAL A 1 338 ? -16.499 -14.314 28.719 1.00 91.62 338 VAL A C 1
ATOM 2554 O O . VAL A 1 338 ? -16.710 -15.487 29.036 1.00 91.62 338 VAL A O 1
ATOM 2557 N N . ASP A 1 339 ? -15.830 -13.428 29.454 1.00 90.69 339 ASP A N 1
ATOM 2558 C CA . ASP A 1 339 ? -15.225 -13.618 30.774 1.00 90.69 339 ASP A CA 1
ATOM 2559 C C . ASP A 1 339 ? -15.206 -12.236 31.465 1.00 90.69 339 ASP A C 1
ATOM 2561 O O . ASP A 1 339 ? -14.201 -11.531 31.462 1.00 90.69 339 ASP A O 1
ATOM 2565 N N . MET A 1 340 ? -16.381 -11.804 31.933 1.00 91.12 340 MET A N 1
ATOM 2566 C CA . MET A 1 340 ? -16.705 -10.423 32.316 1.00 91.12 340 MET A CA 1
ATOM 2567 C C . MET A 1 340 ? -15.991 -9.930 33.582 1.00 91.12 340 MET A C 1
ATOM 2569 O O . MET A 1 340 ? -16.030 -8.727 33.854 1.00 91.12 340 MET A O 1
ATOM 2573 N N . ASP A 1 341 ? -15.369 -10.806 34.368 1.00 91.19 341 ASP A N 1
ATOM 2574 C CA . ASP A 1 341 ? -14.485 -10.448 35.482 1.00 91.19 341 ASP A CA 1
ATOM 2575 C C . ASP A 1 341 ? -13.018 -10.876 35.277 1.00 91.19 341 ASP A C 1
ATOM 2577 O O . ASP A 1 341 ? -12.141 -10.451 36.043 1.00 91.19 341 ASP A O 1
ATOM 2581 N N . ASN A 1 342 ? -12.744 -11.624 34.201 1.00 91.56 342 ASN A N 1
ATOM 2582 C CA . ASN A 1 342 ? -11.424 -12.015 33.709 1.00 91.56 342 ASN A CA 1
ATOM 2583 C C . ASN A 1 342 ? -10.623 -12.810 34.734 1.00 91.56 342 ASN A C 1
ATOM 2585 O O . ASN A 1 342 ? -9.395 -12.679 34.875 1.00 91.56 342 ASN A O 1
ATOM 2589 N N . ASP A 1 343 ? -11.338 -13.651 35.472 1.00 90.00 343 ASP A N 1
ATOM 2590 C CA . ASP A 1 343 ? -10.771 -14.602 36.410 1.00 90.00 343 ASP A CA 1
ATOM 2591 C C . ASP A 1 343 ? -10.218 -15.853 35.682 1.00 90.00 343 ASP A C 1
ATOM 2593 O O . ASP A 1 343 ? -9.338 -16.555 36.202 1.00 90.00 343 ASP A O 1
ATOM 2597 N N . GLY A 1 344 ? -10.621 -16.067 34.421 1.00 89.44 344 GLY A N 1
ATOM 2598 C CA . GLY A 1 344 ? -10.224 -17.183 33.565 1.00 89.44 344 GLY A CA 1
ATOM 2599 C C . GLY A 1 344 ? -11.280 -18.284 33.420 1.00 89.44 344 GLY A C 1
ATOM 2600 O O . GLY A 1 344 ? -10.993 -19.318 32.786 1.00 89.44 344 GLY A O 1
ATOM 2601 N N . ILE A 1 345 ? -12.467 -18.104 33.993 1.00 88.50 345 ILE A N 1
ATOM 2602 C CA . ILE A 1 345 ? -13.661 -18.923 33.821 1.00 88.50 345 ILE A CA 1
ATOM 2603 C C . ILE A 1 345 ? -14.628 -18.162 32.901 1.00 88.50 345 ILE A C 1
ATOM 2605 O O . ILE A 1 345 ? -14.939 -17.013 33.136 1.00 88.50 345 ILE A O 1
ATOM 2609 N N . PRO A 1 346 ? -15.106 -18.767 31.798 1.00 92.56 346 PRO A N 1
ATOM 2610 C CA . PRO A 1 346 ? -16.015 -18.041 30.913 1.00 92.56 346 PRO A CA 1
ATOM 2611 C C . PRO A 1 346 ? -17.431 -17.910 31.491 1.00 92.56 346 PRO A C 1
ATOM 2613 O O . PRO A 1 346 ? -17.990 -18.940 31.877 1.00 92.56 346 PRO A O 1
ATOM 2616 N N . ASP A 1 347 ? -18.095 -16.764 31.289 1.00 91.81 347 ASP A N 1
ATOM 2617 C CA . ASP A 1 347 ? -19.439 -16.415 31.804 1.00 91.81 347 ASP A CA 1
ATOM 2618 C C . ASP A 1 347 ? -20.506 -17.500 31.605 1.00 91.81 347 ASP A C 1
ATOM 2620 O O . ASP A 1 347 ? -21.481 -17.627 32.347 1.00 91.81 347 ASP A O 1
ATOM 2624 N N . PHE A 1 348 ? -20.397 -18.290 30.528 1.00 91.88 348 PHE A N 1
ATOM 2625 C CA . PHE A 1 348 ? -21.356 -19.363 30.251 1.00 91.88 348 PHE A CA 1
ATOM 2626 C C . PHE A 1 348 ? -21.258 -20.530 31.251 1.00 91.88 348 PHE A C 1
ATOM 2628 O O . PHE A 1 348 ? -22.166 -21.371 31.292 1.00 91.88 348 PHE A O 1
ATOM 2635 N N . VAL A 1 349 ? -20.142 -20.624 31.976 1.00 91.12 349 VAL A N 1
ATOM 2636 C CA . VAL A 1 349 ? -19.849 -21.602 33.023 1.00 91.12 349 VAL A CA 1
ATOM 2637 C C . VAL A 1 349 ? -20.378 -21.105 34.365 1.00 91.12 349 VAL A C 1
ATOM 2639 O O . VAL A 1 349 ? -21.100 -21.873 35.004 1.00 91.12 349 VAL A O 1
ATOM 2642 N N . GLU A 1 350 ? -20.095 -19.862 34.759 1.00 92.31 350 GLU A N 1
ATOM 2643 C CA . GLU A 1 350 ? -20.580 -19.287 36.029 1.00 92.31 350 GLU A CA 1
ATOM 2644 C C . GLU A 1 350 ? -22.073 -18.956 35.968 1.00 92.31 350 GLU A C 1
ATOM 2646 O O . GLU A 1 350 ? -22.864 -19.339 36.838 1.00 92.31 350 GLU A O 1
ATOM 2651 N N . GLY A 1 351 ? -22.480 -18.315 34.871 1.00 90.19 351 GLY A N 1
ATOM 2652 C CA . GLY A 1 351 ? -23.826 -17.829 34.613 1.00 90.19 351 GLY A CA 1
ATOM 2653 C C . GLY A 1 351 ? -24.199 -16.582 35.419 1.00 90.19 351 GLY A C 1
ATOM 2654 O O . GLY A 1 351 ? -23.590 -16.235 36.414 1.00 90.19 351 GLY A O 1
ATOM 2655 N N . ALA A 1 352 ? -25.308 -15.942 35.045 1.00 92.75 352 ALA A N 1
ATOM 2656 C CA . ALA A 1 352 ? -25.800 -14.724 35.705 1.00 92.75 352 ALA A CA 1
ATOM 2657 C C . ALA A 1 352 ? -26.549 -14.985 37.040 1.00 92.75 352 ALA A C 1
ATOM 2659 O O . ALA A 1 352 ? -27.598 -14.381 37.300 1.00 92.75 352 ALA A O 1
ATOM 2660 N N . GLY A 1 353 ? -26.104 -15.976 37.822 1.00 94.31 353 GLY A N 1
ATOM 2661 C CA . GLY A 1 353 ? -26.577 -16.234 39.189 1.00 94.31 353 GLY A CA 1
ATOM 2662 C C . GLY A 1 353 ? -26.087 -15.166 40.168 1.00 94.31 353 GLY A C 1
ATOM 2663 O O . GLY A 1 353 ? -25.444 -14.226 39.744 1.00 94.31 353 GLY A O 1
ATOM 2664 N N . ASP A 1 354 ? -26.431 -15.293 41.447 1.00 94.81 354 ASP A N 1
ATOM 2665 C CA . ASP A 1 354 ? -25.905 -14.468 42.552 1.00 94.81 354 ASP A CA 1
ATOM 2666 C C . ASP A 1 354 ? -25.876 -15.404 43.771 1.00 94.81 354 ASP A C 1
ATOM 2668 O O . ASP A 1 354 ? -26.897 -15.595 44.450 1.00 94.81 354 ASP A O 1
ATOM 2672 N N . THR A 1 355 ? -24.799 -16.186 43.880 1.00 93.81 355 THR A N 1
ATOM 2673 C CA . THR A 1 355 ? -24.717 -17.337 44.796 1.00 93.81 355 THR A CA 1
ATOM 2674 C C . THR A 1 355 ? -24.633 -16.888 46.253 1.00 93.81 355 THR A C 1
ATOM 2676 O O . THR A 1 355 ? -25.317 -17.472 47.105 1.00 93.81 355 THR A O 1
ATOM 2679 N N . ASP A 1 356 ? -23.863 -15.842 46.543 1.00 93.12 356 ASP A N 1
ATOM 2680 C CA . ASP A 1 356 ? -23.677 -15.309 47.892 1.00 93.12 356 ASP A CA 1
ATOM 2681 C C . ASP A 1 356 ? -24.747 -14.262 48.295 1.00 93.12 356 ASP A C 1
ATOM 2683 O O . ASP A 1 356 ? -24.998 -14.033 49.490 1.00 93.12 356 ASP A O 1
ATOM 2687 N N . GLY A 1 357 ? -25.480 -13.710 47.322 1.00 94.75 357 GLY A N 1
ATOM 2688 C CA . GLY A 1 357 ? -26.568 -12.759 47.520 1.00 94.75 357 GLY A CA 1
ATOM 2689 C C . GLY A 1 357 ? -26.107 -11.322 47.765 1.00 94.75 357 GLY A C 1
ATOM 2690 O O . GLY A 1 357 ? -26.866 -10.556 48.388 1.00 94.75 357 GLY A O 1
ATOM 2691 N N . ASP A 1 358 ? -24.893 -10.951 47.365 1.00 93.44 358 ASP A N 1
ATOM 2692 C CA . ASP A 1 358 ? -24.346 -9.606 47.550 1.00 93.44 358 ASP A CA 1
ATOM 2693 C C . ASP A 1 358 ? -24.824 -8.594 46.487 1.00 93.44 358 ASP A C 1
ATOM 2695 O O . ASP A 1 358 ? -24.771 -7.372 46.705 1.00 93.44 358 ASP A O 1
ATOM 2699 N N . GLY A 1 359 ? -25.441 -9.099 45.413 1.00 92.31 359 GLY A N 1
ATOM 2700 C CA . GLY A 1 359 ? -26.024 -8.330 44.321 1.00 92.31 359 GLY A CA 1
ATOM 2701 C C . GLY A 1 359 ? -25.102 -8.116 43.119 1.00 92.31 359 GLY A C 1
ATOM 2702 O O . GLY A 1 359 ? -25.509 -7.390 42.200 1.00 92.31 359 GLY A O 1
ATOM 2703 N N . ILE A 1 360 ? -23.911 -8.708 43.117 1.00 90.69 360 ILE A N 1
ATOM 2704 C CA . ILE A 1 360 ? -23.059 -8.935 41.949 1.00 90.69 360 ILE A CA 1
ATOM 2705 C C . ILE A 1 360 ? -23.459 -10.294 41.357 1.00 90.69 360 ILE A C 1
ATOM 2707 O O . ILE A 1 360 ? -23.885 -11.197 42.069 1.00 90.69 360 ILE A O 1
ATOM 2711 N N . THR A 1 361 ? -23.479 -10.407 40.030 1.00 94.19 361 THR A N 1
ATOM 2712 C CA . THR A 1 361 ? -23.780 -11.697 39.403 1.00 94.19 361 THR A CA 1
ATOM 2713 C C . THR A 1 361 ? -22.515 -12.540 39.314 1.00 94.19 361 THR A C 1
ATOM 2715 O O . THR A 1 361 ? -21.447 -11.964 39.186 1.00 94.19 361 THR A O 1
ATOM 2718 N N . ASN A 1 362 ? -22.627 -13.871 39.362 1.00 93.19 362 ASN A N 1
ATOM 2719 C CA . ASN A 1 362 ? -21.454 -14.759 39.391 1.00 93.19 362 ASN A CA 1
ATOM 2720 C C . ASN A 1 362 ? -20.504 -14.520 38.204 1.00 93.19 362 ASN A C 1
ATOM 2722 O O . ASN A 1 362 ? -19.308 -14.506 38.392 1.00 93.19 362 ASN A O 1
ATOM 2726 N N . ASP A 1 363 ? -21.034 -14.230 37.008 1.00 92.50 363 ASP A N 1
ATOM 2727 C CA . ASP A 1 363 ? -20.262 -13.827 35.812 1.00 92.50 363 ASP A CA 1
ATOM 2728 C C . ASP A 1 363 ? -19.555 -12.458 35.938 1.00 92.50 363 ASP A C 1
ATOM 2730 O O . ASP A 1 363 ? -19.116 -11.877 34.953 1.00 92.50 363 ASP A O 1
ATOM 2734 N N . LYS A 1 364 ? -19.557 -11.857 37.126 1.00 93.88 364 LYS A N 1
ATOM 2735 C CA . LYS A 1 364 ? -18.971 -10.556 37.468 1.00 93.88 364 LYS A CA 1
ATOM 2736 C C . LYS A 1 364 ? -18.315 -10.595 38.850 1.00 93.88 364 LYS A C 1
ATOM 2738 O O . LYS A 1 364 ? -18.017 -9.532 39.408 1.00 93.88 364 LYS A O 1
ATOM 2743 N N . ASP A 1 365 ? -18.177 -11.766 39.454 1.00 92.75 365 ASP A N 1
ATOM 2744 C CA . ASP A 1 365 ? -17.724 -11.920 40.826 1.00 92.75 365 ASP A CA 1
ATOM 2745 C C . ASP A 1 365 ? -16.538 -12.876 40.894 1.00 92.75 365 ASP A C 1
ATOM 2747 O O . ASP A 1 365 ? -16.690 -14.066 40.682 1.00 92.75 365 ASP A O 1
ATOM 2751 N N . LEU A 1 366 ? -15.378 -12.346 41.296 1.00 92.94 366 LEU A N 1
ATOM 2752 C CA . LEU A 1 366 ? -14.122 -13.100 41.385 1.00 92.94 366 LEU A CA 1
ATOM 2753 C C . LEU A 1 366 ? -14.129 -14.194 42.479 1.00 92.94 366 LEU A C 1
ATOM 2755 O O . LEU A 1 366 ? -13.131 -14.911 42.628 1.00 92.94 366 LEU A O 1
ATOM 2759 N N . ASP A 1 367 ? -15.152 -14.205 43.338 1.00 92.50 367 ASP A N 1
ATOM 2760 C CA . ASP A 1 367 ? -15.364 -15.111 44.476 1.00 92.50 367 ASP A CA 1
ATOM 2761 C C . ASP A 1 367 ? -16.881 -15.303 44.676 1.00 92.50 367 ASP A C 1
ATOM 2763 O O . ASP A 1 367 ? -17.482 -14.761 45.605 1.00 92.50 367 ASP A O 1
ATOM 2767 N N . THR A 1 368 ? -17.500 -16.049 43.758 1.00 92.62 368 THR A N 1
ATOM 2768 C CA . THR A 1 368 ? -18.950 -16.230 43.577 1.00 92.62 368 THR A CA 1
ATOM 2769 C C . THR A 1 368 ? -19.711 -16.596 44.857 1.00 92.62 368 THR A C 1
ATOM 2771 O O . THR A 1 368 ? -20.893 -16.261 44.996 1.00 92.62 368 THR A O 1
ATOM 2774 N N . ASP A 1 369 ? -19.105 -17.343 45.783 1.00 91.75 369 ASP A N 1
ATOM 2775 C CA . ASP A 1 369 ? -19.737 -17.729 47.051 1.00 91.75 369 ASP A CA 1
ATOM 2776 C C . ASP A 1 369 ? -19.202 -16.964 48.282 1.00 91.75 369 ASP A C 1
ATOM 2778 O O . ASP A 1 369 ? -19.739 -17.112 49.394 1.00 91.75 369 ASP A O 1
ATOM 2782 N N . ASN A 1 370 ? -18.225 -16.080 48.053 1.00 93.31 370 ASN A N 1
ATOM 2783 C CA . ASN A 1 370 ? -17.622 -15.145 48.996 1.00 93.31 370 ASN A CA 1
ATOM 2784 C C . ASN A 1 370 ? -17.059 -15.849 50.238 1.00 93.31 370 ASN A C 1
ATOM 2786 O O . ASN A 1 370 ? -17.149 -15.351 51.377 1.00 93.31 370 ASN A O 1
ATOM 2790 N N . ASP A 1 371 ? -16.500 -17.045 50.040 1.00 92.38 371 ASP A N 1
ATOM 2791 C CA . ASP A 1 371 ? -15.854 -17.832 51.086 1.00 92.38 371 ASP A CA 1
ATOM 2792 C C . ASP A 1 371 ? -14.393 -17.400 51.344 1.00 92.38 371 ASP A C 1
ATOM 2794 O O . ASP A 1 371 ? -13.806 -17.716 52.397 1.00 92.38 371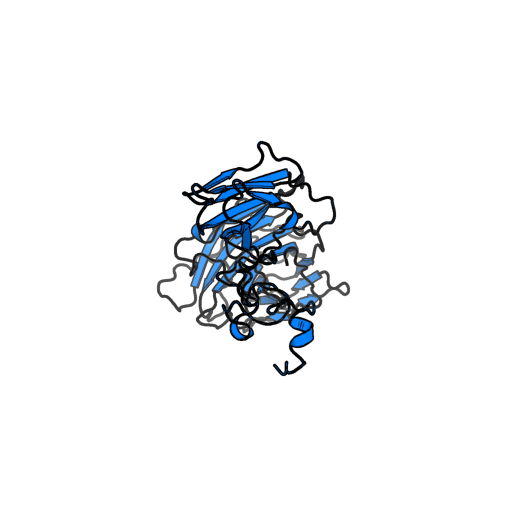 ASP A O 1
ATOM 2798 N N . GLY A 1 372 ? -13.842 -16.573 50.448 1.00 91.94 372 GLY A N 1
ATOM 2799 C CA . GLY A 1 372 ? -12.491 -16.031 50.491 1.00 91.94 372 GLY A CA 1
ATOM 2800 C C . GLY A 1 372 ? -11.479 -16.775 49.615 1.00 91.94 372 GLY A C 1
ATOM 2801 O O . GLY A 1 372 ? -10.270 -16.513 49.761 1.00 91.94 372 GLY A O 1
ATOM 2802 N N . ILE A 1 373 ? -11.918 -17.698 48.760 1.00 87.88 373 ILE A N 1
ATOM 2803 C CA . ILE A 1 373 ? -11.118 -18.397 47.755 1.00 87.88 373 ILE A CA 1
ATOM 2804 C C . ILE A 1 373 ? -11.615 -17.971 46.361 1.00 87.88 373 ILE A C 1
ATOM 2806 O O . ILE A 1 373 ? -12.774 -18.161 46.062 1.00 87.88 373 ILE A O 1
ATOM 2810 N N . PRO A 1 374 ? -10.753 -17.429 45.476 1.00 92.00 374 PRO A N 1
ATOM 2811 C CA . PRO A 1 374 ? -11.205 -17.021 44.145 1.00 92.00 374 PRO A CA 1
ATOM 2812 C C . PRO A 1 374 ? -11.647 -18.196 43.268 1.00 92.00 374 PRO A C 1
ATOM 2814 O O . PRO A 1 374 ? -10.951 -19.222 43.248 1.00 92.00 374 PRO A O 1
ATOM 2817 N N . ASP A 1 375 ? -12.672 -17.984 42.448 1.00 88.25 375 ASP A N 1
ATOM 2818 C CA . ASP A 1 375 ? -13.306 -18.997 41.595 1.00 88.25 375 ASP A CA 1
ATOM 2819 C C . ASP A 1 375 ? -12.297 -19.757 40.710 1.00 88.25 375 ASP A C 1
ATOM 2821 O O . ASP A 1 375 ? -12.277 -20.994 40.666 1.00 88.25 375 ASP A O 1
ATOM 2825 N N . VAL A 1 376 ? -11.345 -19.061 40.079 1.00 89.75 376 VAL A N 1
ATOM 2826 C CA . VAL A 1 376 ? -10.248 -19.674 39.297 1.00 89.75 376 VAL A CA 1
ATOM 2827 C C . VAL A 1 376 ? -9.444 -20.747 40.054 1.00 89.75 376 VAL A C 1
ATOM 2829 O O . VAL A 1 376 ? -8.873 -21.671 39.456 1.00 89.75 376 VAL A O 1
ATOM 2832 N N . VAL A 1 377 ? -9.356 -20.650 41.384 1.00 88.44 377 VAL A N 1
ATOM 2833 C CA . VAL A 1 377 ? -8.703 -21.652 42.243 1.00 88.44 377 VAL A CA 1
ATOM 2834 C C . VAL A 1 377 ? -9.629 -22.846 42.483 1.00 88.44 377 VAL A C 1
ATOM 2836 O O . VAL A 1 377 ? -9.161 -23.990 42.563 1.00 88.44 377 VAL A O 1
ATOM 2839 N N . GLU A 1 378 ? -10.925 -22.592 42.562 1.00 86.31 378 GLU A N 1
ATOM 2840 C CA . GLU A 1 378 ? -11.984 -23.552 42.857 1.00 86.31 378 GLU A CA 1
ATOM 2841 C C . GLU A 1 378 ? -12.438 -24.337 41.629 1.00 86.31 378 GLU A C 1
ATOM 2843 O O . GLU A 1 378 ? -12.825 -25.495 41.763 1.00 86.31 378 GLU A O 1
ATOM 2848 N N . ALA A 1 379 ? -12.241 -23.819 40.413 1.00 76.50 379 ALA A N 1
ATOM 2849 C CA . ALA A 1 379 ? -12.572 -24.468 39.137 1.00 76.50 379 ALA A CA 1
ATOM 2850 C C . ALA A 1 379 ? -11.951 -25.879 38.930 1.00 76.50 379 ALA A C 1
ATOM 2852 O O . ALA A 1 379 ? -12.285 -26.599 37.982 1.00 76.50 379 ALA A O 1
ATOM 2853 N N . GLY A 1 380 ? -11.044 -26.319 39.814 1.00 58.19 380 GLY A N 1
ATOM 2854 C CA . GLY A 1 380 ? -10.473 -27.672 39.876 1.00 58.19 380 GLY A CA 1
ATOM 2855 C C . GLY A 1 380 ? -10.902 -28.531 41.079 1.00 58.19 380 GLY A C 1
ATOM 2856 O O . GLY A 1 380 ? -10.450 -29.680 41.209 1.00 58.19 380 GLY A O 1
ATOM 2857 N N . HIS A 1 381 ? -11.729 -28.012 41.979 1.00 53.69 381 HIS A N 1
ATOM 2858 C CA . HIS A 1 381 ? -12.236 -28.671 43.175 1.00 53.69 381 HIS A CA 1
ATOM 2859 C C . HIS A 1 381 ? -13.763 -28.725 43.109 1.00 53.69 381 HIS A C 1
ATOM 2861 O O . HIS A 1 381 ? -14.448 -27.745 42.888 1.00 53.69 381 HIS A O 1
ATOM 2867 N N . ILE A 1 382 ? -14.306 -29.940 43.203 1.00 45.84 382 ILE A N 1
ATOM 2868 C CA . ILE A 1 382 ? -15.753 -30.125 43.278 1.00 45.84 382 ILE A CA 1
ATOM 2869 C C . ILE A 1 382 ? -16.136 -29.674 44.684 1.00 45.84 382 ILE A C 1
ATOM 2871 O O . ILE A 1 382 ? -15.917 -30.442 45.627 1.00 45.84 382 ILE A O 1
ATOM 2875 N N . GLU A 1 383 ? -16.650 -28.454 44.800 1.00 52.75 383 GLU A N 1
ATOM 2876 C CA . GLU A 1 383 ? -17.350 -27.976 45.987 1.00 52.75 383 GLU A CA 1
ATOM 2877 C C . GLU A 1 383 ? -18.396 -29.034 46.379 1.00 52.75 383 GLU A C 1
ATOM 2879 O O . GLU A 1 383 ? -19.209 -29.504 45.572 1.00 52.75 383 GLU A O 1
ATOM 2884 N N . LEU A 1 384 ? -18.259 -29.548 47.599 1.00 38.88 384 LEU A N 1
ATOM 2885 C CA . LEU A 1 384 ? -19.232 -30.434 48.221 1.00 38.88 384 LEU A CA 1
ATOM 2886 C C . LEU A 1 384 ? -19.957 -29.599 49.269 1.00 38.88 384 LEU A C 1
ATOM 2888 O O . LEU A 1 384 ? -19.465 -29.512 50.396 1.00 38.88 384 LEU A O 1
ATOM 2892 N N . ASP A 1 385 ? -21.115 -29.061 48.888 1.00 45.78 385 ASP A N 1
ATOM 2893 C CA . ASP A 1 385 ? -22.122 -28.482 49.787 1.00 45.78 385 ASP A CA 1
ATOM 2894 C C . ASP A 1 385 ? -22.345 -29.306 51.077 1.00 45.78 385 ASP A C 1
ATOM 2896 O O . ASP A 1 385 ? -22.479 -30.563 51.004 1.00 45.78 385 ASP A O 1
#

Foldseek 3Di:
DAEDWQFQVQWDKFDQVQWPWDWDADPVSFKIFTADLTQFKIWTFRPDKCANYKFKKKKAQQDPDDFFKWWKKHQAAPPLLAALANWIKIWIATACDDVQAAGFIFIKIWGGGNPDRPQRGRGNPQDDDPDRSDTHIGTPDTFPVTSRHGDDHGDMWMWMWRHHQFWIWIDIPLHTRDTDGLVSPPPSDDPRTHHIHTMIIMDHSGGGMMMGGPPGPTFQKGFQDDLPRFEAEDEFPPFKDKAQCVVGIHGPVPDDFFQQDKDWPDWDPQWDKAWPPGRHRRTMIMIGGVHRNDWDKIKIKMKTWGPDPRHIDIDIDIHIYISADQLCPPRDHPVRAQQRVPLPDGCVRQDQPQQCPPPHGSSRDQCSNPPPDGVNVCVPPDDDD

pLDDT: mean 81.3, std 14.65, range [38.88, 98.31]

Sequence (385 aa):
SCARTVNFAYLDEFLYPGSDANWVIANDDLSGTQTVNSSHPNLALFGEDAQRGTYAFQMKVNTTGDDDYLGFALGFDRGDETAADADWLVVDWKQLPQSGTLKGMFLSHVQGAQNNGNHMSHSIAVRECTTPGVACVTELAAANTLGGTGWADKRSYTVHVTYRPESLLITVDGKVEFDFKPSDFPGQFAGDVFPTGELGFYTLSQEQVFYTNLAPFGPSICNTTNIADTSITVPLNSGTTTVNVANYFTDPEGDSFVPTSVSITEHPVNATAVDPAGGATNGTFTLTPDDDSVFGEYTVKVRACDDDSIIVYCDEATFLIAYANDYDGDGVHDGNDVDMDNDGIPDFVEGAGDTDGDGITNDKDLDTDNDGIPDVVEAGHIELD

Secondary structure (DSSP, 8-state):
--S----GGG-EEEEPTT----EEE-TTSSEEEE-S--SS-EEEEEEEE-TTEEEEEEEEE-SSS---EEEEEEEE-TTTTT-TT-EEEEEEEESS--TTB--EEEEEEEES---SS--SS-BTT-----STTS-EEEEEEE-TTTTT----TT-EEEEEEEE-SS-EEEEETTEEEEEE-GGGSTTTSGGG-PPPSEEEEEEES--SEEEEE-TT-S-S-EE---TTS-EEEEETT--SEEEEGGGGEE-SS-S----SEEEEEE--TTEEEEPPTT--TT-EEEEEES--SS-EEEEEEEEEE---SS---EEEEEEEEEEE--SS-SSS-TTT-SSTT-SSS-HHHH-S--SSSSSS-GGG-TTTT-SSS-HHHHTTS----